Protein AF-K2AC28-F1 (afdb_monomer_lite)

Structure (mmCIF, N/CA/C/O backbone):
data_AF-K2AC28-F1
#
_entry.id   AF-K2AC28-F1
#
loop_
_atom_site.group_PDB
_atom_site.id
_atom_site.type_symbol
_atom_site.label_atom_id
_atom_site.label_alt_id
_atom_site.label_comp_id
_atom_site.label_asym_id
_atom_site.label_entity_id
_atom_site.label_seq_id
_atom_site.pdbx_PDB_ins_code
_atom_site.Cartn_x
_atom_site.Cartn_y
_atom_site.Cartn_z
_atom_site.occupancy
_atom_site.B_iso_or_equiv
_atom_site.auth_seq_id
_atom_site.auth_comp_id
_atom_site.auth_asym_id
_atom_site.auth_atom_id
_atom_site.pdbx_PDB_model_num
ATOM 1 N N . MET A 1 1 ? 8.919 13.707 -12.395 1.00 44.59 1 MET A N 1
ATOM 2 C CA . MET A 1 1 ? 8.784 13.877 -13.853 1.00 44.59 1 MET A CA 1
ATOM 3 C C . MET A 1 1 ? 8.595 12.485 -14.440 1.00 44.59 1 MET A C 1
ATOM 5 O O . MET A 1 1 ? 9.206 11.561 -13.918 1.00 44.59 1 MET A O 1
ATOM 9 N N . TRP A 1 2 ? 7.656 12.319 -15.371 1.00 62.22 2 TRP A N 1
ATOM 10 C CA . TRP A 1 2 ? 7.093 11.022 -15.784 1.00 62.22 2 TRP A CA 1
ATOM 11 C C . TRP A 1 2 ? 7.463 10.707 -17.245 1.00 62.22 2 TRP A C 1
ATOM 13 O O . TRP A 1 2 ? 8.049 11.561 -17.916 1.00 62.22 2 TRP A O 1
ATOM 23 N N . PHE A 1 3 ? 7.136 9.501 -17.727 1.00 74.38 3 PHE A N 1
ATOM 24 C CA . PHE A 1 3 ? 7.213 9.156 -19.156 1.00 74.38 3 PHE A CA 1
ATOM 25 C C . PHE A 1 3 ? 6.533 10.229 -20.021 1.00 74.38 3 PHE A C 1
ATOM 27 O O . PHE A 1 3 ? 5.643 10.932 -19.547 1.00 74.38 3 PHE A O 1
ATOM 34 N N . GLY A 1 4 ? 6.987 10.384 -21.264 1.00 81.81 4 GLY A N 1
ATOM 35 C CA . GLY A 1 4 ? 6.586 11.499 -22.123 1.00 81.81 4 GLY A CA 1
ATOM 36 C C . GLY A 1 4 ? 7.584 12.647 -21.999 1.00 81.81 4 GLY A C 1
ATOM 37 O O . GLY A 1 4 ? 8.610 12.640 -22.676 1.00 81.81 4 GLY A O 1
ATOM 38 N N . GLN A 1 5 ? 7.328 13.594 -21.096 1.00 79.69 5 GLN A N 1
ATOM 39 C CA . GLN A 1 5 ? 8.090 14.849 -20.987 1.00 79.69 5 GLN A CA 1
ATOM 40 C C . GLN A 1 5 ? 9.531 14.695 -20.457 1.00 79.69 5 GLN A C 1
ATOM 42 O O . GLN A 1 5 ? 10.336 15.603 -20.632 1.00 79.69 5 GLN A O 1
ATOM 47 N N . ASN A 1 6 ? 9.880 13.572 -19.815 1.00 83.81 6 ASN A N 1
ATOM 48 C CA . ASN A 1 6 ? 11.195 13.369 -19.182 1.00 83.81 6 ASN A CA 1
ATOM 49 C C . ASN A 1 6 ? 12.151 12.464 -19.980 1.00 83.81 6 ASN A C 1
ATOM 51 O O . ASN A 1 6 ? 13.041 11.842 -19.395 1.00 83.81 6 ASN A O 1
ATOM 55 N N . TYR A 1 7 ? 11.943 12.336 -21.292 1.00 91.94 7 TYR A N 1
ATOM 56 C CA . TYR A 1 7 ? 12.665 11.372 -22.128 1.00 91.94 7 TYR A CA 1
ATOM 57 C C . TYR A 1 7 ? 14.190 11.466 -21.994 1.00 91.94 7 TYR A C 1
ATOM 59 O O . TYR A 1 7 ? 14.817 10.457 -21.684 1.00 91.94 7 TYR A O 1
ATOM 67 N N . GLU A 1 8 ? 14.780 12.652 -22.167 1.00 94.00 8 GLU A N 1
ATOM 68 C CA . GLU A 1 8 ? 16.243 12.810 -22.176 1.00 94.00 8 GLU A CA 1
ATOM 69 C C . GLU A 1 8 ? 16.887 12.408 -20.845 1.00 94.00 8 GLU A C 1
ATOM 71 O O . GLU A 1 8 ? 17.891 11.698 -20.826 1.00 94.00 8 GLU A O 1
ATOM 76 N N . ASN A 1 9 ? 16.271 12.778 -19.719 1.00 91.81 9 ASN A N 1
ATOM 77 C CA . ASN A 1 9 ? 16.759 12.370 -18.404 1.00 91.81 9 ASN A CA 1
ATOM 78 C C . ASN A 1 9 ? 16.583 10.865 -18.168 1.00 91.81 9 ASN A C 1
ATOM 80 O O . ASN A 1 9 ? 17.442 10.229 -17.571 1.00 91.81 9 ASN A O 1
ATOM 84 N N . MET A 1 10 ? 15.464 10.278 -18.600 1.00 91.75 10 MET A N 1
ATOM 85 C CA . MET A 1 10 ? 15.287 8.828 -18.489 1.00 91.75 10 MET A CA 1
ATOM 86 C C . MET A 1 10 ? 16.322 8.088 -19.331 1.00 91.75 10 MET A C 1
ATOM 88 O O . MET A 1 10 ? 16.957 7.163 -18.839 1.00 91.75 10 MET A O 1
ATOM 92 N N . LYS A 1 11 ? 16.542 8.531 -20.571 1.00 94.88 11 LYS A N 1
ATOM 93 C CA . LYS A 1 11 ? 17.540 7.971 -21.481 1.00 94.88 11 LYS A CA 1
ATOM 94 C C . LYS A 1 11 ? 18.948 8.050 -20.893 1.00 94.88 11 LYS A C 1
ATOM 96 O O . LYS A 1 11 ? 19.639 7.041 -20.907 1.00 94.88 11 LYS A O 1
ATOM 101 N N . SER A 1 12 ? 19.359 9.193 -20.337 1.00 94.88 12 SER A N 1
ATOM 102 C CA . SER A 1 12 ? 20.690 9.339 -19.723 1.00 94.88 12 SER A CA 1
ATOM 103 C C . SER A 1 12 ? 20.875 8.493 -18.456 1.00 94.88 12 SER A C 1
ATOM 105 O O . SER A 1 12 ? 21.998 8.125 -18.110 1.00 94.88 12 SER A O 1
ATOM 107 N N . GLN A 1 13 ? 19.776 8.146 -17.780 1.00 93.69 13 GLN A N 1
ATOM 108 C CA . GLN A 1 13 ? 19.770 7.271 -16.605 1.00 93.69 13 GLN A CA 1
ATOM 109 C C . GLN A 1 13 ? 19.544 5.788 -16.946 1.00 93.69 13 GLN A C 1
ATOM 111 O O . GLN A 1 13 ? 19.621 4.933 -16.059 1.00 93.69 13 GLN A O 1
ATOM 116 N N . THR A 1 14 ? 19.306 5.466 -18.223 1.00 95.19 14 THR A N 1
ATOM 117 C CA . THR A 1 14 ? 19.155 4.094 -18.712 1.00 95.19 14 THR A CA 1
ATOM 118 C C . THR A 1 14 ? 20.491 3.587 -19.245 1.00 95.19 14 THR A C 1
ATOM 120 O O . THR A 1 14 ? 21.089 4.157 -20.149 1.00 95.19 14 THR A O 1
ATOM 123 N N . SER A 1 15 ? 20.945 2.461 -18.716 1.00 94.62 15 SER A N 1
ATOM 124 C CA . SER A 1 15 ? 22.203 1.803 -19.102 1.00 94.62 15 SER A CA 1
ATOM 125 C C . SER A 1 15 ? 22.136 1.014 -20.420 1.00 94.62 15 SER A C 1
ATOM 127 O O . SER A 1 15 ? 23.138 0.470 -20.874 1.00 94.62 15 SER A O 1
ATOM 129 N N . VAL A 1 16 ? 20.956 0.930 -21.032 1.00 94.12 16 VAL A N 1
ATOM 130 C CA . VAL A 1 16 ? 20.698 0.265 -22.315 1.00 94.12 16 VAL A CA 1
ATOM 131 C C . VAL A 1 16 ? 19.915 1.213 -23.230 1.00 94.12 16 VAL A C 1
ATOM 133 O O . VAL A 1 16 ? 19.313 2.168 -22.732 1.00 94.12 16 VAL A O 1
ATOM 136 N N . PRO A 1 17 ? 19.880 0.979 -24.556 1.00 95.06 17 PRO A N 1
ATOM 137 C CA . PRO A 1 17 ? 19.170 1.861 -25.476 1.00 95.06 17 PRO A CA 1
ATOM 138 C C . PRO A 1 17 ? 17.698 2.073 -25.090 1.00 95.06 17 PRO A C 1
ATOM 140 O O . PRO A 1 17 ? 16.917 1.123 -25.012 1.00 95.06 17 PRO A O 1
ATOM 143 N N . PHE A 1 18 ? 17.323 3.340 -24.893 1.00 95.06 18 PHE A N 1
ATOM 144 C CA . PHE A 1 18 ? 15.952 3.789 -24.662 1.00 95.06 18 PHE A CA 1
ATOM 145 C C . PHE A 1 18 ? 15.595 4.880 -25.673 1.00 95.06 18 PHE A C 1
ATOM 147 O O . PHE A 1 18 ? 16.248 5.921 -25.746 1.00 95.06 18 PHE A O 1
ATOM 154 N N . THR A 1 19 ? 14.581 4.616 -26.490 1.00 95.75 19 THR A N 1
ATOM 155 C CA . THR A 1 19 ? 14.200 5.440 -27.642 1.00 95.75 19 THR A CA 1
ATOM 156 C C . THR A 1 19 ? 12.984 6.310 -27.344 1.00 95.75 19 THR A C 1
ATOM 158 O O . THR A 1 19 ? 12.138 5.979 -26.509 1.00 95.75 19 THR A O 1
ATOM 161 N N . ALA A 1 20 ? 12.837 7.403 -28.094 1.00 94.44 20 ALA A N 1
ATOM 162 C CA . ALA A 1 20 ? 11.675 8.282 -27.990 1.00 94.44 20 ALA A CA 1
ATOM 163 C C . ALA A 1 20 ? 10.360 7.534 -28.280 1.00 94.44 20 ALA A C 1
ATOM 165 O O . ALA A 1 20 ? 9.348 7.796 -27.634 1.00 94.44 20 ALA A O 1
ATOM 166 N N . ALA A 1 21 ? 10.381 6.556 -29.194 1.00 93.06 21 ALA A N 1
ATOM 167 C CA . ALA A 1 21 ? 9.224 5.719 -29.509 1.00 93.06 21 ALA A CA 1
ATOM 168 C C . ALA A 1 21 ? 8.798 4.838 -28.321 1.00 93.06 21 ALA A C 1
ATOM 170 O O . ALA A 1 21 ? 7.605 4.744 -28.028 1.00 93.06 21 ALA A O 1
ATOM 171 N N . GLN A 1 22 ? 9.758 4.242 -27.603 1.00 94.44 22 GLN A N 1
ATOM 172 C CA . GLN A 1 22 ? 9.489 3.491 -26.371 1.00 94.44 22 GLN A CA 1
ATOM 173 C C . GLN A 1 22 ? 8.921 4.405 -25.278 1.00 94.44 22 GLN A C 1
ATOM 175 O O . GLN A 1 22 ? 7.927 4.057 -24.645 1.00 94.44 22 GLN A O 1
ATOM 180 N N . ASN A 1 23 ? 9.489 5.600 -25.095 1.00 92.75 23 ASN A N 1
ATOM 181 C CA . ASN A 1 23 ? 8.964 6.590 -24.154 1.00 92.75 23 ASN A CA 1
ATOM 182 C C . ASN A 1 23 ? 7.527 7.024 -24.500 1.00 92.75 23 ASN A C 1
ATOM 184 O O . ASN A 1 23 ? 6.665 7.060 -23.623 1.00 92.75 23 ASN A O 1
ATOM 188 N N . ALA A 1 24 ? 7.250 7.292 -25.778 1.00 89.75 24 ALA A N 1
ATOM 189 C CA . ALA A 1 24 ? 5.921 7.660 -26.260 1.00 89.75 24 ALA A CA 1
ATOM 190 C C . ALA A 1 24 ? 4.897 6.523 -26.097 1.00 89.75 24 ALA A C 1
ATOM 192 O O . ALA A 1 24 ? 3.728 6.782 -25.816 1.00 89.75 24 ALA A O 1
ATOM 193 N N . ALA A 1 25 ? 5.310 5.258 -26.244 1.00 88.44 25 ALA A N 1
ATOM 194 C CA . ALA A 1 25 ? 4.440 4.115 -25.970 1.00 88.44 25 ALA A CA 1
ATOM 195 C C . ALA A 1 25 ? 3.998 4.075 -24.503 1.00 88.44 25 ALA A C 1
ATOM 197 O O . ALA A 1 25 ? 2.816 3.859 -24.220 1.00 88.44 25 ALA A O 1
ATOM 198 N N . THR A 1 26 ? 4.918 4.355 -23.577 1.00 83.62 26 THR A N 1
ATOM 199 C CA . THR A 1 26 ? 4.590 4.417 -22.153 1.00 83.62 26 THR A CA 1
ATOM 200 C C . THR A 1 26 ? 3.709 5.614 -21.803 1.00 83.62 26 THR A C 1
ATOM 202 O O . THR A 1 26 ? 2.757 5.471 -21.032 1.00 83.62 26 THR A O 1
ATOM 205 N N . ASP A 1 27 ? 3.973 6.772 -22.410 1.00 85.00 27 ASP A N 1
ATOM 206 C CA . ASP A 1 27 ? 3.172 7.986 -22.238 1.00 85.00 27 ASP A CA 1
ATOM 207 C C . ASP A 1 27 ? 1.709 7.784 -22.668 1.00 85.00 27 ASP A C 1
ATOM 209 O O . ASP A 1 27 ? 0.785 8.077 -21.908 1.00 85.00 27 ASP A O 1
ATOM 213 N N . ARG A 1 28 ? 1.472 7.146 -23.826 1.00 82.69 28 ARG A N 1
ATOM 214 C CA . ARG A 1 28 ? 0.112 6.822 -24.298 1.00 82.69 28 ARG A CA 1
ATOM 215 C C . ARG A 1 28 ? -0.699 6.032 -23.274 1.00 82.69 28 ARG A C 1
ATOM 217 O O . ARG A 1 28 ? -1.865 6.341 -23.060 1.00 82.69 28 ARG A O 1
ATOM 224 N N . SER A 1 29 ? -0.090 5.043 -22.618 1.00 78.06 29 SER A N 1
ATOM 225 C CA . SER A 1 29 ? -0.774 4.273 -21.570 1.00 78.06 29 SER A CA 1
ATOM 226 C C . SER A 1 29 ? -1.025 5.078 -20.296 1.00 78.06 29 SER A C 1
ATOM 228 O O . SER A 1 29 ? -1.890 4.697 -19.515 1.00 78.06 29 SER A O 1
ATOM 230 N N . CYS A 1 30 ? -0.263 6.139 -20.029 1.00 73.38 30 CYS A N 1
ATOM 231 C CA . CYS A 1 30 ? -0.550 7.024 -18.901 1.00 73.38 30 CYS A CA 1
ATOM 232 C C . CYS A 1 30 ? -1.756 7.921 -19.220 1.00 73.38 30 CYS A C 1
ATOM 234 O O . CYS A 1 30 ? -2.616 8.124 -18.365 1.00 73.38 30 CYS A O 1
ATOM 236 N N . ASN A 1 31 ? -1.868 8.357 -20.478 1.00 71.62 31 ASN A N 1
ATOM 237 C CA . ASN A 1 31 ? -2.953 9.213 -20.959 1.00 71.62 31 ASN A CA 1
ATOM 238 C C . ASN A 1 31 ? -4.317 8.502 -21.055 1.00 71.62 31 ASN A C 1
ATOM 240 O O . ASN A 1 31 ? -5.343 9.173 -21.135 1.00 71.62 31 ASN A O 1
ATOM 244 N N . THR A 1 32 ? -4.382 7.165 -20.972 1.00 73.12 32 THR A N 1
ATOM 245 C CA . THR A 1 32 ? -5.668 6.432 -20.936 1.00 73.12 32 THR A CA 1
ATOM 246 C C . THR A 1 32 ? -6.466 6.654 -19.651 1.00 73.12 32 THR A C 1
ATOM 248 O O . THR A 1 32 ? -7.617 6.238 -19.566 1.00 73.12 32 THR A O 1
ATOM 251 N N . CYS A 1 33 ? -5.853 7.257 -18.630 1.00 68.75 33 CYS A N 1
ATOM 252 C CA . CYS A 1 33 ? -6.462 7.444 -17.318 1.00 68.75 33 CYS A CA 1
ATOM 253 C C . CYS A 1 33 ? -7.189 8.784 -17.151 1.00 68.75 33 CYS A C 1
ATOM 255 O O . CYS A 1 33 ? -7.749 8.996 -16.081 1.00 68.75 33 CYS A O 1
ATOM 257 N N . HIS A 1 34 ? -7.143 9.700 -18.126 1.00 70.44 34 HIS A N 1
ATOM 258 C CA . HIS A 1 34 ? -7.753 11.029 -17.999 1.00 70.44 34 HIS A CA 1
ATOM 259 C C . HIS A 1 34 ? -9.278 10.943 -18.174 1.00 70.44 34 HIS A C 1
ATOM 261 O O . HIS A 1 34 ? -9.732 10.674 -19.288 1.00 70.44 34 HIS A O 1
ATOM 267 N N . PRO A 1 35 ? -10.072 11.148 -17.103 1.00 71.62 35 PRO A N 1
ATOM 268 C CA . PRO A 1 35 ? -11.513 10.977 -17.169 1.00 71.62 35 PRO A CA 1
ATOM 269 C C . PRO A 1 35 ? -12.200 12.225 -17.747 1.00 71.62 35 PRO A C 1
ATOM 271 O O . PRO A 1 35 ? -11.896 13.350 -17.352 1.00 71.62 35 PRO A O 1
ATOM 274 N N . GLY A 1 36 ? -13.155 12.032 -18.655 1.00 74.50 36 GLY A N 1
ATOM 275 C CA . GLY A 1 36 ? -14.059 13.069 -19.163 1.00 74.50 36 GLY A CA 1
ATOM 276 C C . GLY A 1 36 ? -15.434 13.061 -18.483 1.00 74.50 36 GLY A C 1
ATOM 277 O O . GLY A 1 36 ? -15.766 12.152 -17.724 1.00 74.50 36 GLY A O 1
ATOM 278 N N . CYS A 1 37 ? -16.292 14.044 -18.796 1.00 79.69 37 CYS A N 1
ATOM 279 C CA . CYS A 1 37 ? -17.650 14.138 -18.230 1.00 79.69 37 CYS A CA 1
ATOM 280 C C . CYS A 1 37 ? -18.460 12.846 -18.441 1.00 79.69 37 CYS A C 1
ATOM 282 O O . CYS A 1 37 ? -19.146 12.375 -17.535 1.00 79.69 37 CYS A O 1
ATOM 284 N N . ASN A 1 38 ? -18.326 12.237 -19.621 1.00 79.69 38 ASN A N 1
ATOM 285 C CA . ASN A 1 38 ? -19.020 11.002 -19.986 1.00 79.69 38 ASN A CA 1
ATOM 286 C C . ASN A 1 38 ? -18.559 9.788 -19.166 1.00 79.69 38 ASN A C 1
ATOM 288 O O . ASN A 1 38 ? -19.254 8.782 -19.140 1.00 79.69 38 ASN A O 1
ATOM 292 N N . ASP A 1 39 ? -17.414 9.853 -18.495 1.00 78.69 39 ASP A N 1
ATOM 293 C CA . ASP A 1 39 ? -16.844 8.687 -17.816 1.00 78.69 39 ASP A CA 1
ATOM 294 C C . ASP A 1 39 ? -17.508 8.455 -16.459 1.00 78.69 39 ASP A C 1
ATOM 296 O O . ASP A 1 39 ? -17.600 7.323 -15.993 1.00 78.69 39 ASP A O 1
ATOM 300 N N . CYS A 1 40 ? -18.030 9.531 -15.868 1.00 81.38 40 CYS A N 1
ATOM 301 C CA . CYS A 1 40 ? -18.724 9.508 -14.585 1.00 81.38 40 CYS A CA 1
ATOM 302 C C . CYS A 1 40 ? -20.232 9.753 -14.733 1.00 81.38 40 CYS A C 1
ATOM 304 O O . CYS A 1 40 ? -21.032 9.185 -13.994 1.00 81.38 40 CYS A O 1
ATOM 306 N N . HIS A 1 41 ? -20.639 10.620 -15.666 1.00 85.19 41 HIS A N 1
ATOM 307 C CA . HIS A 1 41 ? -22.023 11.094 -15.740 1.00 85.19 41 HIS A CA 1
ATOM 308 C C . HIS A 1 41 ? -22.889 10.344 -16.745 1.00 85.19 41 HIS A C 1
ATOM 310 O O . HIS A 1 41 ? -24.111 10.463 -16.669 1.00 85.19 41 HIS A O 1
ATOM 316 N N . TYR A 1 42 ? -22.298 9.592 -17.677 1.00 83.88 42 TYR A N 1
ATOM 317 C CA . TYR A 1 42 ? -23.068 8.866 -18.680 1.00 83.88 42 TYR A CA 1
ATOM 318 C C . TYR A 1 42 ? -23.916 7.763 -18.043 1.00 83.88 42 TYR A C 1
ATOM 320 O O . TYR A 1 42 ? -23.420 6.960 -17.252 1.00 83.88 42 TYR A O 1
ATOM 328 N N . LYS A 1 43 ? -25.193 7.705 -18.426 1.00 81.44 43 LYS A N 1
ATOM 329 C CA . LYS A 1 43 ? -26.126 6.647 -18.046 1.00 81.44 43 LYS A CA 1
ATOM 330 C C . LYS A 1 43 ? -26.668 5.970 -19.313 1.00 81.44 43 LYS A C 1
ATOM 332 O O . LYS A 1 43 ? -27.239 6.662 -20.168 1.00 81.44 43 LYS A O 1
ATOM 337 N N . PRO A 1 44 ? -26.490 4.642 -19.468 1.00 73.00 44 PRO A N 1
ATOM 338 C CA . PRO A 1 44 ? -27.046 3.921 -20.605 1.00 73.00 44 PRO A CA 1
ATOM 339 C C . PRO A 1 44 ? -28.578 3.960 -20.539 1.00 73.00 44 PRO A C 1
ATOM 341 O O . PRO A 1 44 ? -29.164 3.668 -19.500 1.00 73.00 44 PRO A O 1
ATOM 344 N N . PHE A 1 45 ? -29.224 4.328 -21.646 1.00 72.94 45 PHE A N 1
ATOM 345 C CA . PHE A 1 45 ? -30.681 4.335 -21.772 1.00 72.94 45 PHE A CA 1
ATOM 346 C C . PHE A 1 45 ? -31.151 3.034 -22.440 1.00 72.94 45 PHE A C 1
ATOM 348 O O . PHE A 1 45 ? -30.574 2.600 -23.440 1.00 72.94 45 PHE A O 1
ATOM 355 N N . THR A 1 46 ? -32.180 2.386 -21.895 1.00 62.91 46 THR A N 1
ATOM 356 C CA . THR A 1 46 ? -32.771 1.175 -22.475 1.00 62.91 46 THR A CA 1
ATOM 357 C C . THR A 1 46 ? -33.739 1.546 -23.601 1.00 62.91 46 THR A C 1
ATOM 359 O O . THR A 1 46 ? -34.862 1.976 -23.363 1.00 62.91 46 THR A O 1
ATOM 362 N N . GLY A 1 47 ? -33.307 1.361 -24.852 1.00 59.03 47 GLY A N 1
ATOM 363 C CA . GLY A 1 47 ? -34.110 1.637 -26.051 1.00 59.03 47 GLY A CA 1
ATOM 364 C C . GLY A 1 47 ? -33.543 2.779 -26.895 1.00 59.03 47 GLY A C 1
ATOM 365 O O . GLY A 1 47 ? -32.767 3.600 -26.421 1.00 59.03 47 GLY A O 1
ATOM 366 N N . LYS A 1 48 ? -33.866 2.794 -28.193 1.00 61.69 48 LYS A N 1
ATOM 367 C CA . LYS A 1 48 ? -33.278 3.700 -29.197 1.00 61.69 48 LYS A CA 1
ATOM 368 C C . LYS A 1 48 ? -33.597 5.178 -28.891 1.00 61.69 48 LYS A C 1
ATOM 370 O O . LYS A 1 48 ? -34.585 5.701 -29.392 1.00 61.69 48 LYS A O 1
ATOM 375 N N . GLY A 1 49 ? -32.759 5.868 -28.114 1.00 54.00 49 GLY A N 1
ATOM 376 C CA . GLY A 1 49 ? -32.885 7.316 -27.920 1.00 54.00 49 GLY A CA 1
ATOM 377 C C . GLY A 1 49 ? -31.989 7.920 -26.833 1.00 54.00 49 GLY A C 1
ATOM 378 O O . GLY A 1 49 ? -32.091 7.534 -25.683 1.00 54.00 49 GLY A O 1
ATOM 379 N N . ARG A 1 50 ? -31.166 8.896 -27.258 1.00 61.88 50 ARG A N 1
ATOM 380 C CA . ARG A 1 50 ? -30.361 9.921 -26.544 1.00 61.88 50 ARG A CA 1
ATOM 381 C C . ARG A 1 50 ? -29.597 9.512 -25.268 1.00 61.88 50 ARG A C 1
ATOM 383 O O . ARG A 1 50 ? -30.161 9.077 -24.275 1.00 61.88 50 ARG A O 1
ATOM 390 N N . HIS A 1 51 ? -28.287 9.788 -25.284 1.00 73.44 51 HIS A N 1
ATOM 391 C CA . HIS A 1 51 ? -27.401 9.711 -24.119 1.00 73.44 51 HIS A CA 1
ATOM 392 C C . HIS A 1 51 ? -28.016 10.457 -22.924 1.00 73.44 51 HIS A C 1
ATOM 394 O O . HIS A 1 51 ? -28.346 11.639 -23.043 1.00 73.44 51 HIS A O 1
ATOM 400 N N . SER A 1 52 ? -28.169 9.771 -21.789 1.00 79.31 52 SER A N 1
ATOM 401 C CA . SER A 1 52 ? -28.644 10.389 -20.551 1.00 79.31 52 SER A CA 1
ATOM 402 C C . SER A 1 52 ? -27.471 10.684 -19.618 1.00 79.31 52 SER A C 1
ATOM 404 O O . SER A 1 52 ? -26.459 9.977 -19.626 1.00 79.31 52 SER A O 1
ATOM 406 N N . TYR A 1 53 ? -27.596 11.763 -18.847 1.00 86.00 53 TYR A N 1
ATOM 407 C CA . TYR A 1 53 ? -26.565 12.245 -17.935 1.00 86.00 53 TYR A CA 1
ATOM 408 C C . TYR A 1 53 ? -27.130 12.359 -16.528 1.00 86.00 53 TYR A C 1
ATOM 410 O O . TYR A 1 53 ? -28.238 12.857 -16.339 1.00 86.00 53 TYR A O 1
ATOM 418 N N . GLY A 1 54 ? -26.371 11.906 -15.535 1.00 85.75 54 GLY A N 1
ATOM 419 C CA . GLY A 1 54 ? -26.822 11.905 -14.151 1.00 85.75 54 GLY A CA 1
ATOM 420 C C . GLY A 1 54 ? -25.687 11.990 -13.144 1.00 85.75 54 GLY A C 1
ATOM 421 O O . GLY A 1 54 ? -24.516 12.163 -13.484 1.00 85.75 54 GLY A O 1
ATOM 422 N N . LYS A 1 55 ? -26.049 11.867 -11.866 1.00 86.69 55 LYS A N 1
ATOM 423 C CA . LYS A 1 55 ? -25.079 11.777 -10.773 1.00 86.69 55 LYS A CA 1
ATOM 424 C C . LYS A 1 55 ? -24.197 10.524 -10.961 1.00 86.69 55 LYS A C 1
ATOM 426 O O . LYS A 1 55 ? -24.743 9.462 -11.288 1.00 86.69 55 LYS A O 1
ATOM 431 N N . PRO A 1 56 ? -22.871 10.616 -10.738 1.00 87.00 56 PRO A N 1
ATOM 432 C CA . PRO A 1 56 ? -22.002 9.445 -10.757 1.00 87.00 56 PRO A CA 1
ATOM 433 C C . PRO A 1 56 ? -22.454 8.411 -9.726 1.00 87.00 56 PRO A C 1
ATOM 435 O O . PRO A 1 56 ? -22.800 8.762 -8.596 1.00 87.00 56 PRO A O 1
ATOM 438 N N . ASP A 1 57 ? -22.465 7.146 -10.131 1.00 86.44 57 ASP A N 1
ATOM 439 C CA . ASP A 1 5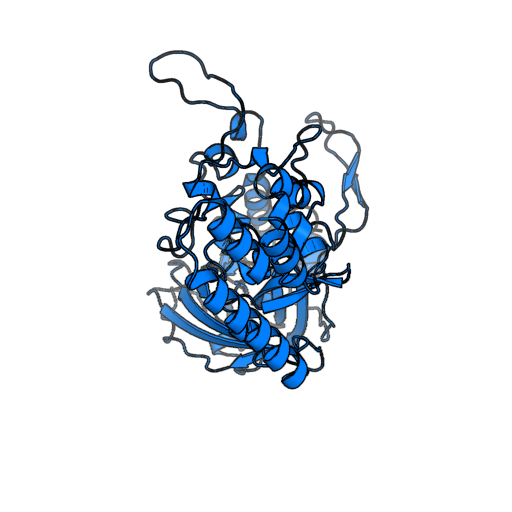7 ? -22.652 5.997 -9.240 1.00 86.44 57 ASP A CA 1
ATOM 440 C C . ASP A 1 57 ? -21.304 5.327 -8.943 1.00 86.44 57 ASP A C 1
ATOM 442 O O . ASP A 1 57 ? -20.277 5.658 -9.542 1.00 86.44 57 ASP A O 1
ATOM 446 N N . THR A 1 58 ? -21.288 4.384 -8.001 1.00 87.94 58 THR A N 1
ATOM 447 C CA . THR A 1 58 ? -20.062 3.658 -7.658 1.00 87.94 58 THR A CA 1
ATOM 448 C C . THR A 1 58 ? -19.410 2.993 -8.871 1.00 87.94 58 THR A C 1
ATOM 450 O O . THR A 1 58 ? -18.189 3.087 -9.005 1.00 87.94 58 THR A O 1
ATOM 453 N N . ASP A 1 59 ? -20.189 2.378 -9.762 1.00 83.88 59 ASP A N 1
ATOM 454 C CA . ASP A 1 59 ? -19.652 1.637 -10.906 1.00 83.88 59 ASP A CA 1
ATOM 455 C C . ASP A 1 59 ? -18.949 2.559 -11.906 1.00 83.88 59 ASP A C 1
ATOM 457 O O . ASP A 1 59 ? -17.861 2.224 -12.378 1.00 83.88 59 ASP A O 1
ATOM 461 N N . SER A 1 60 ? -19.493 3.753 -12.162 1.00 84.31 60 SER A N 1
ATOM 462 C CA . SER A 1 60 ? -18.850 4.772 -13.000 1.00 84.31 60 SER A CA 1
ATOM 463 C C . SER A 1 60 ? -17.491 5.209 -12.437 1.00 84.31 60 SER A C 1
ATOM 465 O O . SER A 1 60 ? -16.490 5.181 -13.156 1.00 84.31 60 SER A O 1
ATOM 467 N N . CYS A 1 61 ? -17.391 5.466 -11.124 1.00 83.62 61 CYS A N 1
ATOM 468 C CA . CYS A 1 61 ? -16.110 5.750 -10.464 1.00 83.62 61 CYS A CA 1
ATOM 469 C C . CYS A 1 61 ? -15.127 4.574 -10.589 1.00 83.62 61 CYS A C 1
ATOM 471 O O . CYS A 1 61 ? -13.912 4.763 -10.706 1.00 83.62 61 CYS A O 1
ATOM 473 N N . TYR A 1 62 ? -15.648 3.347 -10.548 1.00 82.19 62 TYR A N 1
ATOM 474 C CA . TYR A 1 62 ? -14.857 2.122 -10.590 1.00 82.19 62 TYR A CA 1
ATOM 475 C C . TYR A 1 62 ? -14.421 1.688 -11.991 1.00 82.19 62 TYR A C 1
ATOM 477 O O . TYR A 1 62 ? -13.587 0.791 -12.109 1.00 82.19 62 TYR A O 1
ATOM 485 N N . GLY A 1 63 ? -14.908 2.363 -13.032 1.00 74.06 63 GLY A N 1
ATOM 486 C CA . GLY A 1 63 ? -14.486 2.171 -14.415 1.00 74.06 63 GLY A CA 1
ATOM 487 C C . GLY A 1 63 ? -15.633 1.993 -15.406 1.00 74.06 63 GLY A C 1
ATOM 488 O O . GLY A 1 63 ? -15.367 2.056 -16.598 1.00 74.06 63 GLY A O 1
ATOM 489 N N . GLY A 1 64 ? -16.880 1.776 -14.969 1.00 67.06 64 GLY A N 1
ATOM 490 C CA . GLY A 1 64 ? -18.079 1.823 -15.823 1.00 67.06 64 GLY A CA 1
ATOM 491 C C . GLY A 1 64 ? -18.013 0.977 -17.105 1.00 67.06 64 GLY A C 1
ATOM 492 O O . GLY A 1 64 ? -18.516 1.398 -18.142 1.00 67.06 64 GLY A O 1
ATOM 493 N N . GLY A 1 65 ? -17.322 -0.171 -17.076 1.00 58.34 65 GLY A N 1
ATOM 494 C CA . GLY A 1 65 ? -17.079 -1.021 -18.254 1.00 58.34 65 GLY A CA 1
ATOM 495 C C . GLY A 1 65 ? -15.749 -0.778 -18.990 1.00 58.34 65 GLY A C 1
ATOM 496 O O . GLY A 1 65 ? -15.355 -1.593 -19.816 1.00 58.34 65 GLY A O 1
ATOM 497 N N . ARG A 1 66 ? -14.980 0.260 -18.640 1.00 60.69 66 ARG A N 1
ATOM 498 C CA . ARG A 1 66 ? -13.614 0.546 -19.144 1.00 60.69 66 ARG A CA 1
ATOM 499 C C . ARG A 1 66 ? -12.507 -0.125 -18.324 1.00 60.69 66 ARG A C 1
ATOM 501 O O . ARG A 1 66 ? -11.375 0.354 -18.248 1.00 60.69 66 ARG A O 1
ATOM 508 N N . ALA A 1 67 ? -12.846 -1.265 -17.728 1.00 58.03 67 ALA A N 1
ATOM 509 C CA . ALA A 1 67 ? -11.956 -2.104 -16.939 1.00 58.03 67 ALA A CA 1
ATOM 510 C C . ALA A 1 67 ? -11.284 -1.376 -15.754 1.00 58.03 67 ALA A C 1
ATOM 512 O O . ALA A 1 67 ? -11.726 -0.345 -15.251 1.00 58.03 67 ALA A O 1
ATOM 513 N N . SER A 1 68 ? -10.196 -1.964 -15.266 1.00 66.69 68 SER A N 1
ATOM 514 C CA . SER A 1 68 ? -9.472 -1.591 -14.053 1.00 66.69 68 SER A CA 1
ATOM 515 C C . SER A 1 68 ? -8.560 -0.358 -14.203 1.00 66.69 68 SER A C 1
ATOM 517 O O . SER A 1 68 ? -7.466 -0.350 -13.638 1.00 66.69 68 SER A O 1
ATOM 519 N N . ILE A 1 69 ? -8.905 0.607 -15.054 1.00 69.69 69 ILE A N 1
ATOM 520 C CA . ILE A 1 69 ? -8.025 1.744 -15.394 1.00 69.69 69 ILE A CA 1
ATOM 521 C C . ILE A 1 69 ? -8.265 2.929 -14.443 1.00 69.69 69 ILE A C 1
ATOM 523 O O . ILE A 1 69 ? -7.308 3.587 -14.040 1.00 69.69 69 ILE A O 1
ATOM 527 N N . CYS A 1 70 ? -9.517 3.135 -14.014 1.00 79.62 70 CYS A N 1
ATOM 528 C CA . CYS A 1 70 ? -9.928 4.172 -13.058 1.00 79.62 70 CYS A CA 1
ATOM 529 C C . CYS A 1 70 ? -9.716 3.704 -11.602 1.00 79.62 70 CYS A C 1
ATOM 531 O O . CYS A 1 70 ? -8.692 3.092 -11.307 1.00 79.62 70 CYS A O 1
ATOM 533 N N . HIS A 1 71 ? -10.647 3.939 -10.664 1.00 84.06 71 HIS A N 1
ATOM 534 C CA . HIS A 1 71 ? -10.423 3.623 -9.241 1.00 84.06 71 HIS A CA 1
ATOM 535 C C . HIS A 1 71 ? -10.104 2.146 -8.957 1.00 84.06 71 HIS A C 1
ATOM 537 O O . HIS A 1 71 ? -9.281 1.871 -8.080 1.00 84.06 71 HIS A O 1
ATOM 543 N N . ALA A 1 72 ? -10.662 1.199 -9.719 1.00 81.88 72 ALA A N 1
ATOM 544 C CA . ALA A 1 72 ? -10.346 -0.225 -9.586 1.00 81.88 72 ALA A CA 1
ATOM 545 C C . ALA A 1 72 ? -8.843 -0.531 -9.773 1.00 81.88 72 ALA A C 1
ATOM 547 O O . ALA A 1 72 ? -8.294 -1.413 -9.113 1.00 81.88 72 ALA A O 1
ATOM 548 N N . GLY A 1 73 ? -8.126 0.219 -10.614 1.00 83.62 73 GLY A N 1
ATOM 549 C CA . GLY A 1 73 ? -6.696 0.002 -10.843 1.00 83.62 73 GLY A CA 1
ATOM 550 C C . GLY A 1 73 ? -5.853 0.276 -9.597 1.00 83.62 73 GLY A C 1
ATOM 551 O O . GLY A 1 73 ? -5.268 -0.646 -9.019 1.00 83.62 73 GLY A O 1
ATOM 552 N N . PRO A 1 74 ? -5.771 1.531 -9.130 1.00 85.31 74 PRO A N 1
ATOM 553 C CA . PRO A 1 74 ? -5.032 1.862 -7.924 1.00 85.31 74 PRO A CA 1
ATOM 554 C C . PRO A 1 74 ? -5.565 1.145 -6.678 1.00 85.31 74 PRO A C 1
ATOM 556 O O . PRO A 1 74 ? -4.762 0.732 -5.841 1.00 85.31 74 PRO A O 1
ATOM 559 N N . MET A 1 75 ? -6.884 0.974 -6.542 1.00 87.94 75 MET A N 1
ATOM 560 C CA . MET A 1 75 ? -7.475 0.462 -5.302 1.00 87.94 75 MET A CA 1
ATOM 561 C C . MET A 1 75 ? -7.502 -1.067 -5.204 1.00 87.94 75 MET A C 1
ATOM 563 O O . MET A 1 75 ? -7.110 -1.601 -4.164 1.00 87.94 75 MET A O 1
ATOM 567 N N . ASP A 1 76 ? -7.879 -1.780 -6.267 1.00 87.19 76 ASP A N 1
ATOM 568 C CA . ASP A 1 76 ? -7.942 -3.249 -6.265 1.00 87.19 76 ASP A CA 1
ATOM 569 C C . ASP A 1 76 ? -6.723 -3.929 -6.873 1.00 87.19 76 ASP A C 1
ATOM 571 O O . ASP A 1 76 ? -6.327 -4.967 -6.357 1.00 87.19 76 ASP A O 1
ATOM 575 N N . ARG A 1 77 ? -6.101 -3.382 -7.930 1.00 86.44 77 ARG A N 1
ATOM 576 C CA . ARG A 1 77 ? -4.933 -4.033 -8.565 1.00 86.44 77 ARG A CA 1
ATOM 577 C C . ARG A 1 77 ? -3.612 -3.710 -7.911 1.00 86.44 77 ARG A C 1
ATOM 579 O O . ARG A 1 77 ? -2.720 -4.550 -7.921 1.00 86.44 77 ARG A O 1
ATOM 586 N N . ARG A 1 78 ? -3.459 -2.491 -7.397 1.00 89.38 78 ARG A N 1
ATOM 587 C CA . ARG A 1 78 ? -2.211 -2.037 -6.772 1.00 89.38 78 ARG A CA 1
ATOM 588 C C . ARG A 1 78 ? -2.242 -2.205 -5.257 1.00 89.38 78 ARG A C 1
ATOM 590 O O . ARG A 1 78 ? -1.435 -2.945 -4.697 1.00 89.38 78 ARG A O 1
ATOM 597 N N . ARG A 1 79 ? -3.208 -1.565 -4.598 1.00 92.25 79 ARG A N 1
ATOM 598 C CA . ARG A 1 79 ? -3.334 -1.593 -3.133 1.00 92.25 79 ARG A CA 1
ATOM 599 C C . ARG A 1 79 ? -3.915 -2.910 -2.627 1.00 92.25 79 ARG A C 1
ATOM 601 O O . ARG A 1 79 ? -3.446 -3.432 -1.624 1.00 92.25 79 ARG A O 1
ATOM 608 N N . GLY A 1 80 ? -4.902 -3.467 -3.330 1.00 92.25 80 GLY A N 1
ATOM 609 C CA . GLY A 1 80 ? -5.573 -4.708 -2.925 1.00 92.25 80 GLY A CA 1
ATOM 610 C C . GLY A 1 80 ? -6.577 -4.510 -1.796 1.00 92.25 80 GLY A C 1
ATOM 611 O O . GLY A 1 80 ? -6.963 -5.471 -1.137 1.00 92.25 80 GLY A O 1
ATOM 612 N N . ALA A 1 81 ? -6.979 -3.266 -1.557 1.00 92.88 81 ALA A N 1
ATOM 613 C CA . ALA A 1 81 ? -7.968 -2.891 -0.559 1.00 92.88 81 ALA A CA 1
ATOM 614 C C . ALA A 1 81 ? -9.017 -1.981 -1.200 1.00 92.88 81 ALA A C 1
ATOM 616 O O . ALA A 1 81 ? -9.241 -0.858 -0.734 1.00 92.88 81 ALA A O 1
ATOM 617 N N . GLY A 1 82 ? -9.583 -2.457 -2.311 1.00 90.75 82 GLY A N 1
ATOM 618 C CA . GLY A 1 82 ? -10.626 -1.771 -3.048 1.00 90.75 82 GLY A CA 1
ATOM 619 C C . GLY A 1 82 ? -11.969 -1.775 -2.341 1.00 90.75 82 GLY A C 1
ATOM 620 O O . GLY A 1 82 ? -12.182 -2.474 -1.350 1.00 90.75 82 GLY A O 1
ATOM 621 N N . TYR A 1 83 ? -12.854 -0.928 -2.850 1.00 89.44 83 TYR A N 1
ATOM 622 C CA . TYR A 1 83 ? -14.178 -0.694 -2.294 1.00 89.44 83 TYR A CA 1
ATOM 623 C C . TYR A 1 83 ? -15.167 -1.782 -2.719 1.00 89.44 83 TYR A C 1
ATOM 625 O O . TYR A 1 83 ? -15.781 -2.435 -1.873 1.00 89.44 83 TYR A O 1
ATOM 633 N N . VAL A 1 84 ? -15.272 -2.016 -4.031 1.00 88.75 84 VAL A N 1
ATOM 634 C CA . VAL A 1 84 ? -16.223 -2.981 -4.597 1.00 88.75 84 VAL A CA 1
ATOM 635 C C . VAL A 1 84 ? -15.744 -4.415 -4.362 1.00 88.75 84 VAL A C 1
ATOM 637 O O . VAL A 1 84 ? -16.511 -5.232 -3.846 1.00 88.75 84 VAL A O 1
ATOM 640 N N . ARG A 1 85 ? -14.464 -4.689 -4.663 1.00 87.56 85 ARG A N 1
ATOM 641 C CA . ARG A 1 85 ? -13.835 -6.025 -4.655 1.00 87.56 85 ARG A CA 1
ATOM 642 C C . ARG A 1 85 ? -14.640 -7.036 -5.492 1.00 87.56 85 ARG A C 1
ATOM 644 O O . ARG A 1 85 ? -15.253 -6.639 -6.482 1.00 87.56 85 ARG A O 1
ATOM 651 N N . GLY A 1 86 ? -14.620 -8.329 -5.150 1.00 85.81 86 GLY A N 1
ATOM 652 C CA . GLY A 1 86 ? -15.232 -9.373 -5.979 1.00 85.81 86 GLY A CA 1
ATOM 653 C C . GLY A 1 86 ? -14.561 -9.440 -7.350 1.00 85.81 86 GLY A C 1
ATOM 654 O O . GLY A 1 86 ? -13.339 -9.429 -7.429 1.00 85.81 86 GLY A O 1
ATOM 655 N N . GLU A 1 87 ? -15.335 -9.415 -8.431 1.00 84.56 87 GLU A N 1
ATOM 656 C CA . GLU A 1 87 ? -14.820 -9.494 -9.809 1.00 84.56 87 GLU A CA 1
ATOM 657 C C . GLU A 1 87 ? -13.804 -8.396 -10.175 1.00 84.56 87 GLU A C 1
ATOM 659 O O . GLU A 1 87 ? -12.965 -8.601 -11.050 1.00 84.56 87 GLU A O 1
ATOM 664 N N . TYR A 1 88 ? -13.817 -7.257 -9.474 1.00 84.38 88 TYR A N 1
ATOM 665 C CA . TYR A 1 88 ? -12.824 -6.192 -9.655 1.00 84.38 88 TYR A CA 1
ATOM 666 C C . TYR A 1 88 ? -11.510 -6.428 -8.896 1.00 84.38 88 TYR A C 1
ATOM 668 O O . TYR A 1 88 ? -10.510 -5.763 -9.176 1.00 84.38 88 TYR A O 1
ATOM 676 N N . ALA A 1 89 ? -11.507 -7.334 -7.916 1.00 89.12 89 ALA A N 1
ATOM 677 C CA . ALA A 1 89 ? -10.351 -7.634 -7.087 1.00 89.12 89 ALA A CA 1
ATOM 678 C C . ALA A 1 89 ? -9.384 -8.611 -7.760 1.00 89.12 89 ALA A C 1
ATOM 680 O O . ALA A 1 89 ? -9.729 -9.383 -8.651 1.00 89.12 89 ALA A O 1
ATOM 681 N N . PHE A 1 90 ? -8.144 -8.595 -7.276 1.00 90.50 90 PHE A N 1
ATOM 682 C CA . PHE A 1 90 ? -7.099 -9.518 -7.695 1.00 90.50 90 PHE A CA 1
ATOM 683 C C . PHE A 1 90 ? -6.534 -10.187 -6.440 1.00 90.50 90 PHE A C 1
ATOM 685 O O . PHE A 1 90 ? -5.853 -9.504 -5.679 1.00 90.50 90 PHE A O 1
ATOM 692 N N . PRO A 1 91 ? -6.814 -11.474 -6.179 1.00 91.94 91 PRO A N 1
ATOM 693 C CA . PRO A 1 91 ? -7.740 -12.345 -6.913 1.00 91.94 91 PRO A CA 1
ATOM 694 C C . PRO A 1 91 ? -9.218 -11.931 -6.761 1.00 91.94 91 PRO A C 1
ATOM 696 O O . PRO A 1 91 ? -9.590 -11.232 -5.817 1.00 91.94 91 PRO A O 1
ATOM 699 N N . SER A 1 92 ? -10.064 -12.378 -7.694 1.00 89.81 92 SER A N 1
ATOM 700 C CA . SER A 1 92 ? -11.479 -11.979 -7.787 1.00 89.81 92 SER A CA 1
ATOM 701 C C . SER A 1 92 ? -12.386 -12.585 -6.709 1.00 89.81 92 SER A C 1
ATOM 703 O O . SER A 1 92 ? -13.527 -12.171 -6.527 1.00 89.81 92 SER A O 1
ATOM 705 N N . ASN A 1 93 ? -11.885 -13.557 -5.950 1.00 89.06 93 ASN A N 1
ATOM 706 C CA . ASN A 1 93 ? -12.607 -14.188 -4.846 1.00 89.06 93 ASN A CA 1
ATOM 707 C C . ASN A 1 93 ? -12.518 -13.397 -3.528 1.00 89.06 93 ASN A C 1
ATOM 709 O O . ASN A 1 93 ? -13.007 -13.860 -2.497 1.00 89.06 93 ASN A O 1
ATOM 713 N N . LEU A 1 94 ? -11.892 -12.216 -3.525 1.00 91.25 94 LEU A N 1
ATOM 714 C CA . LEU A 1 94 ? -11.806 -11.396 -2.324 1.00 91.25 94 LEU A CA 1
ATOM 715 C C . LEU A 1 94 ? -13.182 -10.852 -1.900 1.00 91.25 94 LEU A C 1
ATOM 717 O O . LEU A 1 94 ? -13.940 -10.351 -2.738 1.00 91.25 94 LEU A O 1
ATOM 721 N N . PRO A 1 95 ? -13.495 -10.870 -0.590 1.00 89.44 95 PRO A N 1
ATOM 722 C CA . PRO A 1 95 ? -14.818 -10.514 -0.097 1.00 89.44 95 PRO A CA 1
ATOM 723 C C . PRO A 1 95 ? -15.129 -9.039 -0.352 1.00 89.44 95 PRO A C 1
ATOM 725 O O . PRO A 1 95 ? -14.308 -8.166 -0.072 1.00 89.44 95 PRO A O 1
ATOM 728 N N . ARG A 1 96 ? -16.350 -8.754 -0.819 1.00 89.25 96 ARG A N 1
ATOM 729 C CA . ARG A 1 96 ? -16.876 -7.382 -0.936 1.00 89.25 96 ARG A CA 1
ATOM 730 C C . ARG A 1 96 ? -16.906 -6.694 0.432 1.00 89.25 96 ARG A C 1
ATOM 732 O O . ARG A 1 96 ? -17.248 -7.334 1.432 1.00 89.25 96 ARG A O 1
ATOM 739 N N . GLY A 1 97 ? -16.582 -5.399 0.461 1.00 89.25 97 GLY A N 1
ATOM 740 C CA . GLY A 1 97 ? -16.585 -4.593 1.686 1.00 89.25 97 GLY A CA 1
ATOM 741 C C . GLY A 1 97 ? -17.968 -4.500 2.344 1.00 89.25 97 GLY A C 1
ATOM 742 O O . GLY A 1 97 ? -19.000 -4.654 1.691 1.00 89.25 97 GLY A O 1
ATOM 743 N N . ALA A 1 98 ? -18.007 -4.228 3.648 1.00 92.25 98 ALA A N 1
ATOM 744 C CA . ALA A 1 98 ? -19.264 -4.080 4.385 1.00 92.25 98 ALA A CA 1
ATOM 745 C C . ALA A 1 98 ? -20.097 -2.892 3.872 1.00 92.25 98 ALA A C 1
ATOM 747 O O . ALA A 1 98 ? -21.305 -3.013 3.699 1.00 92.25 98 ALA A O 1
ATOM 748 N N . HIS A 1 99 ? -19.439 -1.776 3.548 1.00 93.06 99 HIS A N 1
ATOM 749 C CA . HIS A 1 99 ? -20.102 -0.560 3.073 1.00 93.06 99 HIS A CA 1
ATOM 750 C C . HIS A 1 99 ? -20.795 -0.744 1.718 1.00 93.06 99 HIS A C 1
ATOM 752 O O . HIS A 1 99 ? -21.933 -0.315 1.567 1.00 93.06 99 HIS A O 1
ATOM 758 N N . ILE A 1 100 ? -20.161 -1.437 0.763 1.00 91.38 100 ILE A N 1
ATOM 759 C CA . ILE A 1 100 ? -20.796 -1.713 -0.535 1.00 91.38 100 ILE A CA 1
ATOM 760 C C . ILE A 1 100 ? -22.002 -2.650 -0.377 1.00 91.38 100 ILE A C 1
ATOM 762 O O . ILE A 1 100 ? -23.023 -2.452 -1.026 1.00 91.38 100 ILE A O 1
ATOM 766 N N . LYS A 1 101 ? -21.928 -3.640 0.526 1.00 92.00 101 LYS A N 1
ATOM 767 C CA . LYS A 1 101 ? -23.070 -4.520 0.842 1.00 92.00 101 LYS A CA 1
ATOM 768 C C . LYS A 1 101 ? -24.226 -3.763 1.500 1.00 92.00 101 LYS A C 1
ATOM 770 O O . LYS A 1 101 ? -25.373 -4.144 1.315 1.00 92.00 101 LYS A O 1
ATOM 775 N N . ALA A 1 102 ? -23.917 -2.706 2.247 1.00 94.00 102 ALA A N 1
ATOM 776 C CA . ALA A 1 102 ? -24.893 -1.826 2.880 1.00 94.00 102 ALA A CA 1
ATOM 777 C C . ALA A 1 102 ? -25.431 -0.726 1.941 1.00 94.00 102 ALA A C 1
ATOM 779 O O . ALA A 1 102 ? -26.190 0.128 2.388 1.00 94.00 102 ALA A O 1
ATOM 780 N N . GLY A 1 103 ? -25.038 -0.714 0.662 1.00 93.62 103 GLY A N 1
ATOM 781 C CA . GLY A 1 103 ? -25.524 0.260 -0.319 1.00 93.62 103 GLY A CA 1
ATOM 782 C C . GLY A 1 103 ? -24.936 1.667 -0.186 1.00 93.62 103 GLY A C 1
ATOM 783 O O . GLY A 1 103 ? -25.372 2.562 -0.910 1.00 93.62 103 GLY A O 1
ATOM 784 N N . VAL A 1 104 ? -23.934 1.863 0.680 1.00 93.06 104 VAL A N 1
ATOM 785 C CA . VAL A 1 104 ? -23.169 3.118 0.744 1.00 93.06 104 VAL A CA 1
ATOM 786 C C . VAL A 1 104 ? -22.548 3.373 -0.633 1.00 93.06 104 VAL A C 1
ATOM 788 O O . VAL A 1 104 ? -22.202 2.439 -1.347 1.00 93.06 104 VAL A O 1
ATOM 791 N N . GLN A 1 105 ? -22.435 4.626 -1.041 1.00 91.94 105 GLN A N 1
ATOM 792 C CA . GLN A 1 105 ? -21.871 5.043 -2.319 1.00 91.94 105 GLN A CA 1
ATOM 793 C C . GLN A 1 105 ? -20.576 5.823 -2.096 1.00 91.94 105 GLN A C 1
ATOM 795 O O . GLN A 1 105 ? -20.333 6.385 -1.027 1.00 91.94 105 GLN A O 1
ATOM 800 N N . CYS A 1 106 ? -19.748 5.932 -3.139 1.00 89.25 106 CYS A N 1
ATOM 801 C CA . CYS A 1 106 ? -18.492 6.690 -3.079 1.00 89.25 106 CYS A CA 1
ATOM 802 C C . CYS A 1 106 ? -18.710 8.127 -2.567 1.00 89.25 106 CYS A C 1
ATOM 804 O O . CYS A 1 106 ? -17.923 8.632 -1.768 1.00 89.25 106 CYS A O 1
ATOM 806 N N . LEU A 1 107 ? -19.805 8.762 -2.999 1.00 89.62 107 LEU A N 1
ATOM 807 C CA . LEU A 1 107 ? -20.143 10.155 -2.690 1.00 89.62 107 LEU A CA 1
ATOM 808 C C . LEU A 1 107 ? -20.720 10.375 -1.283 1.00 89.62 107 LEU A C 1
ATOM 810 O O . LEU A 1 107 ? -20.869 11.521 -0.862 1.00 89.62 107 LEU A O 1
ATOM 814 N N . ASP A 1 108 ? -21.020 9.311 -0.538 1.00 90.81 108 ASP A N 1
ATOM 815 C CA . ASP A 1 108 ? -21.453 9.440 0.859 1.00 90.81 108 ASP A CA 1
ATOM 816 C C . ASP A 1 108 ? -20.263 9.778 1.772 1.00 90.81 108 ASP A C 1
ATOM 818 O O . ASP A 1 108 ? -20.400 10.521 2.757 1.00 90.81 108 ASP A O 1
ATOM 822 N N . CYS A 1 109 ? -19.078 9.288 1.386 1.00 88.94 109 CYS A N 1
ATOM 823 C CA . CYS A 1 109 ? -17.801 9.539 2.048 1.00 88.94 109 CYS A CA 1
ATOM 824 C C . CYS A 1 109 ? -16.986 10.642 1.361 1.00 88.94 109 CYS A C 1
ATOM 826 O O . CYS A 1 109 ? -16.403 11.487 2.035 1.00 88.94 109 CYS A O 1
ATOM 828 N N . HIS A 1 110 ? -16.953 10.659 0.028 1.00 88.62 110 HIS A N 1
ATOM 829 C CA . HIS A 1 110 ? -16.215 11.653 -0.746 1.00 88.62 110 HIS A CA 1
ATOM 830 C C . HIS A 1 110 ? -17.117 12.821 -1.123 1.00 88.62 110 HIS A C 1
ATOM 832 O O . HIS A 1 110 ? -18.051 12.665 -1.905 1.00 88.62 110 HIS A O 1
ATOM 838 N N . LYS A 1 111 ? -16.806 14.013 -0.610 1.00 84.69 111 LYS A N 1
ATOM 839 C CA . LYS A 1 111 ? -17.504 15.245 -0.975 1.00 84.69 111 LYS A CA 1
ATOM 840 C C . LYS A 1 111 ? -16.714 15.978 -2.064 1.00 84.69 111 LYS A C 1
ATOM 842 O O . LYS A 1 111 ? -15.744 16.655 -1.729 1.00 84.69 111 LYS A O 1
ATOM 847 N N . PRO A 1 112 ? -17.082 15.854 -3.352 1.00 83.19 112 PRO A N 1
ATOM 848 C CA . PRO A 1 112 ? -16.399 16.601 -4.391 1.00 83.19 112 PRO A CA 1
ATOM 849 C C . PRO A 1 112 ? -16.651 18.101 -4.236 1.00 83.19 112 PRO A C 1
ATOM 851 O O . PRO A 1 112 ? -17.790 18.529 -4.050 1.00 83.19 112 PRO A O 1
ATOM 854 N N . VAL A 1 113 ? -15.595 18.900 -4.369 1.00 82.50 113 VAL A N 1
ATOM 855 C CA . VAL A 1 113 ? -15.675 20.362 -4.485 1.00 82.50 113 VAL A CA 1
ATOM 856 C C . VAL A 1 113 ? -15.053 20.737 -5.822 1.00 82.50 113 VAL A C 1
ATOM 858 O O . VAL A 1 113 ? -13.897 20.409 -6.065 1.00 82.50 113 VAL A O 1
ATOM 861 N N . ASN A 1 114 ? -15.818 21.358 -6.725 1.00 81.00 114 ASN A N 1
ATOM 862 C CA . ASN A 1 114 ? -15.359 21.701 -8.082 1.00 81.00 114 ASN A CA 1
ATOM 863 C C . ASN A 1 114 ? -14.703 20.514 -8.822 1.00 81.00 114 ASN A C 1
ATOM 865 O O . ASN A 1 114 ? -13.620 20.643 -9.382 1.00 81.00 114 ASN A O 1
ATOM 869 N N . HIS A 1 115 ? -15.348 19.341 -8.787 1.00 78.25 115 HIS A N 1
ATOM 870 C CA . HIS A 1 115 ? -14.843 18.078 -9.357 1.00 78.25 115 HIS A CA 1
ATOM 871 C C . HIS A 1 115 ? -13.531 17.549 -8.743 1.00 78.25 115 HIS A C 1
ATOM 873 O O . HIS A 1 115 ? -12.926 16.618 -9.272 1.00 78.25 115 HIS A O 1
ATOM 879 N N . GLN A 1 116 ? -13.116 18.067 -7.584 1.00 77.31 116 GLN A N 1
ATOM 880 C CA . GLN A 1 116 ? -12.023 17.512 -6.789 1.00 77.31 116 GLN A CA 1
ATOM 881 C C . GLN A 1 116 ? -12.594 16.594 -5.705 1.00 77.31 116 GLN A C 1
ATOM 883 O O . GLN A 1 116 ? -13.175 17.060 -4.730 1.00 77.31 116 GLN A O 1
ATOM 888 N N . PHE A 1 117 ? -12.429 15.279 -5.859 1.00 73.88 117 PHE A N 1
ATOM 889 C CA . PHE A 1 117 ? -13.026 14.249 -4.986 1.00 73.88 117 PHE A CA 1
ATOM 890 C C . PHE A 1 117 ? -12.264 14.016 -3.662 1.00 73.88 117 PHE A C 1
ATOM 892 O O . PHE A 1 117 ? -12.549 13.067 -2.922 1.00 73.88 117 PHE A O 1
ATOM 899 N N . GLY A 1 118 ? -11.301 14.888 -3.352 1.00 74.12 118 GLY A N 1
ATOM 900 C CA . GLY A 1 118 ? -10.386 14.737 -2.226 1.00 74.12 118 GLY A CA 1
ATOM 901 C C . GLY A 1 118 ? -9.422 13.558 -2.395 1.00 74.12 118 GLY A C 1
ATOM 902 O O . GLY A 1 118 ? -9.423 12.845 -3.398 1.00 74.12 118 GLY A O 1
ATOM 903 N N . HIS A 1 119 ? -8.572 13.355 -1.392 1.00 77.81 119 HIS A N 1
ATOM 904 C CA . HIS A 1 119 ? -7.568 12.294 -1.387 1.00 77.81 119 HIS A CA 1
ATOM 905 C C . HIS A 1 119 ? -7.972 11.145 -0.451 1.00 77.81 119 HIS A C 1
ATOM 907 O O . HIS A 1 119 ? -8.858 11.288 0.388 1.00 77.81 119 HIS A O 1
ATOM 913 N N . LEU A 1 120 ? -7.290 10.000 -0.562 1.00 73.00 120 LEU A N 1
ATOM 914 C CA . LEU A 1 120 ? -7.577 8.772 0.203 1.00 73.00 120 LEU A CA 1
ATOM 915 C C . LEU A 1 120 ? -7.497 8.922 1.731 1.00 73.00 120 LEU A C 1
ATOM 917 O O . LEU A 1 120 ? -7.926 8.025 2.459 1.00 73.00 120 LEU A O 1
ATOM 921 N N . ALA A 1 121 ? -6.882 9.994 2.219 1.00 78.38 121 ALA A N 1
ATOM 922 C CA . ALA A 1 121 ? -6.738 10.268 3.638 1.00 78.38 121 ALA A CA 1
ATOM 923 C C . ALA A 1 121 ? -7.228 11.664 4.037 1.00 78.38 121 ALA A C 1
ATOM 925 O O . ALA A 1 121 ? -6.794 12.176 5.070 1.00 78.38 121 ALA A O 1
ATOM 926 N N . SER A 1 122 ? -8.120 12.265 3.242 1.00 80.44 122 SER A N 1
ATOM 927 C CA . SER A 1 122 ? -8.720 13.550 3.593 1.00 80.44 122 SER A CA 1
ATOM 928 C C . SER A 1 122 ? -9.491 13.466 4.911 1.00 80.44 122 SER A C 1
ATOM 930 O O . SER A 1 122 ? -10.112 12.448 5.236 1.00 80.44 122 SER A O 1
ATOM 932 N N . ASP A 1 123 ? -9.466 14.561 5.668 1.00 81.94 123 ASP A N 1
ATOM 933 C CA . ASP A 1 123 ? -10.263 14.692 6.886 1.00 81.94 123 ASP A CA 1
ATOM 934 C C . ASP A 1 123 ? -11.754 14.556 6.609 1.00 81.94 123 ASP A C 1
ATOM 936 O O . ASP A 1 123 ? -12.441 13.882 7.370 1.00 81.94 123 ASP A O 1
ATOM 940 N N . ASP A 1 124 ? -12.230 15.077 5.479 1.00 83.12 124 ASP A N 1
ATOM 941 C CA . ASP A 1 124 ? -13.629 14.964 5.068 1.00 83.12 124 ASP A CA 1
ATOM 942 C C . ASP A 1 124 ? -14.084 13.506 4.940 1.00 83.12 124 ASP A C 1
ATOM 944 O O . ASP A 1 124 ? -15.129 13.132 5.478 1.00 83.12 124 ASP A O 1
ATOM 948 N N . ALA A 1 125 ? -13.283 12.655 4.285 1.00 83.62 125 ALA A N 1
ATOM 949 C CA . ALA A 1 125 ? -13.615 11.242 4.128 1.00 83.62 125 ALA A CA 1
ATOM 950 C C . ALA A 1 125 ? -13.616 10.508 5.477 1.00 83.62 125 ALA A C 1
ATOM 952 O O . ALA A 1 125 ? -14.462 9.647 5.713 1.00 83.62 125 ALA A O 1
ATOM 953 N N . ARG A 1 126 ? -12.709 10.876 6.395 1.00 84.75 126 ARG A N 1
ATOM 954 C CA . ARG A 1 126 ? -12.680 10.322 7.760 1.00 84.75 126 ARG A CA 1
ATOM 955 C C . ARG A 1 126 ? -13.856 10.808 8.605 1.00 84.75 126 ARG A C 1
ATOM 957 O O . ARG A 1 126 ? -14.459 10.022 9.330 1.00 84.75 126 ARG A O 1
ATOM 964 N N . GLY A 1 127 ? -14.187 12.092 8.510 1.00 87.81 127 GLY A N 1
ATOM 965 C CA . GLY A 1 127 ? -15.300 12.714 9.217 1.00 87.81 127 GLY A CA 1
ATOM 966 C C . GLY A 1 127 ? -16.651 12.164 8.765 1.00 87.81 127 GLY A C 1
ATOM 967 O O . GLY A 1 127 ? -17.567 12.046 9.576 1.00 87.81 127 GLY A O 1
ATOM 968 N N . ALA A 1 128 ? -16.766 11.735 7.503 1.00 91.69 128 ALA A N 1
ATOM 969 C CA . ALA A 1 128 ? -17.988 11.139 6.974 1.00 91.69 128 ALA A CA 1
ATOM 970 C C . ALA A 1 128 ? -18.430 9.870 7.723 1.00 91.69 128 ALA A C 1
ATOM 972 O O . ALA A 1 128 ? -19.629 9.603 7.780 1.00 91.69 128 ALA A O 1
ATOM 973 N N . CYS A 1 129 ? -17.510 9.137 8.367 1.00 92.94 129 CYS A N 1
ATOM 974 C CA . CYS A 1 129 ? -17.847 7.986 9.210 1.00 92.94 129 CYS A CA 1
ATOM 975 C C . CYS A 1 129 ? -18.855 8.350 10.314 1.00 92.94 129 CYS A C 1
ATOM 977 O O . CYS A 1 129 ? -19.729 7.549 10.641 1.00 92.94 129 CYS A O 1
ATOM 979 N N . ALA A 1 130 ? -18.782 9.569 10.862 1.00 95.38 130 ALA A N 1
ATOM 980 C CA . ALA A 1 130 ? -19.664 10.015 11.940 1.00 95.38 130 ALA A CA 1
ATOM 981 C C . ALA A 1 130 ? -21.133 10.141 11.504 1.00 95.38 130 ALA A C 1
ATOM 983 O O . ALA A 1 130 ? -22.013 10.081 12.355 1.00 95.38 130 ALA A O 1
ATOM 984 N N . LYS A 1 131 ? -21.416 10.250 10.196 1.00 95.12 131 LYS A N 1
ATOM 985 C CA . LYS A 1 131 ? -22.791 10.316 9.671 1.00 95.12 131 LYS A CA 1
ATOM 986 C C . LYS A 1 131 ? -23.593 9.045 9.967 1.00 95.12 131 LYS A C 1
ATOM 988 O O . LYS A 1 131 ? -24.799 9.124 10.159 1.00 95.12 131 LYS A O 1
ATOM 993 N N . CYS A 1 132 ? -22.925 7.890 10.010 1.00 94.81 132 CYS A N 1
ATOM 994 C CA . CYS A 1 132 ? -23.552 6.589 10.274 1.00 94.81 132 CYS A CA 1
ATOM 995 C C . CYS A 1 132 ? -23.068 5.948 11.585 1.00 94.81 132 CYS A C 1
ATOM 997 O O . CYS A 1 132 ? -23.749 5.094 12.145 1.00 94.81 132 CYS A O 1
ATOM 999 N N . HIS A 1 133 ? -21.895 6.348 12.085 1.00 95.12 133 HIS A N 1
ATOM 1000 C CA . HIS A 1 133 ? -21.221 5.731 13.229 1.00 95.12 133 HIS A CA 1
ATOM 1001 C C . HIS A 1 133 ? -20.829 6.754 14.307 1.00 95.12 133 HIS A C 1
ATOM 1003 O O . HIS A 1 133 ? -19.764 6.629 14.909 1.00 95.12 133 HIS A O 1
ATOM 1009 N N . ALA A 1 134 ? -21.666 7.770 14.554 1.00 96.38 134 ALA A N 1
ATOM 1010 C CA . ALA A 1 134 ? -21.371 8.892 15.456 1.00 96.38 134 ALA A CA 1
ATOM 1011 C C . ALA A 1 134 ? -20.792 8.459 16.816 1.00 96.38 134 ALA A C 1
ATOM 1013 O O . ALA A 1 134 ? -19.728 8.936 17.213 1.00 96.38 134 ALA A O 1
ATOM 1014 N N . ASP A 1 135 ? -21.439 7.509 17.495 1.00 96.19 135 ASP A N 1
ATOM 1015 C CA . ASP A 1 135 ? -21.000 7.056 18.820 1.00 96.19 135 ASP A CA 1
ATOM 1016 C C . ASP A 1 135 ? -19.675 6.289 18.779 1.00 96.19 135 ASP A C 1
ATOM 1018 O O . ASP A 1 135 ? -18.846 6.460 19.668 1.00 96.19 135 ASP A O 1
ATOM 1022 N N . ILE A 1 136 ? -19.436 5.488 17.734 1.00 96.31 136 ILE A N 1
ATOM 1023 C CA . ILE A 1 136 ? -18.173 4.755 17.553 1.00 96.31 136 ILE A CA 1
ATOM 1024 C C . ILE A 1 136 ? -17.040 5.737 17.259 1.00 96.31 136 ILE A C 1
ATOM 1026 O O . ILE A 1 136 ? -15.973 5.646 17.860 1.00 96.31 136 ILE A O 1
ATOM 1030 N N . VAL A 1 137 ? -17.271 6.700 16.362 1.00 96.06 137 VAL A N 1
ATOM 1031 C CA . VAL A 1 137 ? -16.283 7.737 16.041 1.00 96.06 137 VAL A CA 1
ATOM 1032 C C . VAL A 1 137 ? -15.927 8.529 17.294 1.00 96.06 137 VAL A C 1
ATOM 1034 O O . VAL A 1 137 ? -14.743 8.697 17.582 1.00 96.06 137 VAL A O 1
ATOM 1037 N N . LYS A 1 138 ? -16.930 8.939 18.079 1.00 96.62 138 LYS A N 1
ATOM 1038 C CA . LYS A 1 138 ? -16.727 9.606 19.368 1.00 96.62 138 LYS A CA 1
ATOM 1039 C C . LYS A 1 138 ? -15.919 8.732 20.331 1.00 96.62 138 LYS A C 1
ATOM 1041 O O . LYS A 1 138 ? -14.922 9.202 20.869 1.00 96.62 138 LYS A O 1
ATOM 1046 N N . ALA A 1 139 ? -16.299 7.464 20.492 1.00 97.38 139 ALA A N 1
ATOM 1047 C CA . ALA A 1 139 ? -15.611 6.515 21.363 1.00 97.38 139 ALA A CA 1
ATOM 1048 C C . ALA A 1 139 ? -14.126 6.368 21.001 1.00 97.38 139 ALA A C 1
ATOM 1050 O O . ALA A 1 139 ? -13.269 6.470 21.880 1.00 97.38 139 ALA A O 1
ATOM 1051 N N . VAL A 1 140 ? -13.812 6.193 19.710 1.00 96.06 140 VAL A N 1
ATOM 1052 C CA . VAL A 1 140 ? -12.431 6.087 19.216 1.00 96.06 140 VAL A CA 1
ATOM 1053 C C . VAL A 1 140 ? -11.662 7.386 19.445 1.00 96.06 140 VAL A C 1
ATOM 1055 O O . VAL A 1 140 ? -10.531 7.341 19.930 1.00 96.06 140 VAL A O 1
ATOM 1058 N N . GLN A 1 141 ? -12.253 8.543 19.134 1.00 95.19 141 GLN A N 1
ATOM 1059 C CA . GLN A 1 141 ? -11.612 9.852 19.307 1.00 95.19 141 GLN A CA 1
ATOM 1060 C C . GLN A 1 141 ? -11.220 10.135 20.761 1.00 95.19 141 GLN A C 1
ATOM 1062 O O . GLN A 1 141 ? -10.200 10.781 20.992 1.00 95.19 141 GLN A O 1
ATOM 1067 N N . THR A 1 142 ? -11.978 9.616 21.727 1.00 96.50 142 THR A N 1
ATOM 1068 C CA . THR A 1 142 ? -11.693 9.750 23.163 1.00 96.50 142 THR A CA 1
ATOM 1069 C C . THR A 1 142 ? -10.961 8.541 23.756 1.00 96.50 142 THR A C 1
ATOM 1071 O O . THR A 1 142 ? -10.891 8.414 24.975 1.00 96.50 142 THR A O 1
ATOM 1074 N N . SER A 1 143 ? -10.445 7.627 22.926 1.00 94.81 143 SER A N 1
ATOM 1075 C CA . SER A 1 143 ? -9.727 6.418 23.361 1.00 94.81 143 SER A CA 1
ATOM 1076 C C . SER A 1 143 ? -8.211 6.514 23.144 1.00 94.81 143 SER A C 1
ATOM 1078 O O . SER A 1 143 ? -7.697 7.419 22.475 1.00 94.81 143 SER A O 1
ATOM 1080 N N . SER A 1 144 ? -7.488 5.500 23.629 1.00 91.31 144 SER A N 1
ATOM 1081 C CA . SER A 1 144 ? -6.072 5.278 23.311 1.00 91.31 144 SER A CA 1
ATOM 1082 C C . SER A 1 144 ? -5.820 5.024 21.814 1.00 91.31 144 SER A C 1
ATOM 1084 O O . SER A 1 144 ? -4.709 5.254 21.332 1.00 91.31 144 SER A O 1
ATOM 1086 N N . HIS A 1 145 ? -6.845 4.632 21.046 1.00 93.88 145 HIS A N 1
ATOM 1087 C CA . HIS A 1 145 ? -6.777 4.430 19.595 1.00 93.88 145 HIS A CA 1
ATOM 1088 C C . HIS A 1 145 ? -7.166 5.666 18.770 1.00 93.88 145 HIS A C 1
ATOM 1090 O O . HIS A 1 145 ? -7.283 5.572 17.551 1.00 93.88 145 HIS A O 1
ATOM 1096 N N . SER A 1 146 ? -7.287 6.854 19.372 1.00 94.81 146 SER A N 1
ATOM 1097 C CA . SER A 1 146 ? -7.621 8.108 18.662 1.00 94.81 146 SER A CA 1
ATOM 1098 C C . SER A 1 146 ? -6.678 8.450 17.493 1.00 94.81 146 SER A C 1
ATOM 1100 O O . SER A 1 146 ? -7.067 9.123 16.528 1.00 94.81 146 SER A O 1
ATOM 1102 N N . LYS A 1 147 ? -5.439 7.937 17.531 1.00 94.31 147 LYS A N 1
ATOM 1103 C CA . LYS A 1 147 ? -4.427 8.028 16.464 1.00 94.31 147 LYS A CA 1
ATOM 1104 C C . LYS A 1 147 ? -4.278 6.743 15.640 1.00 94.31 147 LYS A C 1
ATOM 1106 O O . LYS A 1 147 ? -3.229 6.533 15.040 1.00 94.31 147 LYS A O 1
ATOM 1111 N N . VAL A 1 148 ? -5.305 5.904 15.563 1.00 94.56 148 VAL A N 1
ATOM 1112 C CA . VAL A 1 148 ? -5.350 4.715 14.699 1.00 94.56 148 VAL A CA 1
ATOM 1113 C C . VAL A 1 148 ? -6.415 4.920 13.624 1.00 94.56 148 VAL A C 1
ATOM 1115 O O . VAL A 1 148 ? -7.508 5.404 13.900 1.00 94.56 148 VAL A O 1
ATOM 1118 N N . ASP A 1 149 ? -6.076 4.657 12.364 1.00 94.56 149 ASP A N 1
ATOM 1119 C CA . ASP A 1 149 ? -7.043 4.647 11.261 1.00 94.56 149 ASP A CA 1
ATOM 1120 C C . ASP A 1 149 ? -7.953 3.413 11.394 1.00 94.56 149 ASP A C 1
ATOM 1122 O O . ASP A 1 149 ? -7.460 2.312 11.632 1.00 94.56 149 ASP A O 1
ATOM 1126 N N . CYS A 1 150 ? -9.269 3.567 11.215 1.00 94.44 150 CYS A N 1
ATOM 1127 C CA . CYS A 1 150 ? -10.231 2.462 11.324 1.00 94.44 150 CYS A CA 1
ATOM 1128 C C . CYS A 1 150 ? -9.854 1.292 10.397 1.00 94.44 150 CYS A C 1
ATOM 1130 O O . CYS A 1 150 ? -9.989 0.122 10.759 1.00 94.44 150 CYS A O 1
ATOM 1132 N N . ALA A 1 151 ? -9.302 1.598 9.219 1.00 94.75 151 ALA A N 1
ATOM 1133 C CA . ALA A 1 151 ? -8.841 0.598 8.267 1.00 94.75 151 ALA A CA 1
ATOM 1134 C C . ALA A 1 151 ? -7.730 -0.304 8.829 1.00 94.75 151 ALA A C 1
ATOM 1136 O O . ALA A 1 151 ? -7.568 -1.423 8.349 1.00 94.75 151 ALA A O 1
ATOM 1137 N N . ALA A 1 152 ? -6.980 0.145 9.842 1.00 95.50 152 ALA A N 1
ATOM 1138 C CA . ALA A 1 152 ? -5.985 -0.683 10.511 1.00 95.50 152 ALA A CA 1
ATOM 1139 C C . ALA A 1 152 ? -6.635 -1.924 11.126 1.00 95.50 152 ALA A C 1
ATOM 1141 O O . ALA A 1 152 ? -6.126 -3.020 10.946 1.00 95.50 152 ALA A O 1
ATOM 1142 N N . CYS A 1 153 ? -7.779 -1.772 11.794 1.00 95.12 153 CYS A N 1
ATOM 1143 C CA . CYS A 1 153 ? -8.458 -2.874 12.476 1.00 95.12 153 CYS A CA 1
ATOM 1144 C C . CYS A 1 153 ? -9.445 -3.623 11.574 1.00 95.12 153 CYS A C 1
ATOM 1146 O O . CYS A 1 153 ? -9.689 -4.805 11.790 1.00 95.12 153 CYS A O 1
ATOM 1148 N N . HIS A 1 154 ? -10.009 -2.951 10.570 1.00 95.50 154 HIS A N 1
ATOM 1149 C CA . HIS A 1 154 ? -11.114 -3.486 9.768 1.00 95.50 154 HIS A CA 1
ATOM 1150 C C . HIS A 1 154 ? -10.704 -4.064 8.408 1.00 95.50 154 HIS A C 1
ATOM 1152 O O . HIS A 1 154 ? -11.561 -4.592 7.701 1.00 95.50 154 HIS A O 1
ATOM 1158 N N . ILE A 1 155 ? -9.424 -3.983 8.028 1.00 95.00 155 ILE A N 1
ATOM 1159 C CA . ILE A 1 155 ? -8.889 -4.686 6.855 1.00 95.00 155 ILE A CA 1
ATOM 1160 C C . ILE A 1 155 ? -8.170 -5.950 7.327 1.00 95.00 155 ILE A C 1
ATOM 1162 O O . ILE A 1 155 ? -7.077 -5.888 7.883 1.00 95.00 155 ILE A O 1
ATOM 1166 N N . THR A 1 156 ? -8.793 -7.096 7.065 1.00 92.69 156 THR A N 1
ATOM 1167 C CA . THR A 1 156 ? -8.344 -8.441 7.477 1.00 92.69 156 THR A CA 1
ATOM 1168 C C . THR A 1 156 ? -7.856 -9.305 6.321 1.00 92.69 156 THR A C 1
ATOM 1170 O O . THR A 1 156 ? -7.593 -10.484 6.509 1.00 92.69 156 THR A O 1
ATOM 1173 N N . VAL A 1 157 ? -7.828 -8.753 5.105 1.00 93.69 157 VAL A N 1
ATOM 1174 C CA . VAL A 1 157 ? -7.201 -9.364 3.931 1.00 93.69 157 VAL A CA 1
ATOM 1175 C C . VAL A 1 157 ? -7.043 -8.314 2.836 1.00 93.69 157 VAL A C 1
ATOM 1177 O O . VAL A 1 157 ? -7.994 -7.604 2.480 1.00 93.69 157 VAL A O 1
ATOM 1180 N N . SER A 1 158 ? -5.851 -8.248 2.253 1.00 94.56 158 SER A N 1
ATOM 1181 C CA . SER A 1 158 ? -5.536 -7.426 1.081 1.00 94.56 158 SER A CA 1
ATOM 1182 C C . SER A 1 158 ? -5.148 -8.298 -0.112 1.00 94.56 158 SER A C 1
ATOM 1184 O O . SER A 1 158 ? -4.607 -9.379 0.069 1.00 94.56 158 SER A O 1
ATOM 1186 N N . GLY A 1 159 ? -5.457 -7.850 -1.325 1.00 94.81 159 GLY A N 1
ATOM 1187 C CA . GLY A 1 159 ? -5.090 -8.517 -2.577 1.00 94.81 159 GLY A CA 1
ATOM 1188 C C . GLY A 1 159 ? -3.897 -7.868 -3.284 1.00 94.81 159 GLY A C 1
ATOM 1189 O O . GLY A 1 159 ? -3.018 -7.279 -2.646 1.00 94.81 159 GLY A O 1
ATOM 1190 N N . ALA A 1 160 ? -3.982 -7.823 -4.615 1.00 93.62 160 ALA A N 1
ATOM 1191 C CA . ALA A 1 160 ? -3.157 -7.068 -5.556 1.00 93.62 160 ALA A CA 1
ATOM 1192 C C . ALA A 1 160 ? -1.712 -7.570 -5.715 1.00 93.62 160 ALA A C 1
ATOM 1194 O O . ALA A 1 160 ? -1.394 -8.703 -5.362 1.00 93.62 160 ALA A O 1
ATOM 1195 N N . TYR A 1 161 ? -0.863 -6.714 -6.297 1.00 95.56 161 TYR A N 1
ATOM 1196 C CA . TYR A 1 161 ? 0.580 -6.899 -6.451 1.00 95.56 161 TYR A CA 1
ATOM 1197 C C . TYR A 1 161 ? 1.235 -7.400 -5.159 1.00 95.56 161 TYR A C 1
ATOM 1199 O O . TYR A 1 161 ? 1.104 -6.758 -4.115 1.00 95.56 161 TYR A O 1
ATOM 1207 N N . GLN A 1 162 ? 1.960 -8.506 -5.253 1.00 96.94 162 GLN A N 1
ATOM 1208 C CA . GLN A 1 162 ? 2.925 -8.971 -4.253 1.00 96.94 162 GLN A CA 1
ATOM 1209 C C . GLN A 1 162 ? 4.363 -8.655 -4.684 1.00 96.94 162 GLN A C 1
ATOM 1211 O O . GLN A 1 162 ? 5.263 -8.584 -3.863 1.00 96.94 162 GLN A O 1
ATOM 1216 N N . TYR A 1 163 ? 4.564 -8.367 -5.969 1.00 97.50 163 TYR A N 1
ATOM 1217 C CA . TYR A 1 163 ? 5.795 -7.809 -6.506 1.00 97.50 163 TYR A CA 1
ATOM 1218 C C . TYR A 1 163 ? 5.476 -6.823 -7.624 1.00 97.50 163 TYR A C 1
ATOM 1220 O O . TYR A 1 163 ? 4.406 -6.864 -8.241 1.00 97.50 163 TYR A O 1
ATOM 1228 N N . THR A 1 164 ? 6.405 -5.920 -7.918 1.00 96.75 164 THR A N 1
ATOM 1229 C CA . THR A 1 164 ? 6.373 -5.178 -9.180 1.00 96.75 164 THR A CA 1
ATOM 1230 C C . THR A 1 164 ? 7.781 -4.841 -9.625 1.00 96.75 164 THR A C 1
ATOM 1232 O O . THR A 1 164 ? 8.480 -4.077 -8.959 1.00 96.75 164 THR A O 1
ATOM 1235 N N . PHE A 1 165 ? 8.154 -5.343 -10.793 1.00 97.00 165 PHE A N 1
ATOM 1236 C CA . PHE A 1 165 ? 9.470 -5.118 -11.367 1.00 97.00 165 PHE A CA 1
ATOM 1237 C C . PHE A 1 165 ? 9.364 -4.358 -12.679 1.00 97.00 165 PHE A C 1
ATOM 1239 O O . PHE A 1 165 ? 8.389 -4.494 -13.420 1.00 97.00 165 PHE A O 1
ATOM 1246 N N . TRP A 1 166 ? 10.363 -3.524 -12.931 1.00 95.94 166 TRP A N 1
ATOM 1247 C CA . TRP A 1 166 ? 10.532 -2.808 -14.182 1.00 95.94 166 TRP A CA 1
ATOM 1248 C C . TRP A 1 166 ? 11.831 -3.283 -14.817 1.00 95.94 166 TRP A C 1
ATOM 1250 O O . TRP A 1 166 ? 12.906 -2.918 -14.344 1.00 95.94 166 TRP A O 1
ATOM 1260 N N . GLY A 1 167 ? 11.718 -4.116 -15.844 1.00 95.06 167 GLY A N 1
ATOM 1261 C CA . GLY A 1 167 ? 12.838 -4.751 -16.533 1.00 95.06 167 GLY A CA 1
ATOM 1262 C C . GLY A 1 167 ? 12.620 -4.765 -18.038 1.00 95.06 167 GLY A C 1
ATOM 1263 O O . GLY A 1 167 ? 11.713 -4.105 -18.551 1.00 95.06 167 GLY A O 1
ATOM 1264 N N . LYS A 1 168 ? 13.460 -5.492 -18.778 1.00 94.94 168 LYS A N 1
ATOM 1265 C CA . LYS A 1 168 ? 13.248 -5.625 -20.218 1.00 94.94 168 LYS A CA 1
ATOM 1266 C C . LYS A 1 168 ? 11.957 -6.404 -20.477 1.00 94.94 168 LYS A C 1
ATOM 1268 O O . LYS A 1 168 ? 11.792 -7.526 -20.014 1.00 94.94 168 LYS A O 1
ATOM 1273 N N . GLY A 1 169 ? 11.066 -5.841 -21.284 1.00 94.12 169 GLY A N 1
ATOM 1274 C CA . GLY A 1 169 ? 9.830 -6.523 -21.636 1.00 94.12 169 GLY A CA 1
ATOM 1275 C C . GLY A 1 169 ? 8.930 -5.717 -22.552 1.00 94.12 169 GLY A C 1
ATOM 1276 O O . GLY A 1 169 ? 9.332 -4.713 -23.141 1.00 94.12 169 GLY A O 1
ATOM 1277 N N . ASN A 1 170 ? 7.679 -6.158 -22.650 1.00 92.00 170 ASN A N 1
ATOM 1278 C CA . ASN A 1 170 ? 6.685 -5.519 -23.496 1.00 92.00 170 ASN A CA 1
ATOM 1279 C C . ASN A 1 170 ? 5.893 -4.467 -22.716 1.00 92.00 170 ASN A C 1
ATOM 1281 O O . ASN A 1 170 ? 5.345 -4.751 -21.651 1.00 92.00 170 ASN A O 1
ATOM 1285 N N . PHE A 1 171 ? 5.745 -3.272 -23.281 1.00 88.00 171 PHE A N 1
ATOM 1286 C CA . PHE A 1 171 ? 4.815 -2.272 -22.776 1.00 88.00 171 PHE A CA 1
ATOM 1287 C C . PHE A 1 171 ? 4.050 -1.628 -23.931 1.00 88.00 171 PHE A C 1
ATOM 1289 O O . PHE A 1 171 ? 4.644 -1.117 -24.876 1.00 88.00 171 PHE A O 1
ATOM 1296 N N . ALA A 1 172 ? 2.715 -1.676 -23.869 1.00 85.00 172 ALA A N 1
ATOM 1297 C CA . ALA A 1 172 ? 1.830 -1.163 -24.920 1.00 85.00 172 ALA A CA 1
ATOM 1298 C C . ALA A 1 172 ? 2.208 -1.649 -26.342 1.00 85.00 172 ALA A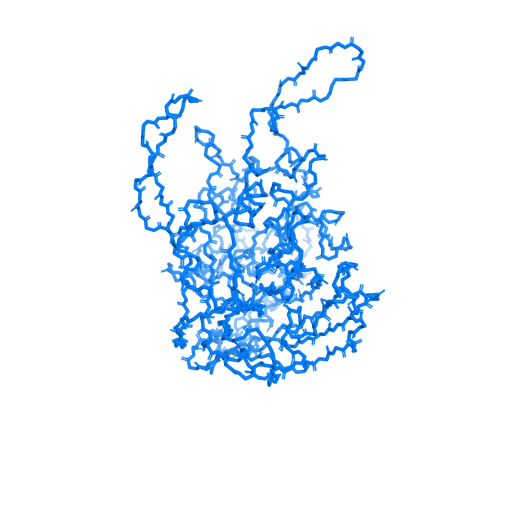 C 1
ATOM 1300 O O . ALA A 1 172 ? 2.156 -0.886 -27.305 1.00 85.00 172 ALA A O 1
ATOM 1301 N N . GLY A 1 173 ? 2.615 -2.920 -26.463 1.00 87.62 173 GLY A N 1
ATOM 1302 C CA . GLY A 1 173 ? 3.001 -3.543 -27.733 1.00 87.62 173 GLY A CA 1
ATOM 1303 C C . GLY A 1 173 ? 4.446 -3.286 -28.168 1.00 87.62 173 GLY A C 1
ATOM 1304 O O . GLY A 1 173 ? 4.876 -3.872 -29.153 1.00 87.62 173 GLY A O 1
ATOM 1305 N N . VAL A 1 174 ? 5.214 -2.479 -27.430 1.00 92.44 174 VAL A N 1
ATOM 1306 C CA . VAL A 1 174 ? 6.603 -2.133 -27.758 1.00 92.44 174 VAL A CA 1
ATOM 1307 C C . VAL A 1 174 ? 7.558 -2.786 -26.761 1.00 92.44 174 VAL A C 1
ATOM 1309 O O . VAL A 1 174 ? 7.358 -2.694 -25.552 1.00 92.44 174 VAL A O 1
ATOM 1312 N N . GLU A 1 175 ? 8.614 -3.431 -27.257 1.00 94.00 175 GLU A N 1
ATOM 1313 C CA . GLU A 1 175 ? 9.713 -3.909 -26.412 1.00 94.00 175 GLU A CA 1
ATOM 1314 C C . GLU A 1 175 ? 10.515 -2.726 -25.865 1.00 94.00 175 GLU A C 1
ATOM 1316 O O . GLU A 1 175 ? 10.904 -1.824 -26.609 1.00 94.00 175 GLU A O 1
ATOM 1321 N N . THR A 1 176 ? 10.766 -2.716 -24.562 1.00 94.50 176 THR A N 1
ATOM 1322 C CA . THR A 1 176 ? 11.361 -1.587 -23.844 1.00 94.50 176 THR A CA 1
ATOM 1323 C C . THR A 1 176 ? 12.191 -2.077 -22.654 1.00 94.50 176 THR A C 1
ATOM 1325 O O . THR A 1 176 ? 11.879 -3.127 -22.091 1.00 94.50 176 THR A O 1
ATOM 1328 N N . PRO A 1 177 ? 13.231 -1.338 -22.223 1.00 94.44 177 PRO A N 1
ATOM 1329 C CA . PRO A 1 177 ? 13.937 -1.623 -20.969 1.00 94.44 177 PRO A CA 1
ATOM 1330 C C . PRO A 1 177 ? 13.091 -1.411 -19.703 1.00 94.44 177 PRO A C 1
ATOM 1332 O O . PRO A 1 177 ? 13.557 -1.732 -18.611 1.00 94.44 177 PRO A O 1
ATOM 1335 N N . TYR A 1 178 ? 11.881 -0.856 -19.851 1.00 93.69 178 TYR A N 1
ATOM 1336 C CA . TYR A 1 178 ? 10.942 -0.549 -18.771 1.00 93.69 178 TYR A CA 1
ATOM 1337 C C . TYR A 1 178 ? 9.579 -1.232 -18.964 1.00 93.69 178 TYR A C 1
ATOM 1339 O O . TYR A 1 178 ? 8.525 -0.608 -18.818 1.00 93.69 178 TYR A O 1
ATOM 1347 N N . GLY A 1 179 ? 9.598 -2.521 -19.298 1.00 94.00 179 GLY A N 1
ATOM 1348 C CA . GLY A 1 179 ? 8.440 -3.403 -19.204 1.00 94.00 179 GLY A CA 1
ATOM 1349 C C . GLY A 1 179 ? 8.026 -3.557 -17.742 1.00 94.00 179 GLY A C 1
ATOM 1350 O O . GLY A 1 179 ? 8.868 -3.729 -16.865 1.00 94.00 179 GLY A O 1
ATOM 1351 N N . LYS A 1 180 ? 6.728 -3.433 -17.455 1.00 93.62 180 LYS A N 1
ATOM 1352 C CA . LYS A 1 180 ? 6.210 -3.499 -16.084 1.00 93.62 180 LYS A CA 1
ATOM 1353 C C . LYS A 1 180 ? 5.659 -4.891 -15.791 1.00 93.62 180 LYS A C 1
ATOM 1355 O O . LYS A 1 180 ? 4.528 -5.178 -16.169 1.00 93.62 180 LYS A O 1
ATOM 1360 N N . HIS A 1 181 ? 6.400 -5.678 -15.023 1.00 95.56 181 HIS A N 1
ATOM 1361 C CA . HIS A 1 181 ? 6.025 -7.021 -14.581 1.00 95.56 181 HIS A CA 1
ATOM 1362 C C . HIS A 1 181 ? 5.340 -6.923 -13.215 1.00 95.56 181 HIS A C 1
ATOM 1364 O O . HIS A 1 181 ? 5.985 -6.847 -12.166 1.00 95.56 181 HIS A O 1
ATOM 1370 N N . LYS A 1 182 ? 4.011 -6.829 -13.221 1.00 93.19 182 LYS A N 1
ATOM 1371 C CA . LYS A 1 182 ? 3.191 -6.534 -12.027 1.00 93.19 182 LYS A CA 1
ATOM 1372 C C . LYS A 1 182 ? 2.158 -7.620 -11.739 1.00 93.19 182 LYS A C 1
ATOM 1374 O O . LYS A 1 182 ? 1.500 -7.576 -10.710 1.00 93.19 182 LYS A O 1
ATOM 1379 N N . GLU A 1 183 ? 2.015 -8.594 -12.626 1.00 94.25 183 GLU A N 1
ATOM 1380 C CA . GLU A 1 183 ? 0.982 -9.629 -12.622 1.00 94.25 183 GLU A CA 1
ATOM 1381 C C . GLU A 1 183 ? 1.185 -10.676 -11.516 1.00 94.25 183 GLU A C 1
ATOM 1383 O O . GLU A 1 183 ? 0.494 -11.689 -11.499 1.00 94.25 183 GLU A O 1
ATOM 1388 N N . TYR A 1 184 ? 2.077 -10.402 -10.557 1.00 96.81 184 TYR A N 1
ATOM 1389 C CA . TYR A 1 184 ? 2.236 -11.082 -9.274 1.00 96.81 184 TYR A CA 1
ATOM 1390 C C . TYR A 1 184 ? 1.033 -10.810 -8.368 1.00 96.81 184 TYR A C 1
ATOM 1392 O O . TYR A 1 184 ? 1.141 -10.138 -7.342 1.00 96.81 184 TYR A O 1
ATOM 1400 N N . TYR A 1 185 ? -0.143 -11.273 -8.776 1.00 96.12 185 TYR A N 1
ATOM 1401 C CA . TYR A 1 185 ? -1.382 -11.046 -8.051 1.00 96.12 185 TYR A CA 1
ATOM 1402 C C . TYR A 1 185 ? -1.615 -12.128 -7.013 1.00 96.12 185 TYR A C 1
ATOM 1404 O O . TYR A 1 185 ? -1.409 -13.316 -7.266 1.00 96.12 185 TYR A O 1
ATOM 1412 N N . GLY A 1 186 ? -2.078 -11.701 -5.848 1.00 96.12 186 GLY A N 1
ATOM 1413 C CA . GLY A 1 186 ? -2.087 -12.550 -4.680 1.00 96.12 186 GLY A CA 1
ATOM 1414 C C . GLY A 1 186 ? -2.831 -11.953 -3.505 1.00 96.12 186 GLY A C 1
ATOM 1415 O O . GLY A 1 186 ? -3.399 -10.867 -3.618 1.00 96.12 186 GLY A O 1
ATOM 1416 N N . THR A 1 187 ? -2.812 -12.655 -2.382 1.00 96.69 187 THR A N 1
ATOM 1417 C CA . THR A 1 187 ? -3.425 -12.218 -1.129 1.00 96.69 187 THR A CA 1
ATOM 1418 C C . THR A 1 187 ? -2.394 -12.059 -0.035 1.00 96.69 187 THR A C 1
ATOM 1420 O O . THR A 1 187 ? -1.368 -12.731 -0.036 1.00 96.69 187 THR A O 1
ATOM 1423 N N . ARG A 1 188 ? -2.719 -11.202 0.930 1.00 95.38 188 ARG A N 1
ATOM 1424 C CA . ARG A 1 188 ? -2.037 -11.090 2.210 1.00 95.38 188 ARG A CA 1
ATOM 1425 C C . ARG A 1 188 ? -3.041 -10.934 3.338 1.00 95.38 188 ARG A C 1
ATOM 1427 O O . ARG A 1 188 ? -3.923 -10.074 3.250 1.00 95.38 188 ARG A O 1
ATOM 1434 N N . ASP A 1 189 ? -2.883 -11.760 4.363 1.00 91.38 189 ASP A N 1
ATOM 1435 C CA . ASP A 1 189 ? -3.789 -11.902 5.504 1.00 91.38 189 ASP A CA 1
ATOM 1436 C C . ASP A 1 189 ? -3.870 -10.638 6.371 1.00 91.38 189 ASP A C 1
ATOM 1438 O O . ASP A 1 189 ? -4.961 -10.157 6.637 1.00 91.38 189 ASP A O 1
ATOM 1442 N N . LEU A 1 190 ? -2.757 -10.013 6.752 1.00 93.12 190 LEU A N 1
ATOM 1443 C CA . LEU A 1 190 ? -2.783 -8.823 7.606 1.00 93.12 190 LEU A CA 1
ATOM 1444 C C . LEU A 1 190 ? -2.013 -7.640 7.012 1.00 93.12 190 LEU A C 1
ATOM 1446 O O . LEU A 1 190 ? -0.961 -7.804 6.385 1.00 93.12 190 LEU A O 1
ATOM 1450 N N . PRO A 1 191 ? -2.522 -6.406 7.196 1.00 95.62 191 PRO A N 1
ATOM 1451 C CA . PRO A 1 191 ? -1.753 -5.219 6.886 1.00 95.62 191 PRO A CA 1
ATOM 1452 C C . PRO A 1 191 ? -0.643 -5.019 7.919 1.00 95.62 191 PRO A C 1
ATOM 1454 O O . PRO A 1 191 ? -0.822 -5.293 9.105 1.00 95.62 191 PRO A O 1
ATOM 1457 N N . THR A 1 192 ? 0.463 -4.432 7.473 1.00 97.00 192 THR A N 1
ATOM 1458 C CA . THR A 1 192 ? 1.482 -3.882 8.371 1.00 97.00 192 THR A CA 1
ATOM 1459 C C . THR A 1 192 ? 1.037 -2.483 8.766 1.00 97.00 192 THR A C 1
ATOM 1461 O O . THR A 1 192 ? 0.523 -1.740 7.932 1.00 97.00 192 THR A O 1
ATOM 1464 N N . LEU A 1 193 ? 1.200 -2.115 10.026 1.00 97.44 193 LEU A N 1
ATOM 1465 C CA . LEU A 1 193 ? 0.887 -0.797 10.544 1.00 97.44 193 LEU A CA 1
ATOM 1466 C C . LEU A 1 193 ? 2.151 0.040 10.639 1.00 97.44 193 LEU A C 1
ATOM 1468 O O . LEU A 1 193 ? 3.156 -0.403 11.189 1.00 97.44 193 LEU A O 1
ATOM 1472 N N . ILE A 1 194 ? 2.067 1.271 10.152 1.00 97.25 194 ILE A N 1
ATOM 1473 C CA . ILE A 1 194 ? 3.126 2.272 10.292 1.00 97.25 194 ILE A CA 1
ATOM 1474 C C . ILE A 1 194 ? 2.524 3.592 10.761 1.00 97.25 194 ILE A C 1
ATOM 1476 O O . ILE A 1 194 ? 1.341 3.857 10.528 1.00 97.25 194 ILE A O 1
ATOM 1480 N N . LYS A 1 195 ? 3.335 4.451 11.382 1.00 95.81 195 LYS A N 1
ATOM 1481 C CA . LYS A 1 195 ? 2.950 5.847 11.613 1.00 95.81 195 LYS A CA 1
ATOM 1482 C C . LYS A 1 195 ? 3.121 6.639 10.323 1.00 95.81 195 LYS A C 1
ATOM 1484 O O . LYS A 1 195 ? 4.178 6.596 9.703 1.00 95.81 195 LYS A O 1
ATOM 1489 N N . ASN A 1 196 ? 2.088 7.376 9.931 1.00 94.50 196 ASN A N 1
ATOM 1490 C CA . ASN A 1 196 ? 2.186 8.341 8.847 1.00 94.50 196 ASN A CA 1
ATOM 1491 C C . ASN A 1 196 ? 2.936 9.615 9.281 1.00 94.50 196 ASN A C 1
ATOM 1493 O O . ASN A 1 196 ? 3.253 9.790 10.457 1.00 94.50 196 ASN A O 1
ATOM 1497 N N . ALA A 1 197 ? 3.149 10.547 8.346 1.00 91.62 197 ALA A N 1
ATOM 1498 C CA . ALA A 1 197 ? 3.828 11.819 8.622 1.00 91.62 197 ALA A CA 1
ATOM 1499 C C . ALA A 1 197 ? 3.137 12.693 9.697 1.00 91.62 197 ALA A C 1
ATOM 1501 O O . ALA A 1 197 ? 3.786 13.535 10.303 1.00 91.62 197 ALA A O 1
ATOM 1502 N N . SER A 1 198 ? 1.844 12.477 9.976 1.00 92.00 198 SER A N 1
ATOM 1503 C CA . SER A 1 198 ? 1.108 13.141 11.067 1.00 92.00 198 SER A CA 1
ATOM 1504 C C . SER A 1 198 ? 1.083 12.335 12.381 1.00 92.00 198 SER A C 1
ATOM 1506 O O . SER A 1 198 ? 0.343 12.672 13.303 1.00 92.00 198 SER A O 1
ATOM 1508 N N . GLY A 1 199 ? 1.820 11.224 12.468 1.00 93.56 199 GLY A N 1
ATOM 1509 C CA . GLY A 1 199 ? 1.893 10.364 13.654 1.00 93.56 199 GLY A CA 1
ATOM 1510 C C . GLY A 1 199 ? 0.691 9.433 13.883 1.00 93.56 199 GLY A C 1
ATOM 1511 O O . GLY A 1 199 ? 0.557 8.881 14.974 1.00 93.56 199 GLY A O 1
ATOM 1512 N N . ARG A 1 200 ? -0.188 9.251 12.889 1.00 94.19 200 ARG A N 1
ATOM 1513 C CA . ARG A 1 200 ? -1.336 8.328 12.922 1.00 94.19 200 ARG A CA 1
ATOM 1514 C C . ARG A 1 200 ? -0.930 6.954 12.397 1.00 94.19 200 ARG A C 1
ATOM 1516 O O . ARG A 1 200 ? -0.300 6.862 11.348 1.00 94.19 200 ARG A O 1
ATOM 1523 N N . TRP A 1 201 ? -1.351 5.896 13.077 1.00 96.12 201 TRP A N 1
ATOM 1524 C CA . TRP A 1 201 ? -1.186 4.519 12.623 1.00 96.12 201 TRP A CA 1
ATOM 1525 C C . TRP A 1 201 ? -2.111 4.217 11.449 1.00 96.12 201 TRP A C 1
ATOM 1527 O O . TRP A 1 201 ? -3.330 4.354 11.563 1.00 96.12 201 TRP A O 1
ATOM 1537 N N . ILE A 1 202 ? -1.528 3.800 10.329 1.00 96.31 202 ILE A N 1
ATOM 1538 C CA . ILE A 1 202 ? -2.236 3.463 9.094 1.00 96.31 202 ILE A CA 1
ATOM 1539 C C . ILE A 1 202 ? -1.871 2.047 8.631 1.00 96.31 202 ILE A C 1
ATOM 1541 O O . ILE A 1 202 ? -0.726 1.628 8.810 1.00 96.31 202 ILE A O 1
ATOM 1545 N N . PRO A 1 203 ? -2.809 1.309 8.014 1.00 96.94 203 PRO A N 1
ATOM 1546 C CA . PRO A 1 203 ? -2.497 0.038 7.376 1.00 96.94 203 PRO A CA 1
ATOM 1547 C C . PRO A 1 203 ? -1.804 0.260 6.031 1.00 96.94 203 PRO A C 1
ATOM 1549 O O . PRO A 1 203 ? -2.284 1.017 5.182 1.00 96.94 203 PRO A O 1
ATOM 1552 N N . VAL A 1 204 ? -0.716 -0.465 5.804 1.00 97.00 204 VAL A N 1
ATOM 1553 C CA . VAL A 1 204 ? 0.011 -0.505 4.537 1.00 97.00 204 VAL A CA 1
ATOM 1554 C C . VAL A 1 204 ? 0.247 -1.934 4.052 1.00 97.00 204 VAL A C 1
ATOM 1556 O O . VAL A 1 204 ? 0.128 -2.929 4.785 1.00 97.00 204 VAL A O 1
ATOM 1559 N N . LYS A 1 205 ? 0.587 -2.034 2.767 1.00 96.12 205 LYS A N 1
ATOM 1560 C CA . LYS A 1 205 ? 1.102 -3.254 2.150 1.00 96.12 205 LYS A CA 1
ATOM 1561 C C . LYS A 1 205 ? 2.570 -3.116 1.777 1.00 96.12 205 LYS A C 1
ATOM 1563 O O . LYS A 1 205 ? 2.800 -2.565 0.709 1.00 96.12 205 LYS A O 1
ATOM 1568 N N . PRO A 1 206 ? 3.523 -3.597 2.599 1.00 96.88 206 PRO A N 1
ATOM 1569 C CA . PRO A 1 206 ? 4.906 -3.760 2.177 1.00 96.88 206 PRO A CA 1
ATOM 1570 C C . PRO A 1 206 ? 4.993 -4.841 1.104 1.00 96.88 206 PRO A C 1
ATOM 1572 O O . PRO A 1 206 ? 4.525 -5.960 1.318 1.00 96.88 206 PRO A O 1
ATOM 1575 N N . TYR A 1 207 ? 5.572 -4.509 -0.043 1.00 97.88 207 TYR A N 1
ATOM 1576 C CA . TYR A 1 207 ? 5.895 -5.489 -1.071 1.00 97.88 207 TYR A CA 1
ATOM 1577 C C . TYR A 1 207 ? 7.149 -5.086 -1.859 1.00 97.88 207 TYR A C 1
ATOM 1579 O O . TYR A 1 207 ? 7.408 -3.883 -2.012 1.00 97.88 207 TYR A O 1
ATOM 1587 N N . PRO A 1 208 ? 7.937 -6.054 -2.357 1.00 98.19 208 PRO A N 1
ATOM 1588 C CA . PRO A 1 208 ? 9.195 -5.750 -3.023 1.00 98.19 208 PRO A CA 1
ATOM 1589 C C . PRO A 1 208 ? 8.992 -5.188 -4.432 1.00 98.19 208 PRO A C 1
ATOM 1591 O O . PRO A 1 208 ? 8.124 -5.624 -5.198 1.00 98.19 208 PRO A O 1
ATOM 1594 N N . MET A 1 209 ? 9.823 -4.215 -4.788 1.00 98.38 209 MET A N 1
ATOM 1595 C CA . MET A 1 209 ? 9.881 -3.634 -6.121 1.00 98.38 209 MET A CA 1
ATOM 1596 C C . MET A 1 209 ? 11.327 -3.434 -6.569 1.00 98.38 209 MET A C 1
ATOM 1598 O O . MET A 1 209 ? 12.228 -3.245 -5.749 1.00 98.38 209 MET A O 1
ATOM 1602 N N . ALA A 1 210 ? 11.541 -3.452 -7.881 1.00 97.50 210 ALA A N 1
ATOM 1603 C CA . ALA A 1 210 ? 12.816 -3.075 -8.473 1.00 97.50 210 ALA A CA 1
ATOM 1604 C C . ALA A 1 210 ? 12.636 -2.402 -9.831 1.00 97.50 210 ALA A C 1
ATOM 1606 O O . ALA A 1 210 ? 11.640 -2.615 -10.527 1.00 97.50 210 ALA A O 1
ATOM 1607 N N . VAL A 1 211 ? 13.624 -1.591 -10.195 1.00 96.62 211 VAL A N 1
ATOM 1608 C CA . VAL A 1 211 ? 13.789 -1.039 -11.535 1.00 96.62 211 VAL A CA 1
ATOM 1609 C C . VAL A 1 211 ? 15.207 -1.333 -11.990 1.00 96.62 211 VAL A C 1
ATOM 1611 O O . VAL A 1 211 ? 16.171 -0.964 -11.322 1.00 96.62 211 VAL A O 1
ATOM 1614 N N . LEU A 1 212 ? 15.309 -2.058 -13.096 1.00 96.06 212 LEU A N 1
ATOM 1615 C CA . LEU A 1 212 ? 16.553 -2.526 -13.687 1.00 96.06 212 LEU A CA 1
ATOM 1616 C C . LEU A 1 212 ? 17.067 -1.499 -14.698 1.00 96.06 212 LEU A C 1
ATOM 1618 O O . LEU A 1 212 ? 16.419 -0.489 -14.988 1.00 96.06 212 LEU A O 1
ATOM 1622 N N . ASN A 1 213 ? 18.230 -1.784 -15.272 1.00 95.19 213 ASN A N 1
ATOM 1623 C CA . ASN A 1 213 ? 18.862 -1.014 -16.330 1.00 95.19 213 ASN A CA 1
ATOM 1624 C C . ASN A 1 213 ? 19.241 0.412 -15.914 1.00 95.19 213 ASN A C 1
ATOM 1626 O O . ASN A 1 213 ? 19.279 1.298 -16.766 1.00 95.19 213 ASN A O 1
ATOM 1630 N N . GLN A 1 214 ? 19.562 0.647 -14.646 1.00 95.62 214 GLN A N 1
ATOM 1631 C CA . GLN A 1 214 ? 19.921 1.973 -14.146 1.00 95.62 214 GLN A CA 1
ATOM 1632 C C . GLN A 1 214 ? 21.421 2.252 -14.307 1.00 95.62 214 GLN A C 1
ATOM 1634 O O . GLN A 1 214 ? 22.248 1.343 -14.235 1.00 95.62 214 GLN A O 1
ATOM 1639 N N . THR A 1 215 ? 21.789 3.516 -14.522 1.00 94.38 215 THR A N 1
ATOM 1640 C CA . THR A 1 215 ? 23.192 3.972 -14.430 1.00 94.38 215 THR A CA 1
ATOM 1641 C C . THR A 1 215 ? 23.520 4.525 -13.044 1.00 94.38 215 THR A C 1
ATOM 1643 O O . THR A 1 215 ? 24.648 4.380 -12.559 1.00 94.38 215 THR A O 1
ATOM 1646 N N . MET A 1 216 ? 22.520 5.120 -12.392 1.00 92.56 216 MET A N 1
ATOM 1647 C CA . MET A 1 216 ? 22.648 5.727 -11.075 1.00 92.56 216 MET A CA 1
ATOM 1648 C C . MET A 1 216 ? 22.691 4.690 -9.951 1.00 92.56 216 MET A C 1
ATOM 1650 O O . MET A 1 216 ? 22.090 3.620 -10.044 1.00 92.56 216 MET A O 1
ATOM 1654 N N . GLU A 1 217 ? 23.368 5.057 -8.868 1.00 95.00 217 GLU A N 1
ATOM 1655 C CA . GLU A 1 217 ? 23.351 4.326 -7.605 1.00 95.00 217 GLU A CA 1
ATOM 1656 C C . GLU A 1 217 ? 22.633 5.145 -6.541 1.00 95.00 217 GLU A C 1
ATOM 1658 O O . GLU A 1 217 ? 22.811 6.356 -6.420 1.00 95.00 217 GLU A O 1
ATOM 1663 N N . LEU A 1 218 ? 21.812 4.452 -5.767 1.00 96.44 218 LEU A N 1
ATOM 1664 C CA . LEU A 1 218 ? 21.112 4.946 -4.596 1.00 96.44 218 LEU A CA 1
ATOM 1665 C C . LEU A 1 218 ? 21.497 4.091 -3.393 1.00 96.44 218 LEU A C 1
ATOM 1667 O O . LEU A 1 218 ? 21.466 2.860 -3.470 1.00 96.44 218 LEU A O 1
ATOM 1671 N N . GLY A 1 219 ? 21.820 4.756 -2.285 1.00 97.12 219 GLY A N 1
ATOM 1672 C CA . GLY A 1 219 ? 21.959 4.122 -0.978 1.00 97.12 219 GLY A CA 1
ATOM 1673 C C . GLY A 1 219 ? 20.602 3.847 -0.313 1.00 97.12 219 GLY A C 1
ATOM 1674 O O . GLY A 1 219 ? 19.567 4.325 -0.795 1.00 97.12 219 GLY A O 1
ATOM 1675 N N . PRO A 1 220 ? 20.595 3.089 0.797 1.00 97.62 220 PRO A N 1
ATOM 1676 C CA . PRO A 1 220 ? 19.393 2.865 1.588 1.00 97.62 220 PRO A CA 1
ATOM 1677 C C . PRO A 1 220 ? 18.832 4.179 2.146 1.00 97.62 220 PRO A C 1
ATOM 1679 O O . PRO A 1 220 ? 19.578 5.100 2.482 1.00 97.62 220 PRO A O 1
ATOM 1682 N N . THR A 1 221 ? 17.510 4.254 2.292 1.00 97.88 221 THR A N 1
ATOM 1683 C CA . THR A 1 221 ? 16.821 5.387 2.931 1.00 97.88 221 THR A CA 1
ATOM 1684 C C . THR A 1 221 ? 16.130 4.968 4.223 1.00 97.88 221 THR A C 1
ATOM 1686 O O . THR A 1 221 ? 15.920 3.787 4.482 1.00 97.88 221 THR A O 1
ATOM 1689 N N . GLY A 1 222 ? 15.675 5.954 4.999 1.00 96.69 222 GLY A N 1
ATOM 1690 C CA . GLY A 1 222 ? 14.634 5.737 6.003 1.00 96.69 222 GLY A CA 1
ATOM 1691 C C . GLY A 1 222 ? 13.248 5.500 5.383 1.00 96.69 222 GLY A C 1
ATOM 1692 O O . GLY A 1 222 ? 13.096 5.359 4.164 1.00 96.69 222 GLY A O 1
ATOM 1693 N N . LEU A 1 223 ? 12.221 5.507 6.237 1.00 97.06 223 LEU A N 1
ATOM 1694 C CA . LEU A 1 223 ? 10.816 5.480 5.830 1.00 97.06 223 LEU A CA 1
ATOM 1695 C C . LEU A 1 223 ? 10.438 6.813 5.175 1.00 97.06 223 LEU A C 1
ATOM 1697 O O . LEU A 1 223 ? 10.430 7.854 5.831 1.00 97.06 223 LEU A O 1
ATOM 1701 N N . LEU A 1 224 ? 10.090 6.777 3.891 1.00 96.81 224 LEU A N 1
ATOM 1702 C CA . LEU A 1 224 ? 9.687 7.951 3.122 1.00 96.81 224 LEU A CA 1
ATOM 1703 C C . LEU A 1 224 ? 8.200 7.893 2.778 1.00 96.81 224 LEU A C 1
ATOM 1705 O O . LEU A 1 224 ? 7.637 6.822 2.563 1.00 96.81 224 LEU A O 1
ATOM 1709 N N . PHE A 1 225 ? 7.575 9.065 2.661 1.00 95.50 225 PHE A N 1
ATOM 1710 C CA . PHE A 1 225 ? 6.203 9.216 2.179 1.00 95.50 225 PHE A CA 1
ATOM 1711 C C . PHE A 1 225 ? 6.188 9.954 0.846 1.00 95.50 225 PHE A C 1
ATOM 1713 O O . PHE A 1 225 ? 6.873 10.960 0.663 1.00 95.50 225 PHE A O 1
ATOM 1720 N N . ARG A 1 226 ? 5.382 9.465 -0.100 1.00 92.00 226 ARG A N 1
ATOM 1721 C CA . ARG A 1 226 ? 5.260 10.054 -1.433 1.00 92.00 226 ARG A CA 1
ATOM 1722 C C . ARG A 1 226 ? 4.600 11.428 -1.344 1.00 92.00 226 ARG A C 1
ATOM 1724 O O . ARG A 1 226 ? 3.394 11.530 -1.133 1.00 92.00 226 ARG A O 1
ATOM 1731 N N . SER A 1 227 ? 5.368 12.463 -1.643 1.00 91.62 227 SER A N 1
ATOM 1732 C CA . SER A 1 227 ? 4.885 13.823 -1.865 1.00 91.62 227 SER A CA 1
ATOM 1733 C C . SER A 1 227 ? 5.201 14.277 -3.291 1.00 91.62 227 SER A C 1
ATOM 1735 O O . SER A 1 227 ? 6.042 13.703 -3.986 1.00 91.62 227 SER A O 1
ATOM 1737 N N . ILE A 1 228 ? 4.468 15.278 -3.764 1.00 88.56 228 ILE A N 1
ATOM 1738 C CA . ILE A 1 228 ? 4.791 16.038 -4.968 1.00 88.56 228 ILE A CA 1
ATOM 1739 C C . ILE A 1 228 ? 4.957 17.477 -4.482 1.00 88.56 228 ILE A C 1
ATOM 1741 O O . ILE A 1 228 ? 3.965 18.075 -4.057 1.00 88.56 228 ILE A O 1
ATOM 1745 N N . PRO A 1 229 ? 6.182 18.034 -4.469 1.00 88.62 229 PRO A N 1
ATOM 1746 C CA . PRO A 1 229 ? 6.354 19.427 -4.084 1.00 88.62 229 PRO A CA 1
ATOM 1747 C C . PRO A 1 229 ? 5.579 20.310 -5.059 1.00 88.62 229 PRO A C 1
ATOM 1749 O O . PRO A 1 229 ? 5.362 19.909 -6.205 1.00 88.62 229 PRO A O 1
ATOM 1752 N N . LYS A 1 230 ? 5.172 21.497 -4.603 1.00 91.44 230 LYS A N 1
ATOM 1753 C CA . LYS A 1 230 ? 4.451 22.454 -5.441 1.00 91.44 230 LYS A CA 1
ATOM 1754 C C . LYS A 1 230 ? 5.269 22.763 -6.696 1.00 91.44 230 LYS A C 1
ATOM 1756 O O . LYS A 1 230 ? 6.443 23.115 -6.600 1.00 91.44 230 LYS A O 1
ATOM 1761 N N . ARG A 1 231 ? 4.659 22.578 -7.864 1.00 88.06 231 ARG A N 1
ATOM 1762 C CA . ARG A 1 231 ? 5.272 22.807 -9.176 1.00 88.06 231 ARG A CA 1
ATOM 1763 C C . ARG A 1 231 ? 4.279 23.492 -10.097 1.00 88.06 231 ARG A C 1
ATOM 1765 O O . ARG A 1 231 ? 3.107 23.127 -10.099 1.00 88.06 231 ARG A O 1
ATOM 1772 N N . SER A 1 232 ? 4.789 24.399 -10.917 1.00 89.56 232 SER A N 1
ATOM 1773 C CA . SER A 1 232 ? 4.066 24.970 -12.049 1.00 89.56 232 SER A CA 1
ATOM 1774 C C . SER A 1 232 ? 4.362 24.142 -13.295 1.00 89.56 232 SER A C 1
ATOM 1776 O O . SER A 1 232 ? 5.524 23.914 -13.632 1.00 89.56 232 SER A O 1
ATOM 1778 N N . VAL A 1 233 ? 3.316 23.659 -13.954 1.00 84.94 233 VAL A N 1
ATOM 1779 C CA . VAL A 1 233 ? 3.384 22.863 -15.180 1.00 84.94 233 VAL A CA 1
ATOM 1780 C C . VAL A 1 233 ? 2.786 23.702 -16.308 1.00 84.94 233 VAL A C 1
ATOM 1782 O O . VAL A 1 233 ? 1.649 24.150 -16.159 1.00 84.94 233 VAL A O 1
ATOM 1785 N N . PRO A 1 234 ? 3.506 23.938 -17.417 1.00 84.62 234 PRO A N 1
ATOM 1786 C CA . PRO A 1 234 ? 2.933 24.600 -18.583 1.00 84.62 234 PRO A CA 1
ATOM 1787 C C . PRO A 1 234 ? 1.740 23.807 -19.114 1.00 84.62 234 PRO A C 1
ATOM 1789 O O . PRO A 1 234 ? 1.838 22.589 -19.280 1.00 84.62 234 PRO A O 1
ATOM 1792 N N . GLY A 1 235 ? 0.629 24.488 -19.371 1.00 82.25 235 GLY A N 1
ATOM 1793 C CA . GLY A 1 235 ? -0.535 23.886 -20.006 1.00 82.25 235 GLY A CA 1
ATOM 1794 C C . GLY A 1 235 ? -0.605 24.162 -21.502 1.00 82.25 235 GLY A C 1
ATOM 1795 O O . GLY A 1 235 ? 0.079 25.033 -22.044 1.00 82.25 235 GLY A O 1
ATOM 1796 N N . ASN A 1 236 ? -1.431 23.385 -22.191 1.00 81.94 236 ASN A N 1
ATOM 1797 C CA . ASN A 1 236 ? -1.606 23.447 -23.631 1.00 81.94 236 ASN A CA 1
ATOM 1798 C C . ASN A 1 236 ? -2.832 24.290 -24.008 1.00 81.94 236 ASN A C 1
ATOM 1800 O O . ASN A 1 236 ? -3.917 23.775 -24.292 1.00 81.94 236 ASN A O 1
ATOM 1804 N N . VAL A 1 237 ? -2.641 25.608 -24.076 1.00 90.50 237 VAL A N 1
ATOM 1805 C CA . VAL A 1 237 ? -3.708 26.571 -24.417 1.00 90.50 237 VAL A CA 1
ATOM 1806 C C . VAL A 1 237 ? -4.403 26.275 -25.748 1.00 90.50 237 VAL A C 1
ATOM 1808 O O . VAL A 1 237 ? -5.572 26.607 -25.922 1.00 90.50 237 VAL A O 1
ATOM 1811 N N . ARG A 1 238 ? -3.728 25.581 -26.676 1.00 90.00 238 ARG A N 1
ATOM 1812 C CA . ARG A 1 238 ? -4.296 25.194 -27.976 1.00 90.00 238 ARG A CA 1
ATOM 1813 C C . ARG A 1 238 ? -5.477 24.230 -27.846 1.00 90.00 238 ARG A C 1
ATOM 1815 O O . ARG A 1 238 ? -6.312 24.183 -28.740 1.00 90.00 238 ARG A O 1
ATOM 1822 N N . ILE A 1 239 ? -5.539 23.453 -26.765 1.00 78.50 239 ILE A N 1
ATOM 1823 C CA . ILE A 1 239 ? -6.634 22.510 -26.491 1.00 78.50 239 ILE A CA 1
ATOM 1824 C C . ILE A 1 239 ? -7.542 22.983 -25.345 1.00 78.50 239 ILE A C 1
ATOM 1826 O O . ILE A 1 239 ? -8.320 22.196 -24.817 1.00 78.50 239 ILE A O 1
ATOM 1830 N N . GLY A 1 240 ? -7.460 24.267 -24.973 1.00 83.00 240 GLY A N 1
ATOM 1831 C CA . GLY A 1 240 ? -8.311 24.877 -23.947 1.00 83.00 240 GLY A CA 1
ATOM 1832 C C . GLY A 1 240 ? -7.820 24.702 -22.508 1.00 83.00 240 GLY A C 1
ATOM 1833 O O . GLY A 1 240 ? -8.553 25.016 -21.574 1.00 83.00 240 GLY A O 1
ATOM 1834 N N . GLU A 1 241 ? -6.594 24.218 -22.306 1.00 82.38 241 GLU A N 1
ATOM 1835 C CA . GLU A 1 241 ? -5.972 24.187 -20.981 1.00 82.38 241 GLU A CA 1
ATOM 1836 C C . GLU A 1 241 ? -5.522 25.598 -20.545 1.00 82.38 241 GLU A C 1
ATOM 1838 O O . GLU A 1 241 ? -5.144 26.411 -21.392 1.00 82.38 241 GLU A O 1
ATOM 1843 N N . PRO A 1 242 ? -5.513 25.926 -19.238 1.00 87.00 242 PRO A N 1
ATOM 1844 C CA . PRO A 1 242 ? -4.863 27.139 -18.748 1.00 87.00 242 PRO A CA 1
ATOM 1845 C C . PRO A 1 242 ? -3.369 27.158 -19.120 1.00 87.00 242 PRO A C 1
ATOM 1847 O O . PRO A 1 242 ? -2.754 26.103 -19.254 1.00 87.00 242 PRO A O 1
ATOM 1850 N N . PRO A 1 243 ? -2.741 28.341 -19.238 1.00 91.94 243 PRO A N 1
ATOM 1851 C CA . PRO A 1 243 ? -1.328 28.449 -19.616 1.00 91.94 243 PRO A CA 1
ATOM 1852 C C . PRO A 1 243 ? -0.387 27.780 -18.608 1.00 91.94 243 PRO A C 1
ATOM 1854 O O . PRO A 1 243 ? 0.702 27.338 -18.971 1.00 91.94 243 PRO A O 1
ATOM 1857 N N . VAL A 1 244 ? -0.804 27.696 -17.343 1.00 90.12 244 VAL A N 1
ATOM 1858 C CA . VAL A 1 244 ? -0.066 27.045 -16.263 1.00 90.12 244 VAL A CA 1
ATOM 1859 C C . VAL A 1 244 ? -1.048 26.330 -15.338 1.00 90.12 244 VAL A C 1
ATOM 1861 O O . VAL A 1 244 ? -2.106 26.863 -15.006 1.00 90.12 244 VAL A O 1
ATOM 1864 N N . PHE A 1 245 ? -0.653 25.150 -14.873 1.00 85.56 245 PHE A N 1
ATOM 1865 C CA . PHE A 1 245 ? -1.281 24.416 -13.784 1.00 85.56 245 PHE A CA 1
ATOM 1866 C C . PHE A 1 245 ? -0.340 24.358 -12.588 1.00 85.56 245 PHE A C 1
ATOM 1868 O O . PHE A 1 245 ? 0.855 24.117 -12.750 1.00 85.56 245 PHE A O 1
ATOM 1875 N N . GLU A 1 246 ? -0.867 24.495 -11.377 1.00 87.81 246 GLU A N 1
ATOM 1876 C CA . GLU A 1 246 ? -0.110 24.165 -10.172 1.00 87.81 246 GLU A CA 1
ATOM 1877 C C . GLU A 1 246 ? -0.449 22.744 -9.720 1.00 87.81 246 GLU A C 1
ATOM 1879 O O . GLU A 1 246 ? -1.617 22.385 -9.577 1.00 87.81 246 GLU A O 1
ATOM 1884 N N . VAL A 1 247 ? 0.576 21.930 -9.473 1.00 84.38 247 VAL A N 1
ATOM 1885 C CA . VAL A 1 247 ? 0.422 20.573 -8.942 1.00 84.38 247 VAL A CA 1
ATOM 1886 C C . VAL A 1 247 ? 1.231 20.446 -7.664 1.00 84.38 247 VAL A C 1
ATOM 1888 O O . VAL A 1 247 ? 2.427 20.739 -7.628 1.00 84.38 247 VAL A O 1
ATOM 1891 N N . SER A 1 248 ? 0.584 19.971 -6.609 1.00 88.75 248 SER A N 1
ATOM 1892 C CA . SER A 1 248 ? 1.221 19.585 -5.358 1.00 88.75 248 SER A CA 1
ATOM 1893 C C . SER A 1 248 ? 0.491 18.384 -4.764 1.00 88.75 248 SER A C 1
ATOM 1895 O O . SER A 1 248 ? -0.655 18.093 -5.101 1.00 88.75 248 SER A O 1
ATOM 1897 N N . ARG A 1 249 ? 1.188 17.645 -3.904 1.00 88.50 249 ARG A N 1
ATOM 1898 C CA . ARG A 1 249 ? 0.611 16.580 -3.087 1.00 88.50 249 ARG A CA 1
ATOM 1899 C C . ARG A 1 249 ? 1.415 16.452 -1.807 1.00 88.50 249 ARG A C 1
ATOM 1901 O O . ARG A 1 249 ? 2.60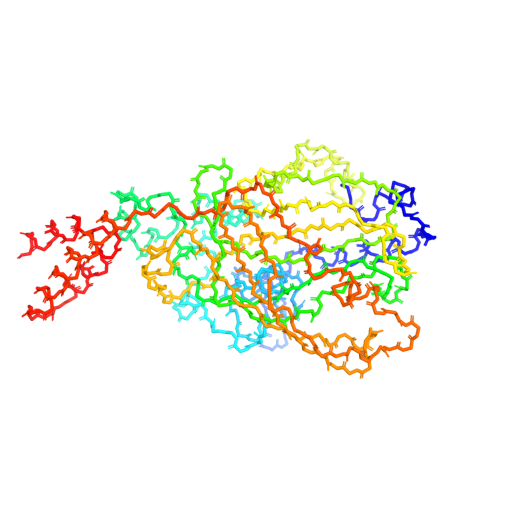5 16.129 -1.857 1.00 88.50 249 ARG A O 1
ATOM 1908 N N . ALA A 1 250 ? 0.784 16.668 -0.667 1.00 90.56 250 ALA A N 1
ATOM 1909 C CA . ALA A 1 250 ? 1.405 16.448 0.625 1.00 90.56 250 ALA A CA 1
ATOM 1910 C C . ALA A 1 250 ? 1.564 14.945 0.906 1.00 90.56 250 ALA A C 1
ATOM 1912 O O . ALA A 1 250 ? 0.818 14.101 0.405 1.00 90.56 250 ALA A O 1
ATOM 1913 N N . ALA A 1 251 ? 2.530 14.598 1.758 1.00 91.50 251 ALA A N 1
ATOM 1914 C CA . ALA A 1 251 ? 2.741 13.220 2.209 1.00 91.50 251 ALA A CA 1
ATOM 1915 C C . ALA A 1 251 ? 1.478 12.610 2.854 1.00 91.50 251 ALA A C 1
ATOM 1917 O O . ALA A 1 251 ? 1.212 11.413 2.720 1.00 91.50 251 ALA A O 1
ATOM 1918 N N . THR A 1 252 ? 0.685 13.444 3.527 1.00 90.12 252 THR A N 1
ATOM 1919 C CA . THR A 1 252 ? -0.525 13.056 4.258 1.00 90.12 252 THR A CA 1
ATOM 1920 C C . THR A 1 252 ? -1.750 12.840 3.377 1.00 90.12 252 THR A C 1
ATOM 1922 O O . THR A 1 252 ? -2.690 12.198 3.836 1.00 90.12 252 THR A O 1
ATOM 1925 N N . ASP A 1 253 ? -1.740 13.306 2.125 1.00 88.50 253 ASP A N 1
ATOM 1926 C CA . ASP A 1 253 ? -2.908 13.242 1.239 1.00 88.50 253 ASP A CA 1
ATOM 1927 C C . ASP A 1 253 ? -3.269 11.794 0.886 1.00 88.50 253 ASP A C 1
ATOM 1929 O O . ASP A 1 253 ? -4.429 11.380 0.926 1.00 88.50 253 ASP A O 1
ATOM 1933 N N . VAL A 1 254 ? -2.251 10.989 0.572 1.00 88.12 254 VAL A N 1
ATOM 1934 C CA . VAL A 1 254 ? -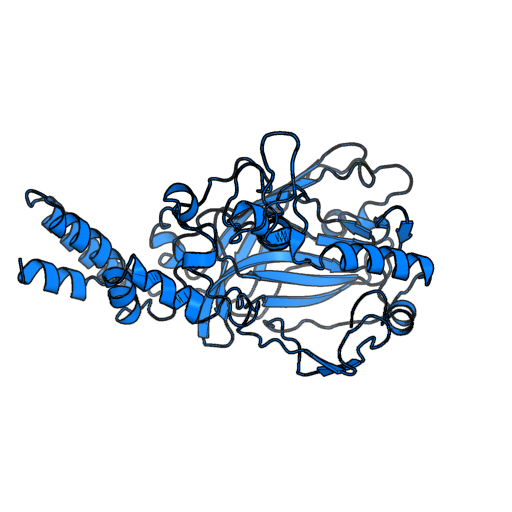2.409 9.569 0.215 1.00 88.12 254 VAL A CA 1
ATOM 1935 C C . VAL A 1 254 ? -1.769 8.627 1.233 1.00 88.12 254 VAL A C 1
ATOM 1937 O O . VAL A 1 254 ? -2.252 7.511 1.407 1.00 88.12 254 VAL A O 1
ATOM 1940 N N . ASN A 1 255 ? -0.732 9.086 1.943 1.00 93.25 255 ASN A N 1
ATOM 1941 C CA . ASN A 1 255 ? 0.120 8.293 2.837 1.00 93.25 255 ASN A CA 1
ATOM 1942 C C . ASN A 1 255 ? 0.695 7.017 2.197 1.00 93.25 255 ASN A C 1
ATOM 1944 O O . ASN A 1 255 ? 0.818 5.983 2.851 1.00 93.25 255 ASN A O 1
ATOM 1948 N N . ASP A 1 256 ? 1.050 7.085 0.917 1.00 94.06 256 ASP A N 1
ATOM 1949 C CA . ASP A 1 256 ? 1.841 6.031 0.289 1.00 94.06 256 ASP A CA 1
ATOM 1950 C C . ASP A 1 256 ? 3.275 6.149 0.782 1.00 94.06 256 ASP A C 1
ATOM 1952 O O . ASP A 1 256 ? 3.925 7.167 0.540 1.00 94.06 256 ASP A O 1
ATOM 1956 N N . ALA A 1 257 ? 3.766 5.110 1.440 1.00 96.50 257 ALA A N 1
ATOM 1957 C CA . ALA A 1 257 ? 5.130 5.037 1.919 1.00 96.50 257 ALA A CA 1
ATOM 1958 C C . ALA A 1 257 ? 6.004 4.165 1.011 1.00 96.50 257 ALA A C 1
ATOM 1960 O O . ALA A 1 257 ? 5.514 3.410 0.161 1.00 96.50 257 ALA A O 1
ATOM 1961 N N . PHE A 1 258 ? 7.314 4.297 1.170 1.00 97.88 258 PHE A N 1
ATOM 1962 C CA . PHE A 1 258 ? 8.312 3.419 0.574 1.00 97.88 258 PHE A CA 1
ATOM 1963 C C . PHE A 1 258 ? 9.644 3.533 1.324 1.00 97.88 258 PHE A C 1
ATOM 1965 O O . PHE A 1 258 ? 9.878 4.508 2.038 1.00 97.88 258 PHE A O 1
ATOM 1972 N N . ILE A 1 259 ? 10.509 2.537 1.148 1.00 98.38 259 ILE A N 1
ATOM 1973 C CA . ILE A 1 259 ? 11.896 2.538 1.630 1.00 98.38 259 ILE A CA 1
ATOM 1974 C C . ILE A 1 259 ? 12.784 2.078 0.482 1.00 98.38 259 ILE A C 1
ATOM 1976 O O . ILE A 1 259 ? 12.556 0.994 -0.052 1.00 98.38 259 ILE A O 1
ATOM 1980 N N . ILE A 1 260 ? 13.782 2.874 0.103 1.00 98.38 260 ILE A N 1
ATOM 1981 C CA . ILE A 1 260 ? 14.816 2.436 -0.838 1.00 98.38 260 ILE A CA 1
ATOM 1982 C C . ILE A 1 260 ? 15.770 1.526 -0.069 1.00 98.38 260 ILE A C 1
ATOM 1984 O O . ILE A 1 260 ? 16.305 1.923 0.962 1.00 98.38 260 ILE A O 1
ATOM 1988 N N . VAL A 1 261 ? 15.952 0.303 -0.563 1.00 98.19 261 VAL A N 1
ATOM 1989 C CA . VAL A 1 261 ? 16.886 -0.674 0.016 1.00 98.19 261 VAL A CA 1
ATOM 1990 C C . VAL A 1 261 ? 18.303 -0.363 -0.454 1.00 98.19 261 VAL A C 1
ATOM 1992 O O . VAL A 1 261 ? 19.253 -0.418 0.319 1.00 98.19 261 VAL A O 1
ATOM 1995 N N . GLY A 1 262 ? 18.433 0.018 -1.721 1.00 97.75 262 GLY A N 1
ATOM 1996 C CA . GLY A 1 262 ? 19.693 0.413 -2.322 1.00 97.75 262 GLY A CA 1
ATOM 1997 C C . GLY A 1 262 ? 19.778 -0.042 -3.769 1.00 97.75 262 GLY A C 1
ATOM 1998 O O . GLY A 1 262 ? 18.784 -0.450 -4.376 1.00 97.75 262 GLY A O 1
ATOM 1999 N N . THR A 1 263 ? 20.981 0.036 -4.321 1.00 97.94 263 THR A N 1
ATOM 2000 C CA . THR A 1 263 ? 21.279 -0.414 -5.681 1.00 97.94 263 THR A CA 1
ATOM 2001 C C . THR A 1 263 ? 22.092 -1.694 -5.649 1.00 97.94 263 THR A C 1
ATOM 2003 O O . THR A 1 263 ? 23.013 -1.832 -4.850 1.00 97.94 263 THR A O 1
ATOM 2006 N N . ARG A 1 264 ? 21.744 -2.624 -6.532 1.00 96.31 264 ARG A N 1
ATOM 2007 C CA . ARG A 1 264 ? 22.441 -3.888 -6.752 1.00 96.31 264 ARG A CA 1
ATOM 2008 C C . ARG A 1 264 ? 23.017 -3.938 -8.157 1.00 96.31 264 ARG A C 1
ATOM 2010 O O . ARG A 1 264 ? 22.445 -3.355 -9.074 1.00 96.31 264 ARG A O 1
ATOM 2017 N N . ASN A 1 265 ? 24.132 -4.634 -8.322 1.00 95.06 265 ASN A N 1
ATOM 2018 C CA . ASN A 1 265 ? 24.850 -4.788 -9.591 1.00 95.06 265 ASN A CA 1
ATOM 2019 C C . ASN A 1 265 ? 25.239 -6.251 -9.877 1.00 95.06 265 ASN A C 1
ATOM 2021 O O . ASN A 1 265 ? 26.061 -6.505 -10.749 1.00 95.06 265 ASN A O 1
ATOM 2025 N N . ASP A 1 266 ? 24.656 -7.195 -9.141 1.00 93.56 266 ASP A N 1
ATOM 2026 C CA . ASP A 1 266 ? 24.959 -8.627 -9.163 1.00 93.56 266 ASP A CA 1
ATOM 2027 C C . ASP A 1 266 ? 23.908 -9.458 -9.920 1.00 93.56 266 ASP A C 1
ATOM 2029 O O . ASP A 1 266 ? 23.875 -10.682 -9.809 1.00 93.56 266 ASP A O 1
ATOM 2033 N N . LEU A 1 267 ? 23.044 -8.808 -10.710 1.00 92.38 267 LEU A N 1
ATOM 2034 C CA . LEU A 1 267 ? 22.171 -9.511 -11.650 1.00 92.38 267 LEU A CA 1
ATOM 2035 C C . LEU A 1 267 ? 22.983 -10.023 -12.859 1.00 92.38 267 LEU A C 1
ATOM 2037 O O . LEU A 1 267 ? 23.835 -9.292 -13.366 1.00 92.38 267 LEU A O 1
ATOM 2041 N N . PRO A 1 268 ? 22.680 -11.220 -13.400 1.00 90.56 268 PRO A N 1
ATOM 2042 C CA . PRO A 1 268 ? 23.347 -11.763 -14.588 1.00 90.56 268 PRO A CA 1
ATOM 2043 C C . PRO A 1 268 ? 23.188 -10.890 -15.838 1.00 90.56 268 PRO A C 1
ATOM 2045 O O . PRO A 1 268 ? 24.046 -10.884 -16.719 1.00 90.56 268 PRO A O 1
ATOM 2048 N N . SER A 1 269 ? 22.076 -10.159 -15.936 1.00 84.50 269 SER A N 1
ATOM 2049 C CA . SER A 1 269 ? 21.876 -9.101 -16.920 1.00 84.50 269 SER A CA 1
ATOM 2050 C C . SER A 1 269 ? 20.926 -8.027 -16.380 1.00 84.50 269 SER A C 1
ATOM 2052 O O . SER A 1 269 ? 20.350 -8.182 -15.306 1.00 84.50 269 SER A O 1
ATOM 2054 N N . GLY A 1 270 ? 20.801 -6.897 -17.081 1.00 69.25 270 GLY A N 1
ATOM 2055 C CA . GLY A 1 270 ? 19.976 -5.775 -16.615 1.00 69.25 270 GLY A CA 1
ATOM 2056 C C . GLY A 1 270 ? 20.729 -4.701 -15.819 1.00 69.25 270 GLY A C 1
ATOM 2057 O O . GLY A 1 270 ? 20.088 -3.851 -15.204 1.00 69.25 270 GLY A O 1
ATOM 2058 N N . ASN A 1 271 ? 22.070 -4.703 -15.862 1.00 84.19 271 ASN A N 1
ATOM 2059 C CA . ASN A 1 271 ? 22.959 -3.722 -15.221 1.00 84.19 271 ASN A CA 1
ATOM 2060 C C . ASN A 1 271 ? 22.565 -3.446 -13.756 1.00 84.19 271 ASN A C 1
ATOM 2062 O O . ASN A 1 271 ? 22.274 -4.378 -13.008 1.00 84.19 271 ASN A O 1
ATOM 2066 N N . LYS A 1 272 ? 22.582 -2.181 -13.316 1.00 95.62 272 LYS A N 1
ATOM 2067 C CA . LYS A 1 272 ? 22.217 -1.839 -11.942 1.00 95.62 272 LYS A CA 1
ATOM 2068 C C . LYS A 1 272 ? 20.702 -1.899 -11.756 1.00 95.62 272 LYS A C 1
ATOM 2070 O O . LYS A 1 272 ? 19.943 -1.377 -12.579 1.00 95.62 272 LYS A O 1
ATOM 2075 N N . ALA A 1 273 ? 20.273 -2.472 -10.638 1.00 96.94 273 ALA A N 1
ATOM 2076 C CA . ALA A 1 273 ? 18.888 -2.503 -10.201 1.00 96.94 273 ALA A CA 1
ATOM 2077 C C . ALA A 1 273 ? 18.720 -1.690 -8.918 1.00 96.94 273 ALA A C 1
ATOM 2079 O O . ALA A 1 273 ? 19.404 -1.940 -7.929 1.00 96.94 273 ALA A O 1
ATOM 2080 N N . ILE A 1 274 ? 17.786 -0.742 -8.911 1.00 97.94 274 ILE A N 1
ATOM 2081 C CA . ILE A 1 274 ? 17.370 -0.045 -7.689 1.00 97.94 274 ILE A CA 1
ATOM 2082 C C . ILE A 1 274 ? 16.243 -0.853 -7.055 1.00 97.94 274 ILE A C 1
ATOM 2084 O O . ILE A 1 274 ? 15.223 -1.100 -7.702 1.00 97.94 274 ILE A O 1
ATOM 2088 N N . LEU A 1 275 ? 16.416 -1.238 -5.793 1.00 98.44 275 LEU A N 1
ATOM 2089 C CA . LEU A 1 275 ? 15.461 -2.019 -5.015 1.00 98.44 275 LEU A CA 1
ATOM 2090 C C . LEU A 1 275 ? 14.768 -1.124 -3.989 1.00 98.44 275 LEU A C 1
ATOM 2092 O O . LEU A 1 275 ? 15.398 -0.293 -3.329 1.00 98.44 275 LEU A O 1
ATOM 2096 N N . TRP A 1 276 ? 13.463 -1.313 -3.815 1.00 98.56 276 TRP A N 1
ATOM 2097 C CA . TRP A 1 276 ? 12.711 -0.656 -2.751 1.00 98.56 276 TRP A CA 1
ATOM 2098 C C . TRP A 1 276 ? 11.554 -1.520 -2.260 1.00 98.56 276 TRP A C 1
ATOM 2100 O O . TRP A 1 276 ? 11.048 -2.391 -2.968 1.00 98.56 276 TRP A O 1
ATOM 2110 N N . VAL A 1 277 ? 11.111 -1.246 -1.038 1.00 98.56 277 VAL A N 1
ATOM 2111 C CA . VAL A 1 277 ? 9.876 -1.792 -0.477 1.00 98.56 277 VAL A CA 1
ATOM 2112 C C . VAL A 1 277 ? 8.788 -0.741 -0.636 1.00 98.56 277 VAL A C 1
ATOM 2114 O O . VAL A 1 277 ? 8.880 0.353 -0.076 1.00 98.56 277 VAL A O 1
ATOM 2117 N N . GLN A 1 278 ? 7.752 -1.051 -1.411 1.00 97.62 278 GLN A N 1
ATOM 2118 C CA . GLN A 1 278 ? 6.583 -0.186 -1.548 1.00 97.62 278 GLN A CA 1
ATOM 2119 C C . GLN A 1 278 ? 5.597 -0.459 -0.420 1.00 97.62 278 GLN A C 1
ATOM 2121 O O . GLN A 1 278 ? 5.345 -1.613 -0.112 1.00 97.62 278 GLN A O 1
ATOM 2126 N N . MET A 1 279 ? 5.016 0.589 0.168 1.00 96.25 279 MET A N 1
ATOM 2127 C CA . MET A 1 279 ? 4.060 0.505 1.276 1.00 96.25 279 MET A CA 1
ATOM 2128 C C . MET A 1 279 ? 2.849 1.400 1.019 1.00 96.25 279 MET A C 1
ATOM 2130 O O . MET A 1 279 ? 2.706 2.482 1.585 1.00 96.25 279 MET A O 1
ATOM 2134 N N . ASP A 1 280 ? 1.959 0.964 0.134 1.00 92.25 280 ASP A N 1
ATOM 2135 C CA . ASP A 1 280 ? 0.757 1.741 -0.177 1.00 92.25 280 ASP A CA 1
ATOM 2136 C C . ASP A 1 280 ? -0.269 1.679 0.965 1.00 92.25 280 ASP A C 1
ATOM 2138 O O . ASP A 1 280 ? -0.549 0.591 1.478 1.00 92.25 280 ASP A O 1
ATOM 2142 N N . LYS A 1 281 ? -0.883 2.824 1.316 1.00 94.69 281 LYS A N 1
ATOM 2143 C CA . LYS A 1 281 ? -1.995 2.868 2.283 1.00 94.69 281 LYS A CA 1
ATOM 2144 C C . LYS A 1 281 ? -3.178 2.036 1.790 1.00 94.69 281 LYS A C 1
ATOM 2146 O O . LYS A 1 281 ? -3.629 2.176 0.650 1.00 94.69 281 LYS A O 1
ATOM 2151 N N . LEU A 1 282 ? -3.727 1.221 2.678 1.00 94.75 282 LEU A N 1
ATOM 2152 C CA . LEU A 1 282 ? -4.978 0.494 2.477 1.00 94.75 282 LEU A CA 1
ATOM 2153 C C . LEU A 1 282 ? -6.138 1.304 3.078 1.00 94.75 282 LEU A C 1
ATOM 2155 O O . LEU A 1 282 ? -5.949 2.004 4.075 1.00 94.75 282 LEU A O 1
ATOM 2159 N N . SER A 1 283 ? -7.332 1.272 2.471 1.00 90.00 283 SER A N 1
ATOM 2160 C CA . SER A 1 283 ? -8.414 2.163 2.933 1.00 90.00 283 SER A CA 1
ATOM 2161 C C . SER A 1 283 ? -9.859 1.686 2.779 1.00 90.00 283 SER A C 1
ATOM 2163 O O . SER A 1 283 ? -10.656 2.048 3.635 1.00 90.00 283 SER A O 1
ATOM 2165 N N . HIS A 1 284 ? -10.235 0.900 1.761 1.00 90.00 284 HIS A N 1
ATOM 2166 C CA . HIS A 1 284 ? -11.669 0.677 1.475 1.00 90.00 284 HIS A CA 1
ATOM 2167 C C . HIS A 1 284 ? -12.197 -0.721 1.801 1.00 90.00 284 HIS A C 1
ATOM 2169 O O . HIS A 1 284 ? -13.407 -0.899 1.929 1.00 90.00 284 HIS A O 1
ATOM 2175 N N . ALA A 1 285 ? -11.312 -1.704 1.966 1.00 91.19 285 ALA A N 1
ATOM 2176 C CA . ALA A 1 285 ? -11.644 -3.107 2.217 1.00 91.19 285 ALA A CA 1
ATOM 2177 C C . ALA A 1 285 ? -12.164 -3.385 3.646 1.00 91.19 285 ALA A C 1
ATOM 2179 O O . ALA A 1 285 ? -11.776 -4.370 4.270 1.00 91.19 285 ALA A O 1
ATOM 2180 N N . LEU A 1 286 ? -13.012 -2.502 4.173 1.00 92.50 286 LEU A N 1
ATOM 2181 C CA . LEU A 1 286 ? -13.521 -2.552 5.537 1.00 92.50 286 LEU A CA 1
ATOM 2182 C C . LEU A 1 286 ? -14.516 -3.705 5.694 1.00 92.50 286 LEU A C 1
ATOM 2184 O O . LEU A 1 286 ? -15.477 -3.825 4.928 1.00 92.50 286 LEU A O 1
ATOM 2188 N N . GLY A 1 287 ? -14.285 -4.536 6.704 1.00 91.00 287 GLY A N 1
ATOM 2189 C CA . GLY A 1 287 ? -15.133 -5.659 7.069 1.00 91.00 287 GLY A CA 1
ATOM 2190 C C . GLY A 1 287 ? -15.150 -5.885 8.577 1.00 91.00 287 GLY A C 1
ATOM 2191 O O . GLY A 1 287 ? -15.031 -4.946 9.370 1.00 91.00 287 GLY A O 1
ATOM 2192 N N . GLN A 1 288 ? -15.313 -7.149 8.966 1.00 91.06 288 GLN A N 1
ATOM 2193 C CA . GLN A 1 288 ? -15.220 -7.539 10.370 1.00 91.06 288 GLN A CA 1
ATOM 2194 C C . GLN A 1 288 ? -13.845 -7.156 10.934 1.00 91.06 288 GLN A C 1
ATOM 2196 O O . GLN A 1 288 ? -12.843 -7.306 10.227 1.00 91.06 288 GLN A O 1
ATOM 2201 N N . PRO A 1 289 ? -13.785 -6.636 12.171 1.00 92.00 289 PRO A N 1
ATOM 2202 C CA . PRO A 1 289 ? -12.518 -6.279 12.782 1.00 92.00 289 PRO A CA 1
ATOM 2203 C C . PRO A 1 289 ? -11.661 -7.526 13.021 1.00 92.00 289 PRO A C 1
ATOM 2205 O O . PRO A 1 289 ? -12.173 -8.603 13.329 1.00 92.00 289 PRO A O 1
ATOM 2208 N N . ARG A 1 290 ? -10.339 -7.371 12.928 1.00 92.50 290 ARG A N 1
ATOM 2209 C CA . ARG A 1 290 ? -9.389 -8.359 13.455 1.00 92.50 290 ARG A CA 1
ATOM 2210 C C . ARG A 1 290 ? -9.411 -8.371 14.983 1.00 92.50 290 ARG A C 1
ATOM 2212 O O . ARG A 1 290 ? -9.730 -7.366 15.615 1.00 92.50 290 ARG A O 1
ATOM 2219 N N . GLY A 1 291 ? -9.005 -9.490 15.578 1.00 91.25 291 GLY A N 1
ATOM 2220 C CA . GLY A 1 291 ? -8.842 -9.585 17.029 1.00 91.25 291 GLY A CA 1
ATOM 2221 C C . GLY A 1 291 ? -7.723 -8.676 17.551 1.00 91.25 291 GLY A C 1
ATOM 2222 O O . GLY A 1 291 ? -6.697 -8.504 16.887 1.00 91.25 291 GLY A O 1
ATOM 2223 N N . CYS A 1 292 ? -7.892 -8.135 18.762 1.00 91.00 292 CYS A N 1
ATOM 2224 C CA . CYS A 1 292 ? -6.919 -7.245 19.412 1.00 91.00 292 CYS A CA 1
ATOM 2225 C C . CYS A 1 292 ? -5.518 -7.872 19.513 1.00 91.00 292 CYS A C 1
ATOM 2227 O O . CYS A 1 292 ? -4.518 -7.179 19.334 1.00 91.00 292 CYS A O 1
ATOM 2229 N N . ALA A 1 293 ? -5.463 -9.191 19.717 1.00 90.75 293 ALA A N 1
ATOM 2230 C CA . ALA A 1 293 ? -4.250 -10.005 19.756 1.00 90.75 293 ALA A CA 1
ATOM 2231 C C . ALA A 1 293 ? -3.305 -9.768 18.567 1.00 90.75 293 ALA A C 1
ATOM 2233 O O . ALA A 1 293 ? -2.092 -9.713 18.727 1.00 90.75 293 ALA A O 1
ATOM 2234 N N . THR A 1 294 ? -3.857 -9.515 17.376 1.00 91.00 294 THR A N 1
ATOM 2235 C CA . THR A 1 294 ? -3.064 -9.293 16.152 1.00 91.00 294 THR A CA 1
ATOM 2236 C C . THR A 1 294 ? -2.173 -8.046 16.195 1.00 91.00 294 THR A C 1
ATOM 2238 O O . THR A 1 294 ? -1.315 -7.881 15.333 1.00 91.00 294 THR A O 1
ATOM 2241 N N . CYS A 1 295 ? -2.382 -7.143 17.156 1.00 91.69 295 CYS A N 1
ATOM 2242 C CA . CYS A 1 295 ? -1.538 -5.963 17.380 1.00 91.69 295 CYS A CA 1
ATOM 2243 C C . CYS A 1 295 ? -0.998 -5.868 18.803 1.00 91.69 295 CYS A C 1
ATOM 2245 O O . CYS A 1 295 ? -0.064 -5.114 19.042 1.00 91.69 295 CYS A O 1
ATOM 2247 N N . HIS A 1 296 ? -1.621 -6.573 19.743 1.00 92.31 296 HIS A N 1
ATOM 2248 C CA . HIS A 1 296 ? -1.383 -6.397 21.168 1.00 92.31 296 HIS A CA 1
ATOM 2249 C C . HIS A 1 296 ? -0.926 -7.685 21.855 1.00 92.31 296 HIS A C 1
ATOM 2251 O O . HIS A 1 296 ? -1.147 -7.822 23.046 1.00 92.31 296 HIS A O 1
ATOM 2257 N N . ASP A 1 297 ? -0.336 -8.631 21.126 1.00 92.69 297 ASP A N 1
ATOM 2258 C CA . ASP A 1 297 ? 0.333 -9.804 21.718 1.00 92.69 297 ASP A CA 1
ATOM 2259 C C . ASP A 1 297 ? 1.826 -9.865 21.341 1.00 92.69 297 ASP A C 1
ATOM 2261 O O . ASP A 1 297 ? 2.548 -10.762 21.765 1.00 92.69 297 ASP A O 1
ATOM 2265 N N . SER A 1 298 ? 2.305 -8.932 20.511 1.00 93.75 298 SER A N 1
ATOM 2266 C CA . SER A 1 298 ? 3.692 -8.898 20.052 1.00 93.75 298 SER A CA 1
ATOM 2267 C C . SER A 1 298 ? 4.087 -7.512 19.547 1.00 93.75 298 SER A C 1
ATOM 2269 O O . SER A 1 298 ? 3.280 -6.789 18.964 1.00 93.75 298 SER A O 1
ATOM 2271 N N . HIS A 1 299 ? 5.368 -7.174 19.702 1.00 94.12 299 HIS A N 1
ATOM 2272 C CA . HIS A 1 299 ? 5.991 -6.033 19.020 1.00 94.12 299 HIS A CA 1
ATOM 2273 C C . HIS A 1 299 ? 6.258 -6.296 17.532 1.00 94.12 299 HIS A C 1
ATOM 2275 O O . HIS A 1 299 ? 6.578 -5.368 16.788 1.00 94.12 299 HIS A O 1
ATOM 2281 N N . VAL A 1 300 ? 6.165 -7.557 17.112 1.00 95.88 300 VAL A N 1
ATOM 2282 C CA . VAL A 1 300 ? 6.456 -8.020 15.759 1.00 95.88 300 VAL A CA 1
ATOM 2283 C C . VAL A 1 300 ? 5.159 -8.135 14.974 1.00 95.88 300 VAL A C 1
ATOM 2285 O O . VAL A 1 300 ? 4.203 -8.774 15.409 1.00 95.88 300 VAL A O 1
ATOM 2288 N N . GLN A 1 301 ? 5.151 -7.555 13.781 1.00 96.44 301 GLN A N 1
ATOM 2289 C CA . GLN A 1 301 ? 4.057 -7.675 12.829 1.00 96.44 301 GLN A CA 1
ATOM 2290 C C . GLN A 1 301 ? 4.413 -8.730 11.791 1.00 96.44 301 GLN A C 1
ATOM 2292 O O . GLN A 1 301 ? 5.455 -8.627 11.143 1.00 96.44 301 GLN A O 1
ATOM 2297 N N . VAL A 1 302 ? 3.536 -9.712 11.608 1.00 96.62 302 VAL A N 1
ATOM 2298 C CA . VAL A 1 302 ? 3.721 -10.793 10.636 1.00 96.62 302 VAL A CA 1
ATOM 2299 C C . VAL A 1 302 ? 2.566 -10.777 9.644 1.00 96.62 302 VAL A C 1
ATOM 2301 O O . VAL A 1 302 ? 1.406 -10.691 10.044 1.00 96.62 302 VAL A O 1
ATOM 2304 N N . GLY A 1 303 ? 2.886 -10.849 8.355 1.00 96.06 303 GLY A N 1
ATOM 2305 C CA . GLY A 1 303 ? 1.903 -10.997 7.286 1.00 96.06 303 GLY A CA 1
ATOM 2306 C C . GLY A 1 303 ? 2.374 -12.011 6.255 1.00 96.06 303 GLY A C 1
ATOM 2307 O O . GLY A 1 303 ? 3.517 -11.952 5.803 1.00 96.06 303 GLY A O 1
ATOM 2308 N N . LYS A 1 304 ? 1.499 -12.931 5.863 1.00 97.88 304 LYS A N 1
ATOM 2309 C CA . LYS A 1 304 ? 1.798 -13.972 4.875 1.00 97.88 304 LYS A CA 1
ATOM 2310 C C . LYS A 1 304 ? 1.238 -13.580 3.526 1.00 97.88 304 LYS A C 1
ATOM 2312 O O . LYS A 1 304 ? 0.074 -13.201 3.431 1.00 97.88 304 LYS A O 1
ATOM 2317 N N . SER A 1 305 ? 2.071 -13.666 2.498 1.00 97.81 305 SER A N 1
ATOM 2318 C CA . SER A 1 305 ? 1.710 -13.319 1.128 1.00 97.81 305 SER A CA 1
ATOM 2319 C C . SER A 1 305 ? 1.804 -14.545 0.237 1.00 97.81 305 SER A C 1
ATOM 2321 O O . SER A 1 305 ? 2.804 -15.255 0.259 1.00 97.81 305 SER A O 1
ATOM 2323 N N . GLU A 1 306 ? 0.789 -14.751 -0.589 1.00 97.94 306 GLU A N 1
ATOM 2324 C CA . GLU A 1 306 ? 0.752 -15.786 -1.622 1.00 97.94 306 GLU A CA 1
ATOM 2325 C C . GLU A 1 306 ? 0.386 -15.136 -2.941 1.00 97.94 306 GLU A C 1
ATOM 2327 O O . GLU A 1 306 ? -0.430 -14.217 -2.960 1.00 97.94 306 GLU A O 1
ATOM 2332 N N . TRP A 1 307 ? 0.957 -15.600 -4.047 1.00 97.75 307 TRP A N 1
ATOM 2333 C CA . TRP A 1 307 ? 0.727 -15.009 -5.358 1.00 97.75 307 TRP A CA 1
ATOM 2334 C C . TRP A 1 307 ? 0.838 -16.011 -6.491 1.00 97.75 307 TRP A C 1
ATOM 2336 O O . TRP A 1 307 ? 1.353 -17.121 -6.372 1.00 97.75 307 TRP A O 1
ATOM 2346 N N . SER A 1 308 ? 0.363 -15.559 -7.643 1.00 97.56 308 SER A N 1
ATOM 2347 C CA . SER A 1 308 ? 0.608 -16.203 -8.916 1.00 97.56 308 SER A CA 1
ATOM 2348 C C . SER A 1 308 ? 0.897 -15.177 -9.991 1.00 97.56 308 SER A C 1
ATOM 2350 O O . SER A 1 308 ? 0.305 -14.101 -9.967 1.00 97.56 308 SER A O 1
ATOM 2352 N N . TYR A 1 309 ? 1.733 -15.551 -10.948 1.00 97.56 309 TYR A N 1
ATOM 2353 C CA . TYR A 1 309 ? 2.111 -14.733 -12.087 1.00 97.56 309 TYR A CA 1
ATOM 2354 C C . TYR A 1 309 ? 1.694 -15.407 -13.394 1.00 97.56 309 TYR A C 1
ATOM 2356 O O . TYR A 1 309 ? 1.896 -16.611 -13.553 1.00 97.56 309 TYR A O 1
ATOM 2364 N N . PHE A 1 310 ? 1.089 -14.656 -14.317 1.00 94.38 310 PHE A N 1
ATOM 2365 C CA . PHE A 1 310 ? 0.422 -15.225 -15.496 1.00 94.38 310 PHE A CA 1
ATOM 2366 C C . PHE A 1 310 ? 0.537 -14.388 -16.782 1.00 94.38 310 PHE A C 1
ATOM 2368 O O . PHE A 1 310 ? -0.254 -14.592 -17.701 1.00 94.38 310 PHE A O 1
ATOM 2375 N N . GLU A 1 311 ? 1.488 -13.454 -16.882 1.00 94.81 311 GLU A N 1
ATOM 2376 C CA . GLU A 1 311 ? 1.685 -12.705 -18.131 1.00 94.81 311 GLU A CA 1
ATOM 2377 C C . GLU A 1 311 ? 2.276 -13.616 -19.218 1.00 94.81 311 GLU A C 1
ATOM 2379 O O . GLU A 1 311 ? 3.449 -13.986 -19.178 1.00 94.81 311 GLU A O 1
ATOM 2384 N N . SER A 1 312 ? 1.448 -13.975 -20.201 1.00 94.31 312 SER A N 1
ATOM 2385 C CA . SER A 1 312 ? 1.803 -14.885 -21.300 1.00 94.31 312 SER A CA 1
ATOM 2386 C C . SER A 1 312 ? 2.946 -14.390 -22.190 1.00 94.31 312 SER A C 1
ATOM 2388 O O . SER A 1 312 ? 3.614 -15.191 -22.838 1.00 94.31 312 SER A O 1
ATOM 2390 N N . LYS A 1 313 ? 3.191 -13.074 -22.227 1.00 94.12 313 LYS A N 1
ATOM 2391 C CA . LYS A 1 313 ? 4.342 -12.499 -22.940 1.00 94.12 313 LYS A CA 1
ATOM 2392 C C . LYS A 1 313 ? 5.667 -12.728 -22.221 1.00 94.12 313 LYS A C 1
ATOM 2394 O O . LYS A 1 313 ? 6.717 -12.572 -22.840 1.00 94.12 313 LYS A O 1
ATOM 2399 N N . ASP A 1 314 ? 5.613 -13.053 -20.936 1.00 95.44 314 ASP A N 1
ATOM 2400 C CA . ASP A 1 314 ? 6.778 -13.183 -20.071 1.00 95.44 314 ASP A CA 1
ATOM 2401 C C . ASP A 1 314 ? 7.039 -14.650 -19.708 1.00 95.44 314 ASP A C 1
ATOM 2403 O O . ASP A 1 314 ? 8.191 -15.086 -19.707 1.00 95.44 314 ASP A O 1
ATOM 2407 N N . VAL A 1 315 ? 5.987 -15.447 -19.496 1.00 96.69 315 VAL A N 1
ATOM 2408 C CA . VAL A 1 315 ? 6.085 -16.879 -19.176 1.00 96.69 315 VAL A CA 1
ATOM 2409 C C . VAL A 1 315 ? 5.203 -17.752 -20.065 1.00 96.69 315 VAL A C 1
ATOM 2411 O O . VAL A 1 315 ? 4.070 -17.405 -20.383 1.00 96.69 315 VAL A O 1
ATOM 2414 N N . ALA A 1 316 ? 5.702 -18.940 -20.404 1.00 96.75 316 ALA A N 1
ATOM 2415 C CA . ALA A 1 316 ? 4.950 -19.965 -21.126 1.00 96.75 316 ALA A CA 1
ATOM 2416 C C . ALA A 1 316 ? 3.898 -20.654 -20.240 1.00 96.75 316 ALA A C 1
ATOM 2418 O O . ALA A 1 316 ? 2.901 -21.176 -20.737 1.00 96.75 316 ALA A O 1
ATOM 2419 N N . LYS A 1 317 ? 4.107 -20.663 -18.916 1.00 96.31 317 LYS A N 1
ATOM 2420 C CA . LYS A 1 317 ? 3.173 -21.230 -17.940 1.00 96.31 317 LYS A CA 1
ATOM 2421 C C . LYS A 1 317 ? 3.081 -20.337 -16.708 1.00 96.31 317 LYS A C 1
ATOM 2423 O O . LYS A 1 317 ? 4.089 -19.832 -16.220 1.00 96.31 317 LYS A O 1
ATOM 2428 N N . ARG A 1 318 ? 1.862 -20.197 -16.176 1.00 96.88 318 ARG A N 1
ATOM 2429 C CA . ARG A 1 318 ? 1.618 -19.573 -14.869 1.00 96.88 318 ARG A CA 1
ATOM 2430 C C . ARG A 1 318 ? 2.453 -20.267 -13.794 1.00 96.88 318 ARG A C 1
ATOM 2432 O O . ARG A 1 318 ? 2.453 -21.495 -13.738 1.00 96.88 318 ARG A O 1
ATOM 2439 N N . PHE A 1 319 ? 3.064 -19.477 -12.920 1.00 97.81 319 PHE A N 1
ATOM 2440 C CA . PHE A 1 319 ? 3.797 -19.973 -11.758 1.00 97.81 319 PHE A CA 1
ATOM 2441 C C . PHE A 1 319 ? 3.350 -19.257 -10.479 1.00 97.81 319 PHE A C 1
ATOM 2443 O O . PHE A 1 319 ? 2.718 -18.193 -10.533 1.00 97.81 319 PHE A O 1
ATOM 2450 N N . LYS A 1 320 ? 3.610 -19.871 -9.327 1.00 98.31 320 LYS A N 1
ATOM 2451 C CA . LYS A 1 320 ? 3.165 -19.398 -8.010 1.00 98.31 320 LYS A CA 1
ATOM 2452 C C . LYS A 1 320 ? 4.322 -19.230 -7.039 1.00 98.31 320 LYS A C 1
ATOM 2454 O O . LYS A 1 320 ? 5.397 -19.789 -7.235 1.00 98.31 320 LYS A O 1
ATOM 2459 N N . GLY A 1 321 ? 4.061 -18.507 -5.958 1.00 98.31 321 GLY A N 1
ATOM 2460 C CA . GLY A 1 321 ? 4.969 -18.434 -4.828 1.00 98.31 321 GLY A CA 1
ATOM 2461 C C . GLY A 1 321 ? 4.355 -17.755 -3.616 1.00 98.31 321 GLY A C 1
ATOM 2462 O O . GLY A 1 321 ? 3.184 -17.365 -3.614 1.00 98.31 321 GLY A O 1
ATOM 2463 N N . SER A 1 322 ? 5.168 -17.624 -2.579 1.00 98.38 322 SER A N 1
ATOM 2464 C CA . SER A 1 322 ? 4.790 -17.048 -1.297 1.00 98.38 322 SER A CA 1
ATOM 2465 C C . SER A 1 322 ? 5.995 -16.458 -0.574 1.00 98.38 322 SER A C 1
ATOM 2467 O O . SER A 1 322 ? 7.143 -16.795 -0.870 1.00 98.38 322 SER A O 1
ATOM 2469 N N . TYR A 1 323 ? 5.721 -15.582 0.386 1.00 98.44 323 TYR A N 1
ATOM 2470 C CA . TYR A 1 323 ? 6.704 -15.077 1.340 1.00 98.44 323 TYR A CA 1
ATOM 2471 C C . TYR A 1 323 ? 6.021 -14.582 2.617 1.00 98.44 323 TYR A C 1
ATOM 2473 O O . TYR A 1 323 ? 4.854 -14.176 2.607 1.00 98.44 323 TYR A O 1
ATOM 2481 N N . THR A 1 324 ? 6.774 -14.554 3.710 1.00 98.50 324 THR A N 1
ATOM 2482 C CA . THR A 1 324 ? 6.372 -13.941 4.975 1.00 98.50 324 THR A CA 1
ATOM 2483 C C . THR A 1 324 ? 7.035 -12.574 5.105 1.00 98.50 324 THR A C 1
ATOM 2485 O O . THR A 1 324 ? 8.245 -12.441 4.948 1.00 98.50 324 THR A O 1
ATOM 2488 N N . VAL A 1 325 ? 6.253 -11.543 5.417 1.00 98.06 325 VAL A N 1
ATOM 2489 C CA . VAL A 1 325 ? 6.762 -10.225 5.809 1.00 98.06 325 VAL A CA 1
ATOM 2490 C C . VAL A 1 325 ? 6.793 -10.157 7.323 1.00 98.06 325 VAL A C 1
ATOM 2492 O O . VAL A 1 325 ? 5.752 -10.300 7.964 1.00 98.06 325 VAL A O 1
ATOM 2495 N N . THR A 1 326 ? 7.966 -9.881 7.882 1.00 98.06 326 THR A N 1
ATOM 2496 C CA . THR A 1 326 ? 8.133 -9.591 9.308 1.00 98.06 326 THR A CA 1
ATOM 2497 C C . THR A 1 326 ? 8.597 -8.151 9.474 1.00 98.06 326 THR A C 1
ATOM 2499 O O . THR A 1 326 ? 9.629 -7.785 8.917 1.00 98.06 326 THR A O 1
ATOM 2502 N N . ALA A 1 327 ? 7.858 -7.339 10.232 1.00 97.88 327 ALA A N 1
ATOM 2503 C CA . ALA A 1 327 ? 8.235 -5.967 10.567 1.00 97.88 327 ALA A CA 1
ATOM 2504 C C . ALA A 1 327 ? 8.348 -5.795 12.087 1.00 97.88 327 ALA A C 1
ATOM 2506 O O . ALA A 1 327 ? 7.416 -6.120 12.824 1.00 97.88 327 ALA A O 1
ATOM 2507 N N . ASP A 1 328 ? 9.493 -5.305 12.556 1.00 97.06 328 ASP A N 1
ATOM 2508 C CA . ASP A 1 328 ? 9.791 -5.122 13.977 1.00 97.06 328 ASP A CA 1
ATOM 2509 C C . ASP A 1 328 ? 10.767 -3.959 14.214 1.00 97.06 328 ASP A C 1
ATOM 2511 O O . ASP A 1 328 ? 11.006 -3.137 13.328 1.00 97.06 328 ASP A O 1
ATOM 2515 N N . LYS A 1 329 ? 11.349 -3.889 15.417 1.00 96.62 329 LYS A N 1
ATOM 2516 C CA . LYS A 1 329 ? 12.329 -2.859 15.792 1.00 96.62 329 LYS A CA 1
ATOM 2517 C C . LYS A 1 329 ? 13.597 -2.849 14.931 1.00 96.62 329 LYS A C 1
ATOM 2519 O O . LYS A 1 329 ? 14.317 -1.857 14.925 1.00 96.62 329 LYS A O 1
ATOM 2524 N N . ASN A 1 330 ? 13.897 -3.950 14.241 1.00 96.44 330 ASN A N 1
ATOM 2525 C CA . ASN A 1 330 ? 15.111 -4.092 13.445 1.00 96.44 330 ASN A CA 1
ATOM 2526 C C . ASN A 1 330 ? 14.881 -3.761 11.962 1.00 96.44 330 ASN A C 1
ATOM 2528 O O . ASN A 1 330 ? 15.865 -3.633 11.233 1.00 96.44 330 ASN A O 1
ATOM 2532 N N . GLY A 1 331 ? 13.629 -3.629 11.509 1.00 97.25 331 GLY A N 1
ATOM 2533 C CA . GLY A 1 331 ? 13.284 -3.333 10.117 1.00 97.25 331 GLY A CA 1
ATOM 2534 C C . GLY A 1 331 ? 12.235 -4.267 9.521 1.00 97.25 331 GLY A C 1
ATOM 2535 O O . GLY A 1 331 ? 11.358 -4.762 10.228 1.00 97.25 331 GLY A O 1
ATOM 2536 N N . ILE A 1 332 ? 12.316 -4.482 8.204 1.00 98.12 332 ILE A N 1
ATOM 2537 C CA . ILE A 1 332 ? 11.433 -5.376 7.438 1.00 98.12 332 ILE A CA 1
ATOM 2538 C C . ILE A 1 332 ? 12.265 -6.519 6.878 1.00 98.12 332 ILE A C 1
ATOM 2540 O O . ILE A 1 332 ? 13.317 -6.272 6.294 1.00 98.12 332 ILE A O 1
ATOM 2544 N N . ARG A 1 333 ? 11.774 -7.751 7.008 1.00 98.31 333 ARG A N 1
ATOM 2545 C CA . ARG A 1 333 ? 12.385 -8.941 6.409 1.00 98.31 333 ARG A CA 1
ATOM 2546 C C . ARG A 1 333 ? 11.375 -9.720 5.584 1.00 98.31 333 ARG A C 1
ATOM 2548 O O . ARG A 1 333 ? 10.220 -9.853 6.002 1.00 98.31 333 ARG A O 1
ATOM 2555 N N . PHE A 1 334 ? 11.823 -10.240 4.447 1.00 98.19 334 PHE A N 1
ATOM 2556 C CA . PHE A 1 334 ? 11.055 -11.125 3.575 1.00 98.19 334 PHE A CA 1
ATOM 2557 C C . PHE A 1 334 ? 11.590 -12.555 3.717 1.00 98.19 334 PHE A C 1
ATOM 2559 O O . PHE A 1 334 ? 12.571 -12.936 3.084 1.00 98.19 334 PHE A O 1
ATOM 2566 N N . SER A 1 335 ? 10.956 -13.350 4.579 1.00 98.00 335 SER A N 1
ATOM 2567 C CA . SER A 1 335 ? 11.366 -14.722 4.897 1.00 98.00 335 SER A CA 1
ATOM 2568 C C . SER A 1 335 ? 10.477 -15.763 4.218 1.00 98.00 335 SER A C 1
ATOM 2570 O O . SER A 1 335 ? 9.485 -15.430 3.568 1.00 98.00 335 SER A O 1
ATOM 2572 N N . ASP A 1 336 ? 10.849 -17.039 4.366 1.00 97.50 336 ASP A N 1
ATOM 2573 C CA . ASP A 1 336 ? 10.067 -18.193 3.895 1.00 97.50 336 ASP A CA 1
ATOM 2574 C C . ASP A 1 336 ? 9.685 -18.087 2.414 1.00 97.50 336 ASP A C 1
ATOM 2576 O O . ASP A 1 336 ? 8.589 -18.454 1.987 1.00 97.50 336 ASP A O 1
ATOM 2580 N N . THR A 1 337 ? 10.598 -17.517 1.625 1.00 97.19 337 THR A N 1
ATOM 2581 C CA . THR A 1 337 ? 10.380 -17.268 0.208 1.00 97.19 337 THR A CA 1
ATOM 2582 C C . THR A 1 337 ? 10.433 -18.589 -0.556 1.00 97.19 337 THR A C 1
ATOM 2584 O O . THR A 1 337 ? 11.452 -19.296 -0.562 1.00 97.19 337 THR A O 1
ATOM 2587 N N . VAL A 1 338 ? 9.311 -18.915 -1.196 1.00 97.44 338 VAL A N 1
ATOM 2588 C CA . VAL A 1 338 ? 9.108 -20.124 -2.001 1.00 97.44 338 VAL A CA 1
ATOM 2589 C C . VAL A 1 338 ? 8.478 -19.721 -3.326 1.00 97.44 338 VAL A C 1
ATOM 2591 O O . VAL A 1 338 ? 7.595 -18.864 -3.363 1.00 97.44 338 VAL A O 1
ATOM 2594 N N . TRP A 1 339 ? 8.915 -20.335 -4.420 1.00 97.94 339 TRP A N 1
ATOM 2595 C CA . TRP A 1 339 ? 8.307 -20.153 -5.733 1.00 97.94 339 TRP A CA 1
ATOM 2596 C C . TRP A 1 339 ? 8.512 -21.385 -6.611 1.00 97.94 339 TRP A C 1
ATOM 2598 O O . TRP A 1 339 ? 9.477 -22.133 -6.461 1.00 97.94 339 TRP A O 1
ATOM 2608 N N . GLU A 1 340 ? 7.592 -21.575 -7.546 1.00 98.25 340 GLU A N 1
ATOM 2609 C CA . GLU A 1 340 ? 7.734 -22.513 -8.653 1.00 98.25 340 GLU A CA 1
ATOM 2610 C C . GLU A 1 340 ? 8.748 -21.958 -9.667 1.00 98.25 340 GLU A C 1
ATOM 2612 O O . GLU A 1 340 ? 8.764 -20.756 -9.946 1.00 98.25 340 GLU A O 1
ATOM 2617 N N . THR A 1 341 ? 9.592 -22.819 -10.243 1.00 96.81 341 THR A N 1
ATOM 2618 C CA . THR A 1 341 ? 10.548 -22.410 -11.283 1.00 96.81 341 THR A CA 1
ATOM 2619 C C . THR A 1 341 ? 9.799 -21.858 -12.505 1.00 96.81 341 THR A C 1
ATOM 2621 O O . THR A 1 341 ? 8.982 -22.578 -13.087 1.00 96.81 341 THR A O 1
ATOM 2624 N N . PRO A 1 342 ? 10.056 -20.604 -12.923 1.00 96.19 342 PRO A N 1
ATOM 2625 C CA . PRO A 1 342 ? 9.351 -20.007 -14.048 1.00 96.19 342 PRO A CA 1
ATOM 2626 C C . PRO A 1 342 ? 9.787 -20.647 -15.370 1.00 96.19 342 PRO A C 1
ATOM 2628 O O . PRO A 1 342 ? 10.976 -20.807 -15.642 1.00 96.19 342 PRO A O 1
ATOM 2631 N N . ILE A 1 343 ? 8.813 -20.971 -16.222 1.00 96.81 343 ILE A N 1
ATOM 2632 C CA . ILE A 1 343 ? 9.061 -21.381 -17.609 1.00 96.81 343 ILE A CA 1
ATOM 2633 C C . ILE A 1 343 ? 8.904 -20.136 -18.478 1.00 96.81 343 ILE A C 1
ATOM 2635 O O . ILE A 1 343 ? 7.786 -19.669 -18.697 1.00 96.81 343 ILE A O 1
ATOM 2639 N N . MET A 1 344 ? 10.022 -19.580 -18.933 1.00 96.81 344 MET A N 1
ATOM 2640 C CA . MET A 1 344 ? 10.060 -18.303 -19.649 1.00 96.81 344 MET A CA 1
ATOM 2641 C C . MET A 1 344 ? 9.444 -18.401 -21.047 1.00 96.81 344 MET A C 1
ATOM 2643 O O . MET A 1 344 ? 9.572 -19.420 -21.725 1.00 96.81 344 MET A O 1
ATOM 2647 N N . ALA A 1 345 ? 8.797 -17.324 -21.495 1.00 95.62 345 ALA A N 1
ATOM 2648 C CA . ALA A 1 345 ? 8.453 -17.164 -22.902 1.00 95.62 345 ALA A CA 1
ATOM 2649 C C . ALA A 1 345 ? 9.724 -16.938 -23.749 1.00 95.62 345 ALA A C 1
ATOM 2651 O O . ALA A 1 345 ? 10.794 -16.602 -23.231 1.00 95.62 345 ALA A O 1
ATOM 2652 N N . ALA A 1 346 ? 9.615 -17.107 -25.069 1.00 92.81 346 ALA A N 1
ATOM 2653 C CA . ALA A 1 346 ? 10.738 -16.884 -25.976 1.00 92.81 346 ALA A CA 1
ATOM 2654 C C . ALA A 1 346 ? 11.303 -15.457 -25.834 1.00 92.81 346 ALA A C 1
ATOM 2656 O O . ALA A 1 346 ? 10.554 -14.486 -25.745 1.00 92.81 346 ALA A O 1
ATOM 2657 N N . ASN A 1 347 ? 12.634 -15.327 -25.851 1.00 87.56 347 ASN A N 1
ATOM 2658 C CA . ASN A 1 347 ? 13.359 -14.053 -25.724 1.00 87.56 347 ASN A CA 1
ATOM 2659 C C . ASN A 1 347 ? 13.148 -13.300 -24.394 1.00 87.56 347 ASN A C 1
ATOM 2661 O O . ASN A 1 347 ? 13.401 -12.092 -24.317 1.00 87.56 347 ASN A O 1
ATOM 2665 N N . ARG A 1 348 ? 12.712 -13.997 -23.341 1.00 94.19 348 ARG A N 1
ATOM 2666 C CA . ARG A 1 348 ? 12.622 -13.470 -21.976 1.00 94.19 348 ARG A CA 1
ATOM 2667 C C . ARG A 1 348 ? 13.661 -14.117 -21.077 1.00 94.19 348 ARG A C 1
ATOM 2669 O O . ARG A 1 348 ? 14.037 -15.269 -21.281 1.00 94.19 348 ARG A O 1
ATOM 2676 N N . LYS A 1 349 ? 14.104 -13.371 -20.068 1.00 95.12 349 LYS A N 1
ATOM 2677 C CA . LYS A 1 349 ? 15.033 -13.856 -19.049 1.00 95.12 349 LYS A CA 1
ATOM 2678 C C . LYS A 1 349 ? 14.409 -13.767 -17.665 1.00 95.12 349 LYS A C 1
ATOM 2680 O O . LYS A 1 349 ? 13.557 -12.914 -17.421 1.00 95.12 349 LYS A O 1
ATOM 2685 N N . VAL A 1 350 ? 14.826 -14.659 -16.770 1.00 95.75 350 VAL A N 1
ATOM 2686 C CA . VAL A 1 350 ? 14.266 -14.740 -15.414 1.00 95.75 350 VAL A CA 1
ATOM 2687 C C . VAL A 1 350 ? 14.549 -13.452 -14.649 1.00 95.75 350 VAL A C 1
ATOM 2689 O O . VAL A 1 350 ? 13.646 -12.919 -14.017 1.00 95.75 350 VAL A O 1
ATOM 2692 N N . GLU A 1 351 ? 15.761 -12.909 -14.749 1.00 95.06 351 GLU A N 1
ATOM 2693 C CA . GLU A 1 351 ? 16.171 -11.696 -14.038 1.00 95.06 351 GLU A CA 1
ATOM 2694 C C . GLU A 1 351 ? 15.372 -10.443 -14.432 1.00 95.06 351 GLU A C 1
ATOM 2696 O O . GLU A 1 351 ? 15.179 -9.571 -13.589 1.00 95.06 351 GLU A O 1
ATOM 2701 N N . ASP A 1 352 ? 14.853 -10.372 -15.664 1.00 94.25 352 ASP A N 1
ATOM 2702 C CA . ASP A 1 352 ? 14.045 -9.240 -16.134 1.00 94.25 352 ASP A CA 1
ATOM 2703 C C . ASP A 1 352 ? 12.672 -9.196 -15.445 1.00 94.25 352 ASP A C 1
ATOM 2705 O O . ASP A 1 352 ? 12.160 -8.119 -15.126 1.00 94.25 352 ASP A O 1
ATOM 2709 N N . ILE A 1 353 ? 12.083 -10.372 -15.192 1.00 95.56 353 ILE A N 1
ATOM 2710 C CA . ILE A 1 353 ? 10.703 -10.495 -14.705 1.00 95.56 353 ILE A CA 1
ATOM 2711 C C . ILE A 1 353 ? 10.633 -10.839 -13.221 1.00 95.56 353 ILE A C 1
ATOM 2713 O O . ILE A 1 353 ? 9.703 -10.402 -12.551 1.00 95.56 353 ILE A O 1
ATOM 2717 N N . ALA A 1 354 ? 11.581 -11.629 -12.719 1.00 96.56 354 ALA A N 1
ATOM 2718 C CA . ALA A 1 354 ? 11.602 -12.272 -11.409 1.00 96.56 354 ALA A CA 1
ATOM 2719 C C . ALA A 1 354 ? 13.009 -12.170 -10.785 1.00 96.56 354 ALA A C 1
ATOM 2721 O O . ALA A 1 354 ? 13.627 -13.190 -10.470 1.00 96.56 354 ALA A O 1
ATOM 2722 N N . PRO A 1 355 ? 13.535 -10.951 -10.555 1.00 96.25 355 PRO A N 1
ATOM 2723 C CA . PRO A 1 355 ? 14.864 -10.759 -9.972 1.00 96.25 355 PRO A CA 1
ATOM 2724 C C . PRO A 1 355 ? 15.017 -11.416 -8.590 1.00 96.25 355 PRO A C 1
ATOM 2726 O O . PRO A 1 355 ? 16.124 -11.780 -8.208 1.00 96.25 355 PRO A O 1
ATOM 2729 N N . PHE A 1 356 ? 13.923 -11.644 -7.853 1.00 96.19 356 PHE A N 1
ATOM 2730 C CA . PHE A 1 356 ? 13.938 -12.393 -6.588 1.00 96.19 356 PHE A CA 1
ATOM 2731 C C . PHE A 1 356 ? 14.380 -13.856 -6.730 1.00 96.19 356 PHE A C 1
ATOM 2733 O O . PHE A 1 356 ? 14.779 -14.460 -5.741 1.00 96.19 356 PHE A O 1
ATOM 2740 N N . ALA A 1 357 ? 14.290 -14.435 -7.931 1.00 95.81 357 ALA A N 1
ATOM 2741 C CA . ALA A 1 357 ? 14.722 -15.803 -8.191 1.00 95.81 357 ALA A CA 1
ATOM 2742 C C . ALA A 1 357 ? 16.236 -15.913 -8.435 1.00 95.81 357 ALA A C 1
ATOM 2744 O O . ALA A 1 357 ? 16.754 -17.020 -8.551 1.00 95.81 357 ALA A O 1
ATOM 2745 N N . VAL A 1 358 ? 16.924 -14.773 -8.545 1.00 95.56 358 VAL A N 1
ATOM 2746 C CA . VAL A 1 358 ? 18.334 -14.685 -8.940 1.00 95.56 358 VAL A CA 1
ATOM 2747 C C . VAL A 1 358 ? 19.166 -13.962 -7.885 1.00 95.56 358 VAL A C 1
ATOM 2749 O O . VAL A 1 358 ? 20.286 -14.366 -7.591 1.00 95.56 358 VAL A O 1
ATOM 2752 N N . LEU A 1 359 ? 18.612 -12.904 -7.295 1.00 96.00 359 LEU A N 1
ATOM 2753 C CA . LEU A 1 359 ? 19.234 -12.184 -6.193 1.00 96.00 359 LEU A CA 1
ATOM 2754 C C . LEU A 1 359 ? 19.193 -12.999 -4.892 1.00 96.00 359 LEU A C 1
ATOM 2756 O O . LEU A 1 359 ? 18.339 -13.878 -4.736 1.00 96.00 359 LEU A O 1
ATOM 2760 N N . PRO A 1 360 ? 20.060 -12.672 -3.914 1.00 96.12 360 PRO A N 1
ATOM 2761 C CA . PRO A 1 360 ? 19.945 -13.208 -2.564 1.00 96.12 360 PRO A CA 1
ATOM 2762 C C . PRO A 1 360 ? 18.530 -13.036 -1.999 1.00 96.12 360 PRO A C 1
ATOM 2764 O O . PRO A 1 360 ? 17.871 -12.020 -2.232 1.00 96.12 360 PRO A O 1
ATOM 2767 N N . LYS A 1 361 ? 18.056 -14.025 -1.233 1.00 95.75 361 LYS A N 1
ATOM 2768 C CA . LYS A 1 361 ? 16.686 -14.031 -0.687 1.00 95.75 361 LYS A CA 1
ATOM 2769 C C . LYS A 1 361 ? 16.386 -12.825 0.210 1.00 95.75 361 LYS A C 1
ATOM 2771 O O . LYS A 1 361 ? 15.235 -12.417 0.302 1.00 95.75 361 LYS A O 1
ATOM 2776 N N . ASP A 1 362 ? 17.416 -12.255 0.824 1.00 96.69 362 ASP A N 1
ATOM 2777 C CA . ASP A 1 362 ? 17.374 -11.079 1.692 1.00 96.69 362 ASP A CA 1
ATOM 2778 C C . ASP A 1 362 ? 17.612 -9.756 0.937 1.00 96.69 362 ASP A C 1
ATOM 2780 O O . ASP A 1 362 ? 17.765 -8.706 1.557 1.00 96.69 362 ASP A O 1
ATOM 2784 N N . ALA A 1 363 ? 17.624 -9.754 -0.402 1.00 97.56 363 ALA A N 1
ATOM 2785 C CA . ALA A 1 363 ? 17.959 -8.566 -1.193 1.00 97.56 363 ALA A CA 1
ATOM 2786 C C . ALA A 1 363 ? 17.018 -7.365 -0.977 1.00 97.56 363 ALA A C 1
ATOM 2788 O O . ALA A 1 363 ? 17.412 -6.241 -1.282 1.00 97.56 363 ALA A O 1
ATOM 2789 N N . TRP A 1 364 ? 15.803 -7.585 -0.459 1.00 98.44 364 TRP A N 1
ATOM 2790 C CA . TRP A 1 364 ? 14.843 -6.529 -0.107 1.00 98.44 364 TRP A CA 1
ATOM 2791 C C . TRP A 1 364 ? 14.690 -6.296 1.397 1.00 98.44 364 TRP A C 1
ATOM 2793 O O . TRP A 1 364 ? 13.837 -5.501 1.801 1.00 98.44 364 TRP A O 1
ATOM 2803 N N . ASP A 1 365 ? 15.491 -6.964 2.225 1.00 98.31 365 ASP A N 1
ATOM 2804 C CA . ASP A 1 365 ? 15.455 -6.743 3.662 1.00 98.31 365 ASP A CA 1
ATOM 2805 C C . ASP A 1 365 ? 15.916 -5.320 3.986 1.00 98.31 365 ASP A C 1
ATOM 2807 O O . ASP A 1 365 ? 16.921 -4.811 3.487 1.00 98.31 365 ASP A O 1
ATOM 2811 N N . VAL A 1 366 ? 15.162 -4.668 4.861 1.00 97.94 366 VAL A N 1
ATOM 2812 C CA . VAL A 1 366 ? 15.452 -3.331 5.365 1.00 97.94 366 VAL A CA 1
ATOM 2813 C C . VAL A 1 366 ? 15.923 -3.467 6.800 1.00 97.94 366 VAL A C 1
ATOM 2815 O O . VAL A 1 366 ? 15.241 -4.087 7.613 1.00 97.94 366 VAL A O 1
ATOM 2818 N N . LYS A 1 367 ? 17.054 -2.840 7.130 1.00 96.06 367 LYS A N 1
ATOM 2819 C CA . LYS A 1 367 ? 17.633 -2.831 8.479 1.00 96.06 367 LYS A CA 1
ATOM 2820 C C . LYS A 1 367 ? 17.581 -1.428 9.084 1.00 96.06 367 LYS A C 1
ATOM 2822 O O . LYS A 1 367 ? 17.684 -0.439 8.365 1.00 96.06 367 LYS A O 1
ATOM 2827 N N . GLY A 1 368 ? 17.460 -1.345 10.407 1.00 93.94 368 GLY A N 1
ATOM 2828 C CA . GLY A 1 368 ? 17.635 -0.098 11.164 1.00 93.94 368 GLY A CA 1
ATOM 2829 C C . GLY A 1 368 ? 16.444 0.866 11.147 1.00 93.94 368 GLY A C 1
ATOM 2830 O O . GLY A 1 368 ? 16.601 2.021 11.531 1.00 93.94 368 GLY A O 1
ATOM 2831 N N . ILE A 1 369 ? 15.259 0.415 10.723 1.00 95.75 369 ILE A N 1
ATOM 2832 C CA . ILE A 1 369 ? 14.019 1.202 10.785 1.00 95.75 369 ILE A CA 1
ATOM 2833 C C . ILE A 1 369 ? 13.064 0.533 11.771 1.00 95.75 369 ILE A C 1
ATOM 2835 O O . ILE A 1 369 ? 12.620 -0.582 11.528 1.00 95.75 369 ILE A O 1
ATOM 2839 N N . ASP A 1 370 ? 12.719 1.217 12.860 1.00 95.94 370 ASP A N 1
ATOM 2840 C CA . ASP A 1 370 ? 11.775 0.683 13.842 1.00 95.94 370 ASP A CA 1
ATOM 2841 C C . ASP A 1 370 ? 10.336 0.738 13.309 1.00 95.94 370 ASP A C 1
ATOM 2843 O O . ASP A 1 370 ? 9.756 1.810 13.111 1.00 95.94 370 ASP A O 1
ATOM 2847 N N . LEU A 1 371 ? 9.767 -0.443 13.071 1.00 95.31 371 LEU A N 1
ATOM 2848 C CA . LEU A 1 371 ? 8.380 -0.642 12.651 1.00 95.31 371 LEU A CA 1
ATOM 2849 C C . LEU A 1 371 ? 7.597 -1.481 13.665 1.00 95.31 371 LEU A C 1
ATOM 2851 O O . LEU A 1 371 ? 6.555 -2.054 13.332 1.00 95.31 371 LEU A O 1
ATOM 2855 N N . SER A 1 372 ? 8.093 -1.579 14.898 1.00 93.69 372 SER A N 1
ATOM 2856 C CA . SER A 1 372 ? 7.401 -2.290 15.963 1.00 93.69 372 SER A CA 1
ATOM 2857 C C . SER A 1 372 ? 6.091 -1.596 16.346 1.00 93.69 372 SER A C 1
ATOM 2859 O O . SER A 1 372 ? 5.955 -0.369 16.292 1.00 93.69 372 SER A O 1
ATOM 2861 N N . ILE A 1 373 ? 5.094 -2.393 16.735 1.00 90.75 373 ILE A N 1
ATOM 2862 C CA . ILE A 1 373 ? 3.874 -1.857 17.346 1.00 90.75 373 ILE A CA 1
ATOM 2863 C C . ILE A 1 373 ? 4.159 -1.596 18.834 1.00 90.75 373 ILE A C 1
ATOM 2865 O O . ILE A 1 373 ? 4.819 -2.413 19.485 1.00 90.75 373 ILE A O 1
ATOM 2869 N N . PRO A 1 374 ? 3.677 -0.471 19.399 1.00 83.94 374 PRO A N 1
ATOM 2870 C CA . PRO A 1 374 ? 3.734 -0.234 20.832 1.00 83.94 374 PRO A CA 1
ATOM 2871 C C . PRO A 1 374 ? 2.852 -1.265 21.536 1.00 83.94 374 PRO A C 1
ATOM 2873 O O . PRO A 1 374 ? 1.626 -1.209 21.447 1.00 83.94 374 PRO A O 1
ATOM 2876 N N . PHE A 1 375 ? 3.497 -2.193 22.227 1.00 87.31 375 PHE A N 1
ATOM 2877 C CA . PHE A 1 375 ? 2.868 -3.246 23.007 1.00 87.31 375 PHE A CA 1
ATOM 2878 C C . PHE A 1 375 ? 3.429 -3.207 24.433 1.00 87.31 375 PHE A C 1
ATOM 2880 O O . PHE A 1 375 ? 4.617 -2.976 24.634 1.00 87.31 375 PHE A O 1
ATOM 2887 N N . ASP A 1 376 ? 2.559 -3.384 25.421 1.00 91.12 376 ASP A N 1
ATOM 2888 C CA . ASP A 1 376 ? 2.931 -3.544 26.825 1.00 91.12 376 ASP A CA 1
ATOM 2889 C C . ASP A 1 376 ? 2.083 -4.685 27.379 1.00 91.12 376 ASP A C 1
ATOM 2891 O O . ASP A 1 376 ? 0.875 -4.539 27.559 1.00 91.12 376 ASP A O 1
ATOM 2895 N N . GLU A 1 377 ? 2.715 -5.830 27.623 1.00 90.50 377 GLU A N 1
ATOM 2896 C CA . GLU A 1 377 ? 2.031 -7.058 28.027 1.00 90.50 377 GLU A CA 1
ATOM 2897 C C . GLU A 1 377 ? 1.183 -6.875 29.291 1.00 90.50 377 GLU A C 1
ATOM 2899 O O . GLU A 1 377 ? 0.034 -7.319 29.344 1.00 90.50 377 GLU A O 1
ATOM 2904 N N . LYS A 1 378 ? 1.707 -6.162 30.295 1.00 93.75 378 LYS A N 1
ATOM 2905 C CA . LYS A 1 378 ? 1.008 -5.956 31.568 1.00 93.75 378 LYS A CA 1
ATOM 2906 C C . LYS A 1 378 ? -0.191 -5.040 31.382 1.00 93.75 378 LYS A C 1
ATOM 2908 O O . LYS A 1 378 ? -1.290 -5.355 31.846 1.00 93.75 378 LYS A O 1
ATOM 2913 N N . LYS A 1 379 ? 0.011 -3.907 30.705 1.00 92.19 379 LYS A N 1
ATOM 2914 C CA . LYS A 1 379 ? -1.050 -2.930 30.457 1.00 92.19 379 LYS A CA 1
ATOM 2915 C C . LYS A 1 379 ? -2.142 -3.528 29.576 1.00 92.19 379 LYS A C 1
ATOM 2917 O O . LYS A 1 379 ? -3.312 -3.488 29.950 1.00 92.19 379 LYS A O 1
ATOM 2922 N N . THR A 1 380 ? -1.766 -4.120 28.447 1.00 91.19 380 THR A N 1
ATOM 2923 C CA . THR A 1 380 ? -2.709 -4.749 27.525 1.00 91.19 380 THR A CA 1
ATOM 2924 C C . THR A 1 380 ? -3.455 -5.898 28.196 1.00 91.19 380 THR A C 1
ATOM 2926 O O . THR A 1 380 ? -4.672 -5.992 28.038 1.00 91.19 380 THR A O 1
ATOM 2929 N N . GLY A 1 381 ? -2.765 -6.769 28.939 1.00 91.94 381 GLY A N 1
ATOM 2930 C CA . GLY A 1 381 ? -3.395 -7.895 29.629 1.00 91.94 381 GLY A CA 1
ATOM 2931 C C . GLY A 1 381 ? -4.461 -7.435 30.623 1.00 91.94 381 GLY A C 1
ATOM 2932 O O . GLY A 1 381 ? -5.566 -7.980 30.644 1.00 91.94 381 GLY A O 1
ATOM 2933 N N . LYS A 1 382 ? -4.171 -6.370 31.384 1.00 94.69 382 LYS A N 1
ATOM 2934 C CA . LYS A 1 382 ? -5.141 -5.738 32.285 1.00 94.69 382 LYS A CA 1
ATOM 2935 C C . LYS A 1 382 ? -6.350 -5.183 31.526 1.00 94.69 382 LYS A C 1
ATOM 2937 O O . LYS A 1 382 ? -7.476 -5.549 31.850 1.00 94.69 382 LYS A O 1
ATOM 2942 N N . GLU A 1 383 ? -6.127 -4.338 30.519 1.00 93.44 383 GLU A N 1
ATOM 2943 C CA . GLU A 1 383 ? -7.205 -3.700 29.742 1.00 93.44 383 GLU A CA 1
ATOM 2944 C C . GLU A 1 383 ? -8.090 -4.740 29.028 1.00 93.44 383 GLU A C 1
ATOM 2946 O O . GLU A 1 383 ? -9.316 -4.616 29.019 1.00 93.44 383 GLU A O 1
ATOM 2951 N N . ARG A 1 384 ? -7.492 -5.810 28.483 1.00 93.38 384 ARG A N 1
ATOM 2952 C CA . ARG A 1 384 ? -8.223 -6.933 27.873 1.00 93.38 384 ARG A CA 1
ATOM 2953 C C . ARG A 1 384 ? -9.060 -7.680 28.909 1.00 93.38 384 ARG A C 1
ATOM 2955 O O . ARG A 1 384 ? -10.240 -7.909 28.674 1.00 93.38 384 ARG A O 1
ATOM 2962 N N . GLY A 1 385 ? -8.488 -7.988 30.074 1.00 96.19 385 GLY A N 1
ATOM 2963 C CA . GLY A 1 385 ? -9.214 -8.650 31.158 1.00 96.19 385 GLY A CA 1
ATOM 2964 C C . GLY A 1 385 ? -10.386 -7.822 31.701 1.00 96.19 385 GLY A C 1
ATOM 2965 O O . GLY A 1 385 ? -11.429 -8.380 32.037 1.00 96.19 385 GLY A O 1
ATOM 2966 N N . GLU A 1 386 ? -10.247 -6.497 31.777 1.00 97.38 386 GLU A N 1
ATOM 2967 C CA . GLU A 1 386 ? -11.339 -5.588 32.153 1.00 97.38 386 GLU A CA 1
ATOM 2968 C C . GLU A 1 386 ? -12.456 -5.567 31.100 1.00 97.38 386 GLU A C 1
ATOM 2970 O O . GLU A 1 386 ? -13.636 -5.648 31.456 1.00 97.38 386 GLU A O 1
ATOM 2975 N N . LEU A 1 387 ? -12.097 -5.523 29.813 1.00 96.88 387 LEU A N 1
ATOM 2976 C CA . LEU A 1 387 ? -13.053 -5.610 28.710 1.00 96.88 387 LEU A CA 1
ATOM 2977 C C . LEU A 1 387 ? -13.807 -6.947 28.726 1.00 96.88 387 LEU A C 1
ATOM 2979 O O . LEU A 1 387 ? -15.034 -6.951 28.653 1.00 96.88 387 LEU A O 1
ATOM 2983 N N . ASP A 1 388 ? -13.102 -8.068 28.865 1.00 97.12 388 ASP A N 1
ATOM 2984 C CA . ASP A 1 388 ? -13.704 -9.405 28.855 1.00 97.12 388 ASP A CA 1
ATOM 2985 C C . ASP A 1 388 ? -14.688 -9.591 30.018 1.00 97.12 388 ASP A C 1
ATOM 2987 O O . ASP A 1 388 ? -15.804 -10.081 29.818 1.00 97.12 388 ASP A O 1
ATOM 2991 N N . LYS A 1 389 ? -14.328 -9.125 31.223 1.00 98.19 389 LYS A N 1
ATOM 2992 C CA . LYS A 1 389 ? -15.231 -9.115 32.387 1.00 98.19 389 LYS A CA 1
ATOM 2993 C C . LYS A 1 389 ? -16.489 -8.295 32.112 1.00 98.19 389 LYS A C 1
ATOM 2995 O O . LYS A 1 389 ? -17.596 -8.790 32.324 1.00 98.19 389 LYS A O 1
ATOM 3000 N N . PHE A 1 390 ? -16.333 -7.078 31.588 1.00 98.19 390 PHE A N 1
ATOM 3001 C CA . PHE A 1 390 ? -17.462 -6.216 31.242 1.00 98.19 390 PHE A CA 1
ATOM 3002 C C . PHE A 1 390 ? -18.380 -6.862 30.195 1.00 98.19 390 PHE A C 1
ATOM 3004 O O . PHE A 1 390 ? -19.601 -6.865 30.348 1.00 98.19 390 PHE A O 1
ATOM 3011 N N . LEU A 1 391 ? -17.812 -7.451 29.140 1.00 97.00 391 LEU A N 1
ATOM 3012 C CA . LEU A 1 391 ? -18.577 -8.121 28.087 1.00 97.00 391 LEU A CA 1
ATOM 3013 C C . LEU A 1 391 ? -19.325 -9.356 28.607 1.00 97.00 391 LEU A C 1
ATOM 3015 O O . LEU A 1 391 ? -20.464 -9.594 28.187 1.00 97.00 391 LEU A O 1
ATOM 3019 N N . ALA A 1 392 ? -18.722 -10.111 29.529 1.00 96.88 392 ALA A N 1
ATOM 3020 C CA . ALA A 1 392 ? -19.357 -11.247 30.189 1.00 96.88 392 ALA A CA 1
ATOM 3021 C C . ALA A 1 392 ? -20.530 -10.809 31.080 1.00 96.88 392 ALA A C 1
ATOM 3023 O O . ALA A 1 392 ? -21.600 -11.414 31.029 1.00 96.88 392 ALA A O 1
ATOM 3024 N N . GLU A 1 393 ? -20.371 -9.737 31.860 1.00 95.69 393 GLU A N 1
ATOM 3025 C CA . GLU A 1 393 ? -21.457 -9.152 32.659 1.00 95.69 393 GLU A CA 1
ATOM 3026 C C . GLU A 1 393 ? -22.597 -8.632 31.785 1.00 95.69 393 GLU A C 1
ATOM 3028 O O . GLU A 1 393 ? -23.767 -8.913 32.051 1.00 95.69 393 GLU A O 1
ATOM 3033 N N . LEU A 1 394 ? -22.263 -7.924 30.705 1.00 95.62 394 LEU A N 1
ATOM 3034 C CA . LEU A 1 394 ? -23.233 -7.431 29.734 1.00 95.62 394 LEU A CA 1
ATOM 3035 C C . LEU A 1 394 ? -24.022 -8.588 29.100 1.00 95.62 394 LEU A C 1
ATOM 3037 O O .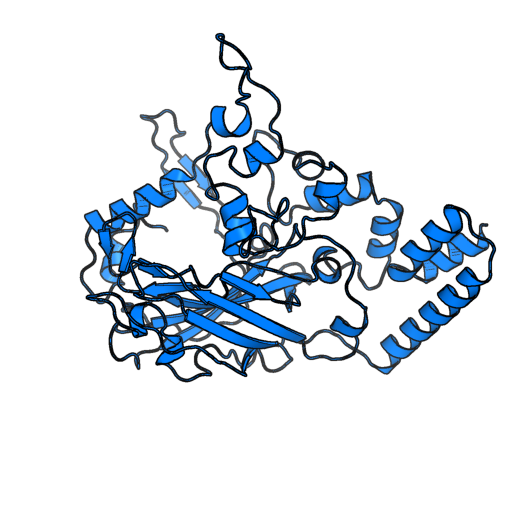 LEU A 1 394 ? -25.226 -8.471 28.895 1.00 95.62 394 LEU A O 1
ATOM 3041 N N . GLY A 1 395 ? -23.361 -9.722 28.835 1.00 94.12 395 GLY A N 1
ATOM 3042 C CA . GLY A 1 395 ? -23.974 -10.931 28.277 1.00 94.12 395 GLY A CA 1
ATOM 3043 C C . GLY A 1 395 ? -24.977 -11.637 29.196 1.00 94.12 395 GLY A C 1
ATOM 3044 O O . GLY A 1 395 ? -25.815 -12.382 28.698 1.00 94.12 395 GLY A O 1
ATOM 3045 N N . LYS A 1 396 ? -24.938 -11.390 30.513 1.00 94.75 396 LYS A N 1
ATOM 3046 C CA . LYS A 1 396 ? -25.911 -11.940 31.478 1.00 94.75 396 LYS A CA 1
ATOM 3047 C C . LYS A 1 396 ? -27.233 -11.167 31.499 1.00 94.75 396 LYS A C 1
ATOM 3049 O O . LYS A 1 396 ? -28.213 -11.642 32.069 1.00 94.75 396 LYS A O 1
ATOM 3054 N N . ARG A 1 397 ? -27.273 -9.966 30.916 1.00 93.69 397 ARG A N 1
ATOM 3055 C CA . ARG A 1 397 ? -28.469 -9.115 30.876 1.00 93.69 397 ARG A CA 1
ATOM 3056 C C . ARG A 1 397 ? -29.341 -9.501 29.678 1.00 93.69 397 ARG A C 1
ATOM 3058 O O . ARG A 1 397 ? -28.826 -9.763 28.593 1.00 93.69 397 ARG A O 1
ATOM 3065 N N . LYS A 1 398 ? -30.669 -9.517 29.851 1.00 85.50 398 LYS A N 1
ATOM 3066 C CA . LYS A 1 398 ? -31.606 -9.724 28.730 1.00 85.50 398 LYS A CA 1
ATOM 3067 C C . LYS A 1 398 ? -31.509 -8.534 27.765 1.00 85.50 398 LYS A C 1
ATOM 3069 O O . LYS A 1 398 ? -31.591 -7.388 28.193 1.00 85.50 398 LYS A O 1
ATOM 3074 N N . GLY A 1 399 ? -31.259 -8.828 26.489 1.00 75.12 399 GLY A N 1
ATOM 3075 C CA . GLY A 1 399 ? -30.773 -7.867 25.496 1.00 75.12 399 GLY A CA 1
ATOM 3076 C C . GLY A 1 399 ? -31.849 -7.195 24.640 1.00 75.12 399 GLY A C 1
ATOM 3077 O O . GLY A 1 399 ? -32.721 -7.877 24.113 1.00 75.12 399 GLY A O 1
ATOM 3078 N N . GLY A 1 400 ? -31.698 -5.881 24.436 1.00 87.25 400 GLY A N 1
ATOM 3079 C CA . GLY A 1 400 ? -32.303 -5.086 23.356 1.00 87.25 400 GLY A CA 1
ATOM 3080 C C . GLY A 1 400 ? -31.224 -4.311 22.576 1.00 87.25 400 GLY A C 1
ATOM 3081 O O . GLY A 1 400 ? -30.027 -4.508 22.810 1.00 87.25 400 GLY A O 1
ATOM 3082 N N . ASP A 1 401 ? -31.617 -3.415 21.668 1.00 91.75 401 ASP A N 1
ATOM 3083 C CA . ASP A 1 401 ? -30.676 -2.692 20.793 1.00 91.75 401 ASP A CA 1
ATOM 3084 C C . ASP A 1 401 ? -29.633 -1.843 21.541 1.00 91.75 401 ASP A C 1
ATOM 3086 O O . ASP A 1 401 ? -28.473 -1.787 21.123 1.00 91.75 401 ASP A O 1
ATOM 3090 N N . GLU A 1 402 ? -29.988 -1.267 22.691 1.00 93.06 402 GLU A N 1
ATOM 3091 C CA . GLU A 1 402 ? -29.064 -0.460 23.500 1.00 93.06 402 GLU A CA 1
ATOM 3092 C C . GLU A 1 402 ? -27.901 -1.275 24.082 1.00 93.06 402 GLU A C 1
ATOM 3094 O O . GLU A 1 402 ? -26.744 -0.856 24.022 1.00 93.06 402 GLU A O 1
ATOM 3099 N N . LEU A 1 403 ? -28.151 -2.496 24.567 1.00 95.31 403 LEU A N 1
ATOM 3100 C CA . LEU A 1 403 ? -27.073 -3.357 25.073 1.00 95.31 403 LEU A CA 1
ATOM 3101 C C . LEU A 1 403 ? -26.147 -3.822 23.938 1.00 95.31 403 LEU A C 1
ATOM 3103 O O . LEU A 1 403 ? -24.933 -3.935 24.132 1.00 95.31 403 LEU A O 1
ATOM 3107 N N . ARG A 1 404 ? -26.687 -4.028 22.726 1.00 94.44 404 ARG A N 1
ATOM 3108 C CA . ARG A 1 404 ? -25.884 -4.308 21.525 1.00 94.44 404 ARG A CA 1
ATOM 3109 C C . ARG A 1 404 ? -24.997 -3.116 21.162 1.00 94.44 404 ARG A C 1
ATOM 3111 O O . ARG A 1 404 ? -23.822 -3.308 20.852 1.00 94.44 404 ARG A O 1
ATOM 3118 N N . LYS A 1 405 ? -25.527 -1.896 21.247 1.00 95.38 405 LYS A N 1
ATOM 3119 C CA . LYS A 1 405 ? -24.771 -0.659 21.029 1.00 95.38 405 LYS A CA 1
ATOM 3120 C C . LYS A 1 405 ? -23.640 -0.502 22.047 1.00 95.38 405 LYS A C 1
ATOM 3122 O O . LYS A 1 405 ? -22.492 -0.318 21.647 1.00 95.38 405 LYS A O 1
ATOM 3127 N N . ILE A 1 406 ? -23.926 -0.668 23.340 1.00 97.31 406 ILE A N 1
ATOM 3128 C CA . ILE A 1 406 ? -22.922 -0.621 24.418 1.00 97.31 406 ILE A CA 1
ATOM 3129 C C . ILE A 1 406 ? -21.805 -1.637 24.179 1.00 97.31 406 ILE A C 1
ATOM 3131 O O . ILE A 1 406 ? -20.630 -1.294 24.312 1.00 97.31 406 ILE A O 1
ATOM 3135 N N . ARG A 1 407 ? -22.147 -2.866 23.767 1.00 96.56 407 ARG A N 1
ATOM 3136 C CA . ARG A 1 407 ? -21.157 -3.897 23.424 1.00 96.56 407 ARG A CA 1
ATOM 3137 C C . ARG A 1 407 ? -20.190 -3.419 22.342 1.00 96.56 407 ARG A C 1
ATOM 3139 O O . ARG A 1 407 ? -18.988 -3.609 22.479 1.00 96.56 407 ARG A O 1
ATOM 3146 N N . VAL A 1 408 ? -20.699 -2.801 21.276 1.00 95.31 408 VAL A N 1
ATOM 3147 C CA . VAL A 1 408 ? -19.855 -2.276 20.191 1.00 95.31 408 VAL A CA 1
ATOM 3148 C C . VAL A 1 408 ? -18.966 -1.136 20.689 1.00 95.31 408 VAL A C 1
ATOM 3150 O O . VAL A 1 408 ? -17.780 -1.106 20.363 1.00 95.31 408 VAL A O 1
ATOM 3153 N N . ILE A 1 409 ? -19.501 -0.228 21.508 1.00 97.75 409 ILE A N 1
ATOM 3154 C CA . ILE A 1 409 ? -18.719 0.870 22.091 1.00 97.75 409 ILE A CA 1
ATOM 3155 C C . ILE A 1 409 ? -17.611 0.342 23.003 1.00 97.75 409 ILE A C 1
ATOM 3157 O O . ILE A 1 409 ? -16.509 0.874 22.949 1.00 97.75 409 ILE A O 1
ATOM 3161 N N . ALA A 1 410 ? -17.839 -0.739 23.754 1.00 97.31 410 ALA A N 1
ATOM 3162 C CA . ALA A 1 410 ? -16.851 -1.290 24.684 1.00 97.31 410 ALA A CA 1
ATOM 3163 C C . ALA A 1 410 ? -15.530 -1.684 24.005 1.00 97.31 410 ALA A C 1
ATOM 3165 O O . ALA A 1 410 ? -14.464 -1.428 24.557 1.00 97.31 410 ALA A O 1
ATOM 3166 N N . TYR A 1 411 ? -15.590 -2.220 22.780 1.00 95.69 411 TYR A N 1
ATOM 3167 C CA . TYR A 1 411 ? -14.394 -2.552 21.994 1.00 95.69 411 TYR A CA 1
ATOM 3168 C C . TYR A 1 411 ? -13.563 -1.333 21.575 1.00 95.69 411 TYR A C 1
ATOM 3170 O O . TYR A 1 411 ? -12.384 -1.478 21.267 1.00 95.69 411 TYR A O 1
ATOM 3178 N N . HIS A 1 412 ? -14.167 -0.145 21.542 1.00 96.00 412 HIS A N 1
ATOM 3179 C CA . HIS A 1 412 ? -13.512 1.095 21.125 1.00 96.00 412 HIS A CA 1
ATOM 3180 C C . HIS A 1 412 ? -13.162 1.984 22.323 1.00 96.00 412 HIS A C 1
ATOM 3182 O O . HIS A 1 412 ? -12.175 2.713 22.290 1.00 96.00 412 HIS A O 1
ATOM 3188 N N . ASN A 1 413 ? -13.984 1.949 23.372 1.00 97.50 413 ASN A N 1
ATOM 3189 C CA . ASN A 1 413 ? -13.829 2.731 24.587 1.00 97.50 413 ASN A CA 1
ATOM 3190 C C . ASN A 1 413 ? -14.632 2.094 25.737 1.00 97.50 413 ASN A C 1
ATOM 3192 O O . ASN A 1 413 ? -15.836 2.327 25.887 1.00 97.50 413 ASN A O 1
ATOM 3196 N N . LEU A 1 414 ? -13.951 1.289 26.556 1.00 97.50 414 LEU A N 1
ATOM 3197 C CA . LEU A 1 414 ? -14.565 0.593 27.688 1.00 97.50 414 LEU A CA 1
ATOM 3198 C C . LEU A 1 414 ? -15.171 1.566 28.710 1.00 97.50 414 LEU A C 1
ATOM 3200 O O . LEU A 1 414 ? -16.292 1.352 29.165 1.00 97.50 414 LEU A O 1
ATOM 3204 N N . GLU A 1 415 ? -14.476 2.659 29.030 1.00 97.50 415 GLU A N 1
ATOM 3205 C CA . GLU A 1 415 ? -14.957 3.658 29.991 1.00 97.50 415 GLU A CA 1
ATOM 3206 C C . GLU A 1 415 ? -16.274 4.298 29.521 1.00 97.50 415 GLU A C 1
ATOM 3208 O O . GLU A 1 415 ? -17.229 4.436 30.290 1.00 97.50 415 GLU A O 1
ATOM 3213 N N . MET A 1 416 ? -16.362 4.650 28.235 1.00 97.69 416 MET A N 1
ATOM 3214 C CA . MET A 1 416 ? -17.590 5.185 27.648 1.00 97.69 416 MET A CA 1
ATOM 3215 C C . MET A 1 416 ? -18.729 4.161 27.699 1.00 97.69 416 MET A C 1
ATOM 3217 O O . MET A 1 416 ? -19.844 4.515 28.081 1.00 97.69 416 MET A O 1
ATOM 3221 N N . ALA A 1 417 ? -18.461 2.892 27.379 1.00 98.06 417 ALA A N 1
ATOM 3222 C CA . ALA A 1 417 ? -19.463 1.830 27.455 1.00 98.06 417 ALA A CA 1
ATOM 3223 C C . ALA A 1 417 ? -19.967 1.596 28.888 1.00 98.06 417 ALA A C 1
ATOM 3225 O O . ALA A 1 417 ? -21.167 1.424 29.101 1.00 98.06 417 ALA A O 1
ATOM 3226 N N . GLN A 1 418 ? -19.079 1.652 29.883 1.00 98.00 418 GLN A N 1
ATOM 3227 C CA . GLN A 1 418 ? -19.447 1.567 31.298 1.00 98.00 418 GLN A CA 1
ATOM 3228 C C . GLN A 1 418 ? -20.346 2.733 31.725 1.00 98.00 418 GLN A C 1
ATOM 3230 O O . GLN A 1 418 ? -21.316 2.518 32.449 1.00 98.00 418 GLN A O 1
ATOM 3235 N N . LYS A 1 419 ? -20.063 3.961 31.266 1.00 97.56 419 LYS A N 1
ATOM 3236 C CA . LYS A 1 419 ? -20.924 5.131 31.520 1.00 97.56 419 LYS A CA 1
ATOM 3237 C C . LYS A 1 419 ? -22.302 4.967 30.880 1.00 97.56 419 LYS A C 1
ATOM 3239 O O . LYS A 1 419 ? -23.297 5.234 31.541 1.00 97.56 419 LYS A O 1
ATOM 3244 N N . MET A 1 420 ? -22.362 4.483 29.637 1.00 96.31 420 MET A N 1
ATOM 3245 C CA . MET A 1 420 ? -23.631 4.198 28.959 1.00 96.31 420 MET A CA 1
ATOM 3246 C C . MET A 1 420 ? -24.446 3.137 29.706 1.00 96.31 420 MET A C 1
ATOM 3248 O O . MET A 1 420 ? -25.637 3.326 29.905 1.00 96.31 420 MET A O 1
ATOM 3252 N N . LEU A 1 421 ? -23.809 2.058 30.176 1.00 96.00 421 LEU A N 1
ATOM 3253 C CA . LEU A 1 421 ? -24.496 1.000 30.921 1.00 96.00 421 LEU A CA 1
ATOM 3254 C C . LEU A 1 421 ? -25.049 1.473 32.270 1.00 96.00 421 LEU A C 1
ATOM 3256 O O . LEU A 1 421 ? -26.065 0.954 32.707 1.00 96.00 421 LEU A O 1
ATOM 3260 N N . LYS A 1 422 ? -24.387 2.428 32.934 1.00 95.75 422 LYS A N 1
ATOM 3261 C CA . LYS A 1 422 ? -24.867 3.026 34.193 1.00 95.75 422 LYS A CA 1
ATOM 3262 C C . LYS A 1 422 ? -26.046 3.983 34.000 1.00 95.75 422 LYS A C 1
ATOM 3264 O O . LYS A 1 422 ? -26.721 4.290 34.974 1.00 95.75 422 LYS A O 1
ATOM 3269 N N . ALA A 1 423 ? -26.224 4.506 32.789 1.00 93.88 423 ALA A N 1
ATOM 3270 C CA . ALA A 1 423 ? -27.306 5.424 32.446 1.00 93.88 423 ALA A CA 1
ATOM 3271 C C . ALA A 1 423 ? -28.572 4.703 31.942 1.00 93.88 423 ALA A C 1
ATOM 3273 O O . ALA A 1 423 ? -29.597 5.360 31.770 1.00 93.88 423 ALA A O 1
ATOM 3274 N N . LEU A 1 424 ? -28.481 3.391 31.688 1.00 89.12 424 LEU A N 1
ATOM 3275 C CA . LEU A 1 424 ? -29.614 2.490 31.461 1.00 89.12 424 LEU A CA 1
ATOM 3276 C C . LEU A 1 424 ? -30.160 1.990 32.797 1.00 89.12 424 LEU A C 1
ATOM 3278 O O . LEU A 1 424 ? -31.400 1.881 32.897 1.00 89.12 424 LEU A O 1
#

Radius of gyration: 23.76 Å; chains: 1; bounding box: 59×51×64 Å

pLDDT: mean 90.85, std 8.32, ra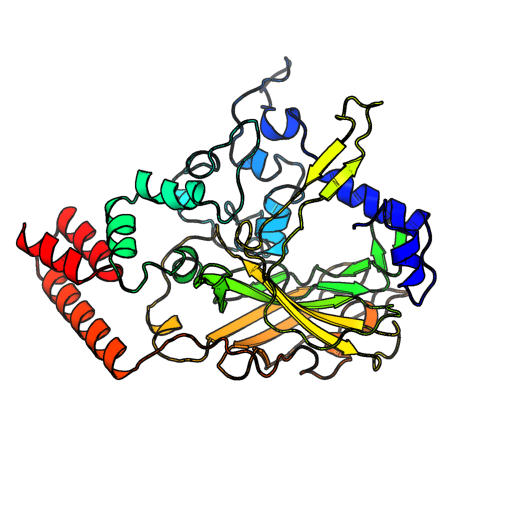nge [44.59, 98.56]

Sequence (424 aa):
MWFGQNYENMKSQTSVPFTAAQNAATDRSCNTCHPGCNDCHYKPFTGKGRHSYGKPDTDSCYGGGRASICHAGPMDRRRGAGYVRGEYAFPSNLPRGAHIKAGVQCLDCHKPVNHQFGHLASDDARGACAKCHADIVKAVQTSSHSKVDCAACHITVSGAYQYTFWGKGNFAGVETPYGKHKEYYGTRDLPTLIKNASGRWIPVKPYPMAVLNQTMELGPTGLLFRSIPKRSVPGNVRIGEPPVFEVSRAATDVNDAFIIVGTRNDLPSGNKAILWVQMDKLSHALGQPRGCATCHDSHVQVGKSEWSYFESKDVAKRFKGSYTVTADKNGIRFSDTVWETPIMAANRKVEDIAPFAVLPKDAWDVKGIDLSIPFDEKKTGKERGELDKFLAELGKRKGGDELRKIRVIAYHNLEMAQKMLKAL

Secondary structure (DSSP, 8-state):
--TTTTHHHHHHHBSS---HHHHHHHHHHHHTT---HHHHHEE--SSSS--EE-PPPHHHHHTTTSGGGSTHIIIIIIIS--SS-GGGSSSTTSPPPHHHHTT--HHHH---BTTB---TT-HHHHHTTHHHHHHHHHHHHTSTTTTB-HHHHH---B-SBS-EEEEEEEETTEEEEEEEE---EEEESSPEEEE-TTS-EEEEEEEEEEEEEES--------EE--EEEEEEE--GGGT--SEEEEEE-HHHH--EEEEEEEE--SSSSSEEEEEEEEEEP-S---SPPPTHHHHS-S-EEEEEEEEE--TTTBSS-EEEEEEEEEETTEEEEEEEEEPPP-BPTT--HHHH-GGGTS-TTTT-EES--------HHHHHHHHHHHHHHHHHHHTSPP-HHHHHHHHHHTT-HHHHHHHHHH-

Foldseek 3Di:
DAQPPCQVVVCVFFLDDDDNVNSVLQVVLVVVQDDDQCLFFWDDDDDPDDTGGDGGWQCSQCGVPPANSHQLVCAAAPFQQDQQAQCSHQVNPADHAPCVVVVHTLCLQFPDDPNNRFFLQDPSSVVSCCVPPVLLLVLQCPDPNVLEDLCQFFQQKGKHFQEWEFAFFDGNNDTGRGDIQGQFIWMKGHFFWDQFPVRGTFGWDWHKYKYFRGPDKDAKDAKDADWADWDWDQDDVVVPDDRIDIDIGDSSRFVWIKIWHIWDQPDPDRGIMTMMITIGTRHNNGHDTDDPCQQAVWQKHKMKIKGKGDDVRFAVDIKIWIWMWIAAQFFIFTPPTDIDDTHTDPPHDCCRNPVCVVDDVRSHTDGRHGSTRDYDNVVSVVLVVLLVVVLVVLVVDDDDPQSVVLNSSCVSHVVVSVVSVVVD